Protein AF-0000000075739774 (afdb_homodimer)

Nearest PDB structures (foldseek):
  4u0w-assembly1_A  TM=6.266E-01  e=5.776E-21  Bacillus subtilis subsp. subtilis str. 168
  4zs8-assembly1_A  TM=6.499E-01  e=1.643E-18  Streptomyces coelicolor A3(2)
  3eet-assembly1_A-2  TM=5.563E-01  e=8.122E-15  Streptomyces avermitilis
  2ikk-assembly1_A  TM=8.602E-01  e=6.780E-11  Bacillus subtilis
  2ikk-assembly1_B  TM=8.456E-01  e=2.589E-10  Bacillus subtilis

Radius of gyration: 24.07 Å; Cα contacts (8 Å, |Δi|>4): 1127; chains: 2; bounding box: 66×64×68 Å

pLDDT: mean 84.24, std 16.95, range [18.58, 97.81]

Organism: Mycobacterium marinum (strain ATCC BAA-535 / M) (NCBI:txid216594)

InterPro domains:
  IPR000524 Transcription regulator HTH, GntR [PF00392] (28-89)
  IPR000524 Transcription regulator HTH, GntR [PR00035] (49-63)
  IPR000524 Transcription regulator HTH, GntR [PR00035] (63-79)
  IPR000524 Transcription regulator HTH, GntR [PS50949] (24-92)
  IPR000524 Transcription regulator HTH, GntR [SM00345] (30-89)
  IPR000524 Transcription regulator HTH, GntR [cd07377] (25-90)
  IPR011663 UbiC transcription regulator-associated [PF07702] (110-251)
  IPR011663 UbiC transcription regulator-associated [SM00866] (110-251)
  IPR028978 Chorismate pyruvate-lyase/UbiC transcription regulator-associated domain superfamily [G3DSA:3.40.1410.10] (95-259)
  IPR028978 Chorismate pyruvate-lyase/UbiC transcription regulator-associated domain superfamily [SSF64288] (77-258)
  IPR036388 Winged helix-like DNA-binding domain superfamily [G3DSA:1.10.10.10] (19-94)
  IPR036390 Winged helix DNA-binding domain superfamily [SSF46785] (22-92)
  IPR050679 Bacterial HTH-type transcriptional regulator [PTHR44846] (22-258)

Sequence (540 aa):
MTSDEDSPRHDLADADLRVTRGSVPASVQLAELLRTQILERALSPGSRLPTEQELIARSGVSRSTVRAAVGILEDEGWLVRRQGLGTFVAEPVKQDLESGVRTITEVLLSRGVTPRVEVLSHAVVAAPQSVGAALGRSEVLRIQRRYSESDQPLAIVTCYLPADLPHDAVEPLLSATSATATTYTMWEQRLGVRISSATHEIQAAGASPEIAAALGLSEGAPVLVLRRTSYTDGDKPLEVVLFHHRPERYEFCVTLPRTMPGQRAGMTERMTSDEDSPRHDLADADLRVTRGSVPASVQLAELLRTQILERALSPGSRLPTEQELIARSGVSRSTVRAAVGILEDEGWLVRRQGLGTFVAEPVKQDLESGVRTITEVLLSRGVTPRVEVLSHAVVAAPQSVGAALGRSEVLRIQRRYSESDQPLAIVTCYLPADLPHDAVEPLLSATSATATTYTMWEQRLGVRISSATHEIQAAGASPEIAAALGLSEGAPVLVLRRTSYTDGDKPLEVVLFHHRPERYEFCVTLPRTMPGQRAGMTER

Foldseek 3Di:
DPPPPPQPQLPPPPQQLAADDDPDDSLQSSLVSVVVCDVVCSAPAFHADDDLVSSCVRHVDDSVSPVSSLVVCVVLPQWDADPPPHIGGHDAQEAECVVADDDPCRSCVVVVFQWQKDWPDWDKDQDDPVFCVQQVDRIWIWTWMWTDGPPQTFKIKIKTFHPPDDCVLCVVSRDRPCSPDDVCCSQCPVVVADWDHKDKDKDKWFQDPVRCVRNVHDGGDIWIKIWMWIAGPVRNTGIIMIMTGSPSHHDYDYDDDPDDDPPDPPPPPD/DPPPPPQPQLPPPPQQLAADDDPDDSLQSSLVSVVVCDVVCSAPAFHADDDLVSSCVRHVDDSVSSVSSLVVCVVLPQWDADPPPHIGGHDAQEAECVVADDDPCRSCVVVVFQWQKDWPDWDKDQDDPVFCVQQVDRIWIWTWMWIDGPPQTFKIKIKTFHPPDDCVLCVVSRDRPCSPDDVCCSQCPVVVADWDHKDKDKDKWFQDPVRCVRNVHDGGDIWIKIWMWIAGPVRNTGIIMIMTGSPSHHDYDYDDDPDDDPPDPPPPPD

Solvent-accessible surface area (backbone atoms only — not comparable to full-atom values): 28534 Å² total; per-residue (Å²): 136,81,78,81,71,75,61,67,76,46,70,64,78,83,58,81,38,68,56,65,96,64,96,54,55,55,26,58,46,38,30,51,44,51,49,42,31,42,74,71,24,38,42,36,65,62,29,44,53,65,48,70,70,55,48,27,70,58,30,69,48,52,68,70,36,51,51,47,12,52,44,52,35,35,74,72,45,48,31,39,78,40,89,97,76,49,44,24,29,33,65,44,49,71,41,57,57,78,68,23,54,70,53,70,63,59,50,36,46,74,70,73,39,75,56,47,43,41,57,76,48,71,48,77,40,75,37,44,49,51,53,18,68,62,60,72,35,68,47,20,27,37,38,33,33,38,34,19,49,97,84,39,56,45,31,42,37,39,37,38,32,62,60,81,59,60,61,82,52,48,46,50,67,69,39,55,84,40,61,78,54,42,73,63,51,29,36,44,69,65,67,64,42,64,64,37,31,33,41,39,38,40,34,18,36,52,25,41,66,68,54,7,61,71,52,73,46,55,70,42,34,34,20,26,32,37,41,34,39,33,18,30,82,81,69,43,58,60,37,43,35,38,36,39,26,40,26,60,50,37,32,41,31,40,75,29,38,40,66,45,94,83,63,72,77,76,70,76,82,121,136,83,76,82,72,74,61,68,75,47,69,63,78,82,59,82,39,66,56,64,94,63,96,55,55,56,26,58,46,38,31,50,44,51,49,43,32,41,74,71,24,37,42,37,66,63,31,44,53,66,50,71,68,54,47,26,69,60,29,70,47,52,70,69,36,51,50,47,12,52,47,53,35,35,74,72,45,47,30,42,78,41,90,96,77,46,44,23,29,34,64,44,49,71,42,56,58,80,68,23,54,70,52,71,61,59,50,37,48,75,71,72,40,75,56,48,42,41,58,76,49,70,47,78,40,76,35,44,50,51,54,17,68,62,60,72,34,68,48,22,26,36,38,33,35,38,35,19,49,97,85,39,55,44,32,41,37,39,37,38,31,63,60,82,58,60,61,81,52,48,46,52,68,69,41,52,84,39,60,78,54,42,75,62,50,28,36,44,71,65,66,64,42,63,63,38,32,31,40,38,39,39,34,20,35,54,26,42,65,69,53,6,60,71,52,72,47,55,68,42,34,34,19,26,33,38,42,35,40,34,19,29,81,81,69,43,58,60,36,41,35,39,38,40,26,39,27,59,49,36,33,42,31,41,75,30,38,41,66,46,95,82,63,72,78,76,69,74,82,121

Secondary structure (DSSP, 8-state):
------S-B---TT---PPPSSSS-HHHHHHHHHHHHHHTTSS-TTPBPPPHHHHHHHH---HHHHHHHHHHHHHTTSEEEETTTEEEEPPPEEEEGGG----HHHHHHHTT---EEEEEEEEEEEPPHHHHHHHT-SEEEEEEEEEEETTEEEEEEEEEEETTS-HHHHHHHHSTT-TT--HHIIIIIIS-PPP-EEEEEEEEEEPPHHHHHHHT--TT-EEEEEEEEEE-TT--EEEEEEEEE-TTTEEEEEEEESS-TT--------/------S-B---TT---PPPSSSS-HHHHHHHHHHHHHHTTSS-TTPBPPPHHHHHHHH---HHHHHHHHHHHHHTTSEEEETTTEEEEPPPEEEEGGG----HHHHHHHTT---EEEEEEEEEEEPPHHHHHHHT-SEEEEEEEEEEETTEEEEEEEEEEETTS-HHHHHHHHSTT-TT--HHIIIIIIS-PPP-EEEEEEEEEEPPHHHHHHHT--TT-EEEEEEEEEE-TT--EEEEEEEEE-TTTEEEEEEEESS-TT--------

Structure (mmCIF, N/CA/C/O backbone):
data_AF-0000000075739774-model_v1
#
loop_
_entity.id
_entity.type
_entity.pdbx_description
1 polymer 'Transcriptional regulatory protein (Probably GntR-family)'
#
loop_
_atom_site.group_PDB
_atom_site.id
_atom_site.type_symbol
_atom_site.label_atom_id
_atom_site.label_alt_id
_atom_site.label_comp_id
_atom_site.label_asym_id
_atom_site.label_entity_id
_atom_site.label_seq_id
_atom_site.pdbx_PDB_ins_code
_atom_site.Cartn_x
_atom_site.Cartn_y
_atom_site.Cartn_z
_atom_site.occupancy
_atom_site.B_iso_or_equiv
_atom_site.auth_seq_id
_atom_site.auth_comp_id
_atom_site.auth_asym_id
_atom_site.auth_atom_id
_atom_site.pdbx_PDB_model_num
ATOM 1 N N . MET A 1 1 ? -26.359 -6.117 -34.219 1 26.36 1 MET A N 1
ATOM 2 C CA . MET A 1 1 ? -26.766 -6.801 -32.969 1 26.36 1 MET A CA 1
ATOM 3 C C . MET A 1 1 ? -25.562 -7.473 -32.312 1 26.36 1 MET A C 1
ATOM 5 O O . MET A 1 1 ? -25.234 -8.609 -32.625 1 26.36 1 MET A O 1
ATOM 9 N N . THR A 1 2 ? -24.375 -6.801 -32.125 1 33.91 2 THR A N 1
ATOM 10 C CA . THR A 1 2 ? -23.047 -7.234 -31.719 1 33.91 2 THR A CA 1
ATOM 11 C C . THR A 1 2 ? -23.094 -7.875 -30.344 1 33.91 2 THR A C 1
ATOM 13 O O . THR A 1 2 ? -23.641 -7.293 -29.391 1 33.91 2 THR A O 1
ATOM 16 N N . SER A 1 3 ? -23.203 -9.25 -30.281 1 33.09 3 SER A N 1
ATOM 17 C CA . SER A 1 3 ? -23.297 -10.164 -29.156 1 33.09 3 SER A CA 1
ATOM 18 C C . SER A 1 3 ? -22.266 -9.844 -28.078 1 33.09 3 SER A C 1
ATOM 20 O O . SER A 1 3 ? -21.062 -9.789 -28.359 1 33.09 3 SER A O 1
ATOM 22 N N . ASP A 1 4 ? -22.609 -9.016 -27.156 1 33.94 4 ASP A N 1
ATOM 23 C CA . ASP A 1 4 ? -21.984 -8.609 -25.891 1 33.94 4 ASP A CA 1
ATOM 24 C C . ASP A 1 4 ? -21.5 -9.82 -25.094 1 33.94 4 ASP A C 1
ATOM 26 O O . ASP A 1 4 ? -21.672 -9.875 -23.875 1 33.94 4 ASP A O 1
ATOM 30 N N . GLU A 1 5 ? -21.453 -11.055 -25.734 1 35.31 5 GLU A N 1
ATOM 31 C CA . GLU A 1 5 ? -21.109 -12.375 -25.234 1 35.31 5 GLU A CA 1
ATOM 32 C C . GLU A 1 5 ? -19.688 -12.398 -24.672 1 35.31 5 GLU A C 1
ATOM 34 O O . GLU A 1 5 ? -19.266 -13.375 -24.047 1 35.31 5 GLU A O 1
ATOM 39 N N . ASP A 1 6 ? -18.797 -11.562 -25.109 1 36.12 6 ASP A N 1
ATOM 40 C CA . ASP A 1 6 ? -17.375 -11.875 -24.953 1 36.12 6 ASP A CA 1
ATOM 41 C C . ASP A 1 6 ? -16.875 -11.414 -23.578 1 36.12 6 ASP A C 1
ATOM 43 O O . ASP A 1 6 ? -15.695 -11.094 -23.422 1 36.12 6 ASP A O 1
ATOM 47 N N . SER A 1 7 ? -17.844 -10.953 -22.766 1 40.19 7 SER A N 1
ATOM 48 C CA . SER A 1 7 ? -17.172 -10.531 -21.547 1 40.19 7 SER A CA 1
ATOM 49 C C . SER A 1 7 ? -16.609 -11.734 -20.797 1 40.19 7 SER A C 1
ATOM 51 O O . SER A 1 7 ? -17.297 -12.734 -20.594 1 40.19 7 SER A O 1
ATOM 53 N N . PRO A 1 8 ? -15.391 -12 -20.734 1 40.31 8 PRO A N 1
ATOM 54 C CA . PRO A 1 8 ? -14.805 -13.188 -20.125 1 40.31 8 PRO A CA 1
ATOM 55 C C . PRO A 1 8 ? -15.438 -13.531 -18.766 1 40.31 8 PRO A C 1
ATOM 57 O O . PRO A 1 8 ? -15.586 -12.648 -17.922 1 40.31 8 PRO A O 1
ATOM 60 N N . ARG A 1 9 ? -16.484 -14.352 -18.812 1 42.88 9 ARG A N 1
ATOM 61 C CA . ARG A 1 9 ? -17.109 -14.953 -17.641 1 42.88 9 ARG A CA 1
ATOM 62 C C . ARG A 1 9 ? -16.062 -15.609 -16.734 1 42.88 9 ARG A C 1
ATOM 64 O O . ARG A 1 9 ? -15.25 -16.406 -17.203 1 42.88 9 ARG A O 1
ATOM 71 N N . HIS A 1 10 ? -15.547 -14.938 -15.711 1 45.69 10 HIS A N 1
ATOM 72 C CA . HIS A 1 10 ? -14.508 -15.375 -14.789 1 45.69 10 HIS A CA 1
ATOM 73 C C . HIS A 1 10 ? -15.016 -16.484 -13.867 1 45.69 10 HIS A C 1
ATOM 75 O O . HIS A 1 10 ? -16.047 -16.328 -13.211 1 45.69 10 HIS A O 1
ATOM 81 N N . ASP A 1 11 ? -14.773 -17.75 -14.25 1 43.03 11 ASP A N 1
ATOM 82 C CA . ASP A 1 11 ? -15.172 -18.938 -13.508 1 43.03 11 ASP A CA 1
ATOM 83 C C . ASP A 1 11 ? -14.461 -19 -12.156 1 43.03 11 ASP A C 1
ATOM 85 O O . ASP A 1 11 ? -13.234 -18.844 -12.086 1 43.03 11 ASP A O 1
ATOM 89 N N . LEU A 1 12 ? -15.102 -18.531 -11.164 1 45.56 12 LEU A N 1
ATOM 90 C CA . LEU A 1 12 ? -14.758 -18.875 -9.789 1 45.56 12 LEU A CA 1
ATOM 91 C C . LEU A 1 12 ? -14.562 -20.375 -9.625 1 45.56 12 LEU A C 1
ATOM 93 O O . LEU A 1 12 ? -14.758 -20.906 -8.531 1 45.56 12 LEU A O 1
ATOM 97 N N . ALA A 1 13 ? -14.359 -21.141 -10.703 1 46 13 ALA A N 1
ATOM 98 C CA . ALA A 1 13 ? -14.469 -22.594 -10.656 1 46 13 ALA A CA 1
ATOM 99 C C . ALA A 1 13 ? -13.734 -23.156 -9.445 1 46 13 ALA A C 1
ATOM 101 O O . ALA A 1 13 ? -14.211 -24.094 -8.805 1 46 13 ALA A O 1
ATOM 102 N N . ASP A 1 14 ? -12.555 -22.641 -9.031 1 47.5 14 ASP A N 1
ATOM 103 C CA . ASP A 1 14 ? -11.828 -23.422 -8.031 1 47.5 14 ASP A CA 1
ATOM 104 C C . ASP A 1 14 ? -11.875 -22.734 -6.664 1 47.5 14 ASP A C 1
ATOM 106 O O . ASP A 1 14 ? -11.172 -23.141 -5.738 1 47.5 14 ASP A O 1
ATOM 110 N N . ALA A 1 15 ? -12.734 -21.734 -6.582 1 52.47 15 ALA A N 1
ATOM 111 C CA . ALA A 1 15 ? -12.719 -21.078 -5.281 1 52.47 15 ALA A CA 1
ATOM 112 C C . ALA A 1 15 ? -13.602 -21.812 -4.281 1 52.47 15 ALA A C 1
ATOM 114 O O . ALA A 1 15 ? -14.727 -22.203 -4.602 1 52.47 15 ALA A O 1
ATOM 115 N N . ASP A 1 16 ? -12.992 -22.344 -3.256 1 53.19 16 ASP A N 1
ATOM 116 C CA . ASP A 1 16 ? -13.758 -22.922 -2.15 1 53.19 16 ASP A CA 1
ATOM 117 C C . ASP A 1 16 ? -14.57 -21.844 -1.433 1 53.19 16 ASP A C 1
ATOM 119 O O . ASP A 1 16 ? -14.016 -21.047 -0.669 1 53.19 16 ASP A O 1
ATOM 123 N N . LEU A 1 17 ? -15.758 -21.625 -1.824 1 60.84 17 LEU A N 1
ATOM 124 C CA . LEU A 1 17 ? -16.625 -20.625 -1.236 1 60.84 17 LEU A CA 1
ATOM 125 C C . LEU A 1 17 ? -17.5 -21.219 -0.146 1 60.84 17 LEU A C 1
ATOM 127 O O . LEU A 1 17 ? -18.594 -20.719 0.125 1 60.84 17 LEU A O 1
ATOM 131 N N . ARG A 1 18 ? -17.047 -22.422 0.438 1 55.84 18 ARG A N 1
ATOM 132 C CA . ARG A 1 18 ? -17.891 -23.094 1.425 1 55.84 18 ARG A CA 1
ATOM 133 C C . ARG A 1 18 ? -17.953 -22.297 2.719 1 55.84 18 ARG A C 1
ATOM 135 O O . ARG A 1 18 ? -16.938 -21.797 3.209 1 55.84 18 ARG A O 1
ATOM 142 N N . VAL A 1 19 ? -19.172 -22 3.188 1 65.5 19 VAL A N 1
ATOM 143 C CA . VAL A 1 19 ? -19.469 -21.266 4.418 1 65.5 19 VAL A CA 1
ATOM 144 C C . VAL A 1 19 ? -19.672 -22.266 5.562 1 65.5 19 VAL A C 1
ATOM 146 O O . VAL A 1 19 ? -20.203 -23.359 5.363 1 65.5 19 VAL A O 1
ATOM 149 N N . THR A 1 20 ? -19.031 -22.172 6.656 1 61.16 20 THR A N 1
ATOM 150 C CA . THR A 1 20 ? -19.156 -23.062 7.801 1 61.16 20 THR A CA 1
ATOM 151 C C . THR A 1 20 ? -20.172 -22.516 8.797 1 61.16 20 THR A C 1
ATOM 153 O O . THR A 1 20 ? -20.438 -21.312 8.836 1 61.16 20 THR A O 1
ATOM 156 N N . ARG A 1 21 ? -20.797 -23.531 9.445 1 62.78 21 ARG A N 1
ATOM 157 C CA . ARG A 1 21 ? -21.719 -23.188 10.516 1 62.78 21 ARG A CA 1
ATOM 158 C C . ARG A 1 21 ? -20.984 -22.594 11.711 1 62.78 21 ARG A C 1
ATOM 160 O O . ARG A 1 21 ? -19.891 -23.047 12.055 1 62.78 21 ARG A O 1
ATOM 167 N N . GLY A 1 22 ? -21.203 -21.203 12.109 1 61.62 22 GLY A N 1
ATOM 168 C CA . GLY A 1 22 ? -20.578 -20.547 13.25 1 61.62 22 GLY A CA 1
ATOM 169 C C . GLY A 1 22 ? -21.219 -19.219 13.586 1 61.62 22 GLY A C 1
ATOM 170 O O . GLY A 1 22 ? -22.359 -18.953 13.188 1 61.62 22 GLY A O 1
ATOM 171 N N . SER A 1 23 ? -20.641 -18.531 14.523 1 71.5 23 SER A N 1
ATOM 172 C CA . SER A 1 23 ? -21.141 -17.266 15.07 1 71.5 23 SER A CA 1
ATOM 173 C C . SER A 1 23 ? -21.156 -16.172 14.008 1 71.5 23 SER A C 1
ATOM 175 O O . SER A 1 23 ? -21.875 -15.18 14.148 1 71.5 23 SER A O 1
ATOM 177 N N . VAL A 1 24 ? -20.578 -16.5 12.898 1 73.88 24 VAL A N 1
ATOM 178 C CA . VAL A 1 24 ? -20.547 -15.492 11.844 1 73.88 24 VAL A CA 1
ATOM 179 C C . VAL A 1 24 ? -21.609 -15.836 10.781 1 73.88 24 VAL A C 1
ATOM 181 O O . VAL A 1 24 ? -21.656 -16.969 10.297 1 73.88 24 VAL A O 1
ATOM 184 N N . PRO A 1 25 ? -22.516 -14.914 10.539 1 86.38 25 PRO A N 1
ATOM 185 C CA . PRO A 1 25 ? -23.547 -15.156 9.523 1 86.38 25 PRO A CA 1
ATOM 186 C C . PRO A 1 25 ? -22.953 -15.641 8.203 1 86.38 25 PRO A C 1
ATOM 188 O O . PRO A 1 25 ? -21.859 -15.227 7.816 1 86.38 25 PRO A O 1
ATOM 191 N N . ALA A 1 26 ? -23.641 -16.5 7.559 1 88.12 26 ALA A N 1
ATOM 192 C CA . ALA A 1 26 ? -23.203 -17.109 6.305 1 88.12 26 ALA A CA 1
ATOM 193 C C . ALA A 1 26 ? -22.938 -16.031 5.246 1 88.12 26 ALA A C 1
ATOM 195 O O . ALA A 1 26 ? -22.016 -16.188 4.43 1 88.12 26 ALA A O 1
ATOM 196 N N . SER A 1 27 ? -23.75 -14.969 5.262 1 90.56 27 SER A N 1
ATOM 197 C CA . SER A 1 27 ? -23.562 -13.898 4.285 1 90.56 27 SER A CA 1
ATOM 198 C C . SER A 1 27 ? -22.219 -13.203 4.465 1 90.56 27 SER A C 1
ATOM 200 O O . SER A 1 27 ? -21.547 -12.891 3.484 1 90.56 27 SER A O 1
ATOM 202 N N . VAL A 1 28 ? -21.812 -13.086 5.641 1 86.19 28 VAL A N 1
ATOM 203 C CA . VAL A 1 28 ? -20.547 -12.445 5.953 1 86.19 28 VAL A CA 1
ATOM 204 C C . VAL A 1 28 ? -19.375 -13.352 5.547 1 86.19 28 VAL A C 1
ATOM 206 O O . VAL A 1 28 ? -18.391 -12.883 4.984 1 86.19 28 VAL A O 1
ATOM 209 N N . GLN A 1 29 ? -19.594 -14.555 5.766 1 84.38 29 GLN A N 1
ATOM 210 C CA . GLN A 1 29 ? -18.562 -15.516 5.383 1 84.38 29 GLN A CA 1
ATOM 211 C C . GLN A 1 29 ? -18.375 -15.547 3.871 1 84.38 29 GLN A C 1
ATOM 213 O O . GLN A 1 29 ? -17.25 -15.516 3.383 1 84.38 29 GLN A O 1
ATOM 218 N N . LEU A 1 30 ? -19.453 -15.625 3.193 1 88 30 LEU A N 1
ATOM 219 C CA . LEU A 1 30 ? -19.375 -15.656 1.736 1 88 30 LEU A CA 1
ATOM 220 C C . LEU A 1 30 ? -18.75 -14.367 1.202 1 88 30 LEU A C 1
ATOM 222 O O . LEU A 1 30 ? -17.938 -14.406 0.273 1 88 30 LEU A O 1
ATOM 226 N N . ALA A 1 31 ? -19.141 -13.266 1.804 1 88.44 31 ALA A N 1
ATOM 227 C CA . ALA A 1 31 ? -18.562 -11.992 1.398 1 88.44 31 ALA A CA 1
ATOM 228 C C . ALA A 1 31 ? -17.047 -12.008 1.559 1 88.44 31 ALA A C 1
ATOM 230 O O . ALA A 1 31 ? -16.312 -11.555 0.675 1 88.44 31 ALA A O 1
ATOM 231 N N . GLU A 1 32 ? -16.641 -12.578 2.611 1 79.38 32 GLU A N 1
ATOM 232 C CA . GLU A 1 32 ? -15.211 -12.648 2.879 1 79.38 32 GLU A CA 1
ATOM 233 C C . GLU A 1 32 ? -14.508 -13.547 1.87 1 79.38 32 GLU A C 1
ATOM 235 O O . GLU A 1 32 ? -13.391 -13.234 1.433 1 79.38 32 GLU A O 1
ATOM 240 N N . LEU A 1 33 ? -15.125 -14.57 1.565 1 81.12 33 LEU A N 1
ATOM 241 C CA . LEU A 1 33 ? -14.547 -15.492 0.591 1 81.12 33 LEU A CA 1
ATOM 242 C C . LEU A 1 33 ? -14.43 -14.828 -0.779 1 81.12 33 LEU A C 1
ATOM 244 O O . LEU A 1 33 ? -13.406 -14.945 -1.447 1 81.12 33 LEU A O 1
ATOM 248 N N . LEU A 1 34 ? -15.445 -14.133 -1.134 1 86.38 34 LEU A N 1
ATOM 249 C CA . LEU A 1 34 ? -15.43 -13.43 -2.414 1 86.38 34 LEU A CA 1
ATOM 250 C C . LEU A 1 34 ? -14.375 -12.328 -2.414 1 86.38 34 LEU A C 1
ATOM 252 O O . LEU A 1 34 ? -13.664 -12.141 -3.404 1 86.38 34 LEU A O 1
ATOM 256 N N . ARG A 1 35 ? -14.266 -11.625 -1.31 1 82.69 35 ARG A N 1
ATOM 257 C CA . ARG A 1 35 ? -13.258 -10.578 -1.165 1 82.69 35 ARG A CA 1
ATOM 258 C C . ARG A 1 35 ? -11.852 -11.148 -1.375 1 82.69 35 ARG A C 1
ATOM 260 O O . ARG A 1 35 ? -11.031 -10.539 -2.066 1 82.69 35 ARG A O 1
ATOM 267 N N . THR A 1 36 ? -11.703 -12.258 -0.836 1 73.75 36 THR A N 1
ATOM 268 C CA . THR A 1 36 ? -10.414 -12.93 -0.972 1 73.75 36 THR A CA 1
ATOM 269 C C . THR A 1 36 ? -10.125 -13.242 -2.436 1 73.75 36 THR A C 1
ATOM 271 O O . THR A 1 36 ? -9 -13.047 -2.908 1 73.75 36 THR A O 1
ATOM 274 N N . GLN A 1 37 ? -11.133 -13.625 -3.143 1 80.94 37 GLN A N 1
ATOM 275 C CA . GLN A 1 37 ? -10.969 -13.938 -4.559 1 80.94 37 GLN A CA 1
ATOM 276 C C . GLN A 1 37 ? -10.633 -12.68 -5.359 1 80.94 37 GLN A C 1
ATOM 278 O O . GLN A 1 37 ? -9.875 -12.734 -6.328 1 80.94 37 GLN A O 1
ATOM 283 N N . ILE A 1 38 ? -11.188 -11.562 -4.93 1 81.62 38 ILE A N 1
ATOM 284 C CA . ILE A 1 38 ? -10.93 -10.297 -5.602 1 81.62 38 ILE A CA 1
ATOM 285 C C . ILE A 1 38 ? -9.5 -9.844 -5.32 1 81.62 38 ILE A C 1
ATOM 287 O O . ILE A 1 38 ? -8.766 -9.469 -6.242 1 81.62 38 ILE A O 1
ATOM 291 N N . LEU A 1 39 ? -9.133 -10.008 -4.141 1 69.69 39 LEU A N 1
ATOM 292 C CA . LEU A 1 39 ? -7.816 -9.539 -3.717 1 69.69 39 LEU A CA 1
ATOM 293 C C . LEU A 1 39 ? -6.711 -10.391 -4.328 1 69.69 39 LEU A C 1
ATOM 295 O O . LEU A 1 39 ? -5.656 -9.875 -4.703 1 69.69 39 LEU A O 1
ATOM 299 N N . GLU A 1 40 ? -7.027 -11.672 -4.441 1 67.06 40 GLU A N 1
ATOM 300 C CA . GLU A 1 40 ? -6.059 -12.594 -5.023 1 67.06 40 GLU A CA 1
ATOM 301 C C . GLU A 1 40 ? -6.133 -12.586 -6.547 1 67.06 40 GLU A C 1
ATOM 303 O O . GLU A 1 40 ? -5.406 -13.32 -7.215 1 67.06 40 GLU A O 1
ATOM 308 N N . ARG A 1 41 ? -7.023 -11.758 -7.055 1 74.5 41 ARG A N 1
ATOM 309 C CA . ARG A 1 41 ? -7.238 -11.523 -8.477 1 74.5 41 ARG A CA 1
ATOM 310 C C . ARG A 1 41 ? -7.719 -12.789 -9.18 1 74.5 41 ARG A C 1
ATOM 312 O O . ARG A 1 41 ? -7.477 -12.977 -10.375 1 74.5 41 ARG A O 1
ATOM 319 N N . ALA A 1 42 ? -8.242 -13.688 -8.391 1 75.25 42 ALA A N 1
ATOM 320 C CA . ALA A 1 42 ? -9.031 -14.75 -9.016 1 75.25 42 ALA A CA 1
ATOM 321 C C . ALA A 1 42 ? -10.266 -14.172 -9.711 1 75.25 42 ALA A C 1
ATOM 323 O O . ALA A 1 42 ? -10.719 -14.711 -10.727 1 75.25 42 ALA A O 1
ATOM 324 N N . LEU A 1 43 ? -10.781 -13.188 -9.102 1 82.88 43 LEU A N 1
ATOM 325 C CA . LEU A 1 43 ? -11.734 -12.281 -9.742 1 82.88 43 LEU A CA 1
ATOM 326 C C . LEU A 1 43 ? -11.07 -10.953 -10.086 1 82.88 43 LEU A C 1
ATOM 328 O O . LEU A 1 43 ? -10.758 -10.164 -9.188 1 82.88 43 LEU A O 1
ATOM 332 N N . SER A 1 44 ? -10.883 -10.711 -11.297 1 81.75 44 SER A N 1
ATOM 333 C CA . SER A 1 44 ? -10.109 -9.555 -11.719 1 81.75 44 SER A CA 1
ATOM 334 C C . SER A 1 44 ? -10.938 -8.273 -11.633 1 81.75 44 SER A C 1
ATOM 336 O O . SER A 1 44 ? -12.156 -8.305 -11.82 1 81.75 44 SER A O 1
ATOM 338 N N . PRO A 1 45 ? -10.227 -7.199 -11.422 1 84.69 45 PRO A N 1
ATOM 339 C CA . PRO A 1 45 ? -10.945 -5.93 -11.508 1 84.69 45 PRO A CA 1
ATOM 340 C C . PRO A 1 45 ? -11.664 -5.746 -12.844 1 84.69 45 PRO A C 1
ATOM 342 O O . PRO A 1 45 ? -11.102 -6.078 -13.898 1 84.69 45 PRO A O 1
ATOM 345 N N . GLY A 1 46 ? -12.852 -5.344 -12.766 1 85.62 46 GLY A N 1
ATOM 346 C CA . GLY A 1 46 ? -13.617 -5.086 -13.977 1 85.62 46 GLY A CA 1
ATOM 347 C C . GLY A 1 46 ? -14.344 -6.309 -14.5 1 85.62 46 GLY A C 1
ATOM 348 O O . GLY A 1 46 ? -15.195 -6.203 -15.375 1 85.62 46 GLY A O 1
ATOM 349 N N . SER A 1 47 ? -14.047 -7.441 -13.938 1 86.69 47 SER A N 1
ATOM 350 C CA . SER A 1 47 ? -14.672 -8.664 -14.422 1 86.69 47 SER A CA 1
ATOM 351 C C . SER A 1 47 ? -16.062 -8.844 -13.82 1 86.69 47 SER A C 1
ATOM 353 O O . SER A 1 47 ? -16.375 -8.281 -12.766 1 86.69 47 SER A O 1
ATOM 355 N N . ARG A 1 48 ? -16.828 -9.641 -14.547 1 90.5 48 ARG A N 1
ATOM 356 C CA . ARG A 1 48 ? -18.172 -9.93 -14.078 1 90.5 48 ARG A CA 1
ATOM 357 C C . ARG A 1 48 ? -18.156 -11.016 -13.008 1 90.5 48 ARG A C 1
ATOM 359 O O . ARG A 1 48 ? -17.484 -12.031 -13.164 1 90.5 48 ARG A O 1
ATOM 366 N N . LEU A 1 49 ? -18.828 -10.727 -11.984 1 91.5 49 LEU A N 1
ATOM 367 C CA . LEU A 1 49 ? -19.016 -11.742 -10.953 1 91.5 49 LEU A CA 1
ATOM 368 C C . LEU A 1 49 ? -19.875 -12.891 -11.469 1 91.5 49 LEU A C 1
ATOM 370 O O . LEU A 1 49 ? -20.812 -12.664 -12.234 1 91.5 49 LEU A O 1
ATOM 374 N N . PRO A 1 50 ? -19.578 -14.102 -11.023 1 87.81 50 PRO A N 1
ATOM 375 C CA . PRO A 1 50 ? -20.516 -15.18 -11.336 1 87.81 50 PRO A CA 1
ATOM 376 C C . PRO A 1 50 ? -21.953 -14.828 -10.977 1 87.81 50 PRO A C 1
ATOM 378 O O . PRO A 1 50 ? -22.188 -14.047 -10.062 1 87.81 50 PRO A O 1
ATOM 381 N N . THR A 1 51 ? -22.859 -15.445 -11.688 1 87.62 51 THR A N 1
ATOM 382 C CA . THR A 1 51 ? -24.266 -15.18 -11.445 1 87.62 51 THR A CA 1
ATOM 383 C C . THR A 1 51 ? -24.688 -15.672 -10.062 1 87.62 51 THR A C 1
ATOM 385 O O . THR A 1 51 ? -23.984 -16.484 -9.445 1 87.62 51 THR A O 1
ATOM 388 N N . GLU A 1 52 ? -25.781 -15.117 -9.656 1 89.25 52 GLU A N 1
ATOM 389 C CA . GLU A 1 52 ? -26.328 -15.57 -8.383 1 89.25 52 GLU A CA 1
ATOM 390 C C . GLU A 1 52 ? -26.5 -17.078 -8.359 1 89.25 52 GLU A C 1
ATOM 392 O O . GLU A 1 52 ? -26.156 -17.734 -7.371 1 89.25 52 GLU A O 1
ATOM 397 N N . GLN A 1 53 ? -26.984 -17.641 -9.438 1 90.25 53 GLN A N 1
ATOM 398 C CA . GLN A 1 53 ? -27.203 -19.078 -9.531 1 90.25 53 GLN A CA 1
ATOM 399 C C . GLN A 1 53 ? -25.891 -19.844 -9.398 1 90.25 53 GLN A C 1
ATOM 401 O O . GLN A 1 53 ? -25.828 -20.875 -8.703 1 90.25 53 GLN A O 1
ATOM 406 N N . GLU A 1 54 ? -24.906 -19.359 -10.023 1 89.44 54 GLU A N 1
ATOM 407 C CA . GLU A 1 54 ? -23.578 -19.984 -9.953 1 89.44 54 GLU A CA 1
ATOM 408 C C . GLU A 1 54 ? -23.016 -19.906 -8.539 1 89.44 54 GLU A C 1
ATOM 410 O O . GLU A 1 54 ? -22.406 -20.859 -8.055 1 89.44 54 GLU A O 1
ATOM 415 N N . LEU A 1 55 ? -23.156 -18.766 -7.91 1 90.81 55 LEU A N 1
ATOM 416 C CA . LEU A 1 55 ? -22.641 -18.578 -6.559 1 90.81 55 LEU A CA 1
ATOM 417 C C . LEU A 1 55 ? -23.375 -19.484 -5.57 1 90.81 55 LEU A C 1
ATOM 419 O O . LEU A 1 55 ? -22.75 -20.016 -4.641 1 90.81 55 LEU A O 1
ATOM 423 N N . ILE A 1 56 ? -24.672 -19.672 -5.789 1 90.38 56 ILE A N 1
ATOM 424 C CA . ILE A 1 56 ? -25.438 -20.578 -4.961 1 90.38 56 ILE A CA 1
ATOM 425 C C . ILE A 1 56 ? -24.906 -22 -5.113 1 90.38 56 ILE A C 1
ATOM 427 O O . ILE A 1 56 ? -24.656 -22.688 -4.121 1 90.38 56 ILE A O 1
ATOM 431 N N . ALA A 1 57 ? -24.719 -22.359 -6.312 1 89.81 57 ALA A N 1
ATOM 432 C CA . ALA A 1 57 ? -24.234 -23.703 -6.605 1 89.81 57 ALA A CA 1
ATOM 433 C C . ALA A 1 57 ? -22.859 -23.938 -5.992 1 89.81 57 ALA A C 1
ATOM 435 O O . ALA A 1 57 ? -22.594 -25.016 -5.441 1 89.81 57 ALA A O 1
ATOM 436 N N . ARG A 1 58 ? -22.062 -22.969 -5.992 1 85 58 ARG A N 1
ATOM 437 C CA . ARG A 1 58 ? -20.688 -23.109 -5.559 1 85 58 ARG A CA 1
ATOM 438 C C . ARG A 1 58 ? -20.562 -23 -4.043 1 85 58 ARG A C 1
ATOM 440 O O . ARG A 1 58 ? -19.703 -23.641 -3.432 1 85 58 ARG A O 1
ATOM 447 N N . SER A 1 59 ? -21.312 -22.172 -3.525 1 87 59 SER A N 1
ATOM 448 C CA . SER A 1 59 ? -21.172 -21.891 -2.098 1 87 59 SER A CA 1
ATOM 449 C C . SER A 1 59 ? -22.109 -22.781 -1.279 1 87 59 SER A C 1
ATOM 451 O O . SER A 1 59 ? -21.891 -22.984 -0.082 1 87 59 SER A O 1
ATOM 453 N N . GLY A 1 60 ? -23.203 -23.172 -1.86 1 89.12 60 GLY A N 1
ATOM 454 C CA . GLY A 1 60 ? -24.188 -24 -1.185 1 89.12 60 GLY A CA 1
ATOM 455 C C . GLY A 1 60 ? -25.109 -23.219 -0.264 1 89.12 60 GLY A C 1
ATOM 456 O O . GLY A 1 60 ? -25.812 -23.797 0.566 1 89.12 60 GLY A O 1
ATOM 457 N N . VAL A 1 61 ? -25 -21.953 -0.401 1 91.38 61 VAL A N 1
ATOM 458 C CA . VAL A 1 61 ? -25.844 -21.125 0.472 1 91.38 61 VAL A CA 1
ATOM 459 C C . VAL A 1 61 ? -27.062 -20.625 -0.298 1 91.38 61 VAL A C 1
ATOM 461 O O . VAL A 1 61 ? -27.141 -20.797 -1.517 1 91.38 61 VAL A O 1
ATOM 464 N N . SER A 1 62 ? -28.031 -20.062 0.44 1 92.69 62 SER A N 1
ATOM 465 C CA . SER A 1 62 ? -29.297 -19.641 -0.147 1 92.69 62 SER A CA 1
ATOM 466 C C . SER A 1 62 ? -29.125 -18.375 -0.982 1 92.69 62 SER A C 1
ATOM 468 O O . SER A 1 62 ? -28.094 -17.688 -0.886 1 92.69 62 SER A O 1
ATOM 470 N N . ARG A 1 63 ? -30.156 -18.125 -1.8 1 93.94 63 ARG A N 1
ATOM 471 C CA . ARG A 1 63 ? -30.188 -16.922 -2.621 1 93.94 63 ARG A CA 1
ATOM 472 C C . ARG A 1 63 ? -30.125 -15.664 -1.755 1 93.94 63 ARG A C 1
ATOM 474 O O . ARG A 1 63 ? -29.406 -14.711 -2.09 1 93.94 63 ARG A O 1
ATOM 481 N N . SER A 1 64 ? -30.844 -15.727 -0.679 1 94.5 64 SER A N 1
ATOM 482 C CA . SER A 1 64 ? -30.844 -14.578 0.216 1 94.5 64 SER A CA 1
ATOM 483 C C . SER A 1 64 ? -29.469 -14.328 0.815 1 94.5 64 SER A C 1
ATOM 485 O O . SER A 1 64 ? -29.047 -13.18 0.959 1 94.5 64 SER A O 1
ATOM 487 N N . THR A 1 65 ? -28.781 -15.391 1.086 1 92.62 65 THR A N 1
ATOM 488 C CA . THR A 1 65 ? -27.438 -15.297 1.635 1 92.62 65 THR A CA 1
ATOM 489 C C . THR A 1 65 ? -26.469 -14.75 0.594 1 92.62 65 THR A C 1
ATOM 491 O O . THR A 1 65 ? -25.656 -13.883 0.898 1 92.62 65 THR A O 1
ATOM 494 N N . VAL A 1 66 ? -26.594 -15.234 -0.635 1 93.5 66 VAL A N 1
ATOM 495 C CA . VAL A 1 66 ? -25.734 -14.766 -1.724 1 93.5 66 VAL A CA 1
ATOM 496 C C . VAL A 1 66 ? -25.984 -13.281 -1.962 1 93.5 66 VAL A C 1
ATOM 498 O O . VAL A 1 66 ? -25.031 -12.5 -2.068 1 93.5 66 VAL A O 1
ATOM 501 N N . ARG A 1 67 ? -27.188 -12.898 -1.95 1 93.38 67 ARG A N 1
ATOM 502 C CA . ARG A 1 67 ? -27.547 -11.5 -2.201 1 93.38 67 ARG A CA 1
ATOM 503 C C . ARG A 1 67 ? -27.016 -10.602 -1.088 1 93.38 67 ARG A C 1
ATOM 505 O O . ARG A 1 67 ? -26.516 -9.508 -1.354 1 93.38 67 ARG A O 1
ATOM 512 N N . ALA A 1 68 ? -27.156 -11.133 0.072 1 94 68 ALA A N 1
ATOM 513 C CA . ALA A 1 68 ? -26.641 -10.375 1.211 1 94 68 ALA A CA 1
ATOM 514 C C . ALA A 1 68 ? -25.125 -10.219 1.131 1 94 68 ALA A C 1
ATOM 516 O O . ALA A 1 68 ? -24.594 -9.141 1.401 1 94 68 ALA A O 1
ATOM 517 N N . ALA A 1 69 ? -24.453 -11.266 0.729 1 92.56 69 ALA A N 1
ATOM 518 C CA . ALA A 1 69 ? -23 -11.242 0.604 1 92.56 69 ALA A CA 1
ATOM 519 C C . ALA A 1 69 ? -22.562 -10.258 -0.474 1 92.56 69 ALA A C 1
ATOM 521 O O . ALA A 1 69 ? -21.656 -9.445 -0.248 1 92.56 69 ALA A O 1
ATOM 522 N N . VAL A 1 70 ? -23.234 -10.336 -1.556 1 93.06 70 VAL A N 1
ATOM 523 C CA . VAL A 1 70 ? -22.922 -9.438 -2.668 1 93.06 70 VAL A CA 1
ATOM 524 C C . VAL A 1 70 ? -23.219 -7.996 -2.273 1 93.06 70 VAL A C 1
ATOM 526 O O . VAL A 1 70 ? -22.469 -7.086 -2.596 1 93.06 70 VAL A O 1
ATOM 529 N N . GLY A 1 71 ? -24.297 -7.848 -1.537 1 91.5 71 GLY A N 1
ATOM 530 C CA . GLY A 1 71 ? -24.656 -6.531 -1.047 1 91.5 71 GLY A CA 1
ATOM 531 C C . GLY A 1 71 ? -23.609 -5.918 -0.141 1 91.5 71 GLY A C 1
ATOM 532 O O . GLY A 1 71 ? -23.312 -4.727 -0.249 1 91.5 71 GLY A O 1
ATOM 533 N N . ILE A 1 72 ? -23.094 -6.699 0.715 1 87.62 72 ILE A N 1
ATOM 534 C CA . ILE A 1 72 ? -22.047 -6.246 1.618 1 87.62 72 ILE A CA 1
ATOM 535 C C . ILE A 1 72 ? -20.859 -5.723 0.81 1 87.62 72 ILE A C 1
ATOM 537 O O . ILE A 1 72 ? -20.375 -4.621 1.062 1 87.62 72 ILE A O 1
ATOM 541 N N . LEU A 1 73 ? -20.422 -6.457 -0.222 1 88.75 73 LEU A N 1
ATOM 542 C CA . LEU A 1 73 ? -19.266 -6.105 -1.025 1 88.75 73 LEU A CA 1
ATOM 543 C C . LEU A 1 73 ? -19.547 -4.891 -1.901 1 88.75 73 LEU A C 1
ATOM 545 O O . LEU A 1 73 ? -18.656 -4.102 -2.191 1 88.75 73 LEU A O 1
ATOM 549 N N . GLU A 1 74 ? -20.812 -4.734 -2.268 1 87.94 74 GLU A N 1
ATOM 550 C CA . GLU A 1 74 ? -21.219 -3.543 -3.008 1 87.94 74 GLU A CA 1
ATOM 551 C C . GLU A 1 74 ? -21.141 -2.297 -2.129 1 87.94 74 GLU A C 1
ATOM 553 O O . GLU A 1 74 ? -20.609 -1.266 -2.545 1 87.94 74 GLU A O 1
ATOM 558 N N . ASP A 1 75 ? -21.672 -2.518 -0.954 1 81.69 75 ASP A N 1
ATOM 559 C CA . ASP A 1 75 ? -21.672 -1.406 -0.007 1 81.69 75 ASP A CA 1
ATOM 560 C C . ASP A 1 75 ? -20.25 -0.969 0.335 1 81.69 75 ASP A C 1
ATOM 562 O O . ASP A 1 75 ? -20 0.218 0.548 1 81.69 75 ASP A O 1
ATOM 566 N N . GLU A 1 76 ? -19.422 -1.899 0.301 1 77.88 76 GLU A N 1
ATOM 567 C CA . GLU A 1 76 ? -18.031 -1.615 0.656 1 77.88 76 GLU A CA 1
ATOM 568 C C . GLU A 1 76 ? -17.234 -1.138 -0.557 1 77.88 76 GLU A C 1
ATOM 570 O O . GLU A 1 76 ? -16.094 -0.712 -0.425 1 77.88 76 GLU A O 1
ATOM 575 N N . GLY A 1 77 ? -17.844 -1.267 -1.754 1 80.12 77 GLY A N 1
ATOM 576 C CA . GLY A 1 77 ? -17.219 -0.715 -2.947 1 80.12 77 GLY A CA 1
ATOM 577 C C . GLY A 1 77 ? -16.422 -1.74 -3.734 1 80.12 77 GLY A C 1
ATOM 578 O O . GLY A 1 77 ? -15.82 -1.413 -4.762 1 80.12 77 GLY A O 1
ATOM 579 N N . TRP A 1 78 ? -16.359 -2.971 -3.314 1 85.56 78 TRP A N 1
ATOM 580 C CA . TRP A 1 78 ? -15.578 -4.008 -3.988 1 85.56 78 TRP A CA 1
ATOM 581 C C . TRP A 1 78 ? -16.281 -4.48 -5.254 1 85.56 78 TRP A C 1
ATOM 583 O O . TRP A 1 78 ? -15.641 -4.98 -6.18 1 85.56 78 TRP A O 1
ATOM 593 N N . LEU A 1 79 ? -17.656 -4.34 -5.227 1 90.25 79 LEU A N 1
ATOM 594 C CA . LEU A 1 79 ? -18.469 -4.715 -6.371 1 90.25 79 LEU A CA 1
ATOM 595 C C . LEU A 1 79 ? -19.328 -3.543 -6.832 1 90.25 79 LEU A C 1
ATOM 597 O O . LEU A 1 79 ? -19.688 -2.674 -6.031 1 90.25 79 LEU A O 1
ATOM 601 N N . VAL A 1 80 ? -19.578 -3.512 -8.094 1 87.69 80 VAL A N 1
ATOM 602 C CA . VAL A 1 80 ? -20.453 -2.498 -8.688 1 87.69 80 VAL A CA 1
ATOM 603 C C . VAL A 1 80 ? -21.531 -3.17 -9.523 1 87.69 80 VAL A C 1
ATOM 605 O O . VAL A 1 80 ? -21.234 -3.984 -10.406 1 87.69 80 VAL A O 1
ATOM 608 N N . ARG A 1 81 ? -22.703 -2.844 -9.172 1 89.12 81 ARG A N 1
ATOM 609 C CA . ARG A 1 81 ? -23.828 -3.375 -9.945 1 89.12 81 ARG A CA 1
ATOM 610 C C . ARG A 1 81 ? -24.156 -2.471 -11.125 1 89.12 81 ARG A C 1
ATOM 612 O O . ARG A 1 81 ? -24.156 -1.245 -10.992 1 89.12 81 ARG A O 1
ATOM 619 N N . ARG A 1 82 ? -24.25 -2.994 -12.273 1 86.75 82 ARG A N 1
ATOM 620 C CA . ARG A 1 82 ? -24.672 -2.289 -13.484 1 86.75 82 ARG A CA 1
ATOM 621 C C . ARG A 1 82 ? -25.984 -2.828 -14 1 86.75 82 ARG A C 1
ATOM 623 O O . ARG A 1 82 ? -26.078 -3.986 -14.414 1 86.75 82 ARG A O 1
ATOM 630 N N . GLN A 1 83 ? -26.938 -1.982 -13.922 1 85.88 83 GLN A N 1
ATOM 631 C CA . GLN A 1 83 ? -28.281 -2.377 -14.297 1 85.88 83 GLN A CA 1
ATOM 632 C C . GLN A 1 83 ? -28.312 -3.053 -15.664 1 85.88 83 GLN A C 1
ATOM 634 O O . GLN A 1 83 ? -27.781 -2.512 -16.641 1 85.88 83 GLN A O 1
ATOM 639 N N . GLY A 1 84 ? -28.859 -4.207 -15.688 1 87.62 84 GLY A N 1
ATOM 640 C CA . GLY A 1 84 ? -29.047 -4.949 -16.922 1 87.62 84 GLY A CA 1
ATOM 641 C C . GLY A 1 84 ? -27.812 -5.699 -17.375 1 87.62 84 GLY A C 1
ATOM 642 O O . GLY A 1 84 ? -27.859 -6.492 -18.312 1 87.62 84 GLY A O 1
ATOM 643 N N . LEU A 1 85 ? -26.703 -5.5 -16.75 1 87.38 85 LEU A N 1
ATOM 644 C CA . LEU A 1 85 ? -25.453 -6.102 -17.203 1 87.38 85 LEU A CA 1
ATOM 645 C C . LEU A 1 85 ? -24.906 -7.082 -16.172 1 87.38 85 LEU A C 1
ATOM 647 O O . LEU A 1 85 ? -24.266 -8.07 -16.516 1 87.38 85 LEU A O 1
ATOM 651 N N . GLY A 1 86 ? -25.234 -6.789 -14.852 1 91.06 86 GLY A N 1
ATOM 652 C CA . GLY A 1 86 ? -24.766 -7.684 -13.805 1 91.06 86 GLY A CA 1
ATOM 653 C C . GLY A 1 86 ? -23.891 -6.992 -12.781 1 91.06 86 GLY A C 1
ATOM 654 O O . GLY A 1 86 ? -23.922 -5.77 -12.648 1 91.06 86 GLY A O 1
ATOM 655 N N . THR A 1 87 ? -23.25 -7.797 -11.914 1 92.12 87 THR A N 1
ATOM 656 C CA . THR A 1 87 ? -22.359 -7.309 -10.859 1 92.12 87 THR A CA 1
ATOM 657 C C . THR A 1 87 ? -20.891 -7.504 -11.25 1 92.12 87 THR A C 1
ATOM 659 O O . THR A 1 87 ? -20.516 -8.57 -11.734 1 92.12 87 THR A O 1
ATOM 662 N N . PHE A 1 88 ? -20.141 -6.418 -11.133 1 91.38 88 PHE A N 1
ATOM 663 C CA . PHE A 1 88 ? -18.75 -6.445 -11.555 1 91.38 88 PHE A CA 1
ATOM 664 C C . PHE A 1 88 ? -17.812 -6.148 -10.383 1 91.38 88 PHE A C 1
ATOM 666 O O . PHE A 1 88 ? -18.203 -5.461 -9.438 1 91.38 88 PHE A O 1
ATOM 673 N N . VAL A 1 89 ? -16.641 -6.703 -10.508 1 90.38 89 VAL A N 1
ATOM 674 C CA . VAL A 1 89 ? -15.586 -6.312 -9.57 1 90.38 89 VAL A CA 1
ATOM 675 C C . VAL A 1 89 ? -15.156 -4.875 -9.852 1 90.38 89 VAL A C 1
ATOM 677 O O . VAL A 1 89 ? -14.938 -4.492 -11 1 90.38 89 VAL A O 1
ATOM 680 N N . ALA A 1 90 ? -15.109 -4.07 -8.797 1 86.88 90 ALA A N 1
ATOM 681 C CA . ALA A 1 90 ? -14.727 -2.668 -8.938 1 86.88 90 ALA A CA 1
ATOM 682 C C . ALA A 1 90 ? -13.297 -2.539 -9.461 1 86.88 90 ALA A C 1
ATOM 684 O O . ALA A 1 90 ? -12.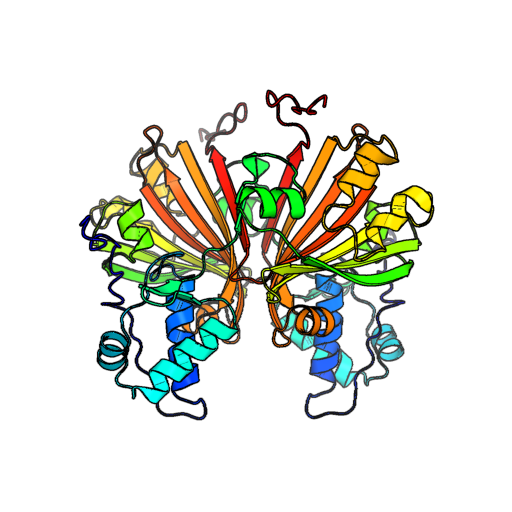438 -3.359 -9.133 1 86.88 90 ALA A O 1
ATOM 685 N N . GLU A 1 91 ? -13.07 -1.525 -10.289 1 86.31 91 GLU A N 1
ATOM 686 C CA . GLU A 1 91 ? -11.734 -1.212 -10.781 1 86.31 91 GLU A CA 1
ATOM 687 C C . GLU A 1 91 ? -11.109 -0.073 -9.984 1 86.31 91 GLU A C 1
ATOM 689 O O . GLU A 1 91 ? -11.625 1.045 -9.977 1 86.31 91 GLU A O 1
ATOM 694 N N . PRO A 1 92 ? -10.078 -0.389 -9.391 1 89.19 92 PRO A N 1
ATOM 695 C CA . PRO A 1 92 ? -9.43 0.705 -8.656 1 89.19 92 PRO A CA 1
ATOM 696 C C . PRO A 1 92 ? -8.812 1.746 -9.586 1 89.19 92 PRO A C 1
ATOM 698 O O . PRO A 1 92 ? -8.5 1.443 -10.742 1 89.19 92 PRO A O 1
ATOM 701 N N . VAL A 1 93 ? -8.758 2.969 -9.094 1 91.31 93 VAL A N 1
ATOM 702 C CA . VAL A 1 93 ? -7.945 3.988 -9.75 1 91.31 93 VAL A CA 1
ATOM 703 C C . VAL A 1 93 ? -6.469 3.592 -9.688 1 91.31 93 VAL A C 1
ATOM 705 O O . VAL A 1 93 ? -5.934 3.326 -8.609 1 91.31 93 VAL A O 1
ATOM 708 N N . LYS A 1 94 ? -5.922 3.5 -10.836 1 92.62 94 LYS A N 1
ATOM 709 C CA . LYS A 1 94 ? -4.508 3.15 -10.93 1 92.62 94 LYS A CA 1
ATOM 710 C C . LYS A 1 94 ? -3.648 4.395 -11.148 1 92.62 94 LYS A C 1
ATOM 712 O O . LYS A 1 94 ? -3.764 5.062 -12.18 1 92.62 94 LYS A O 1
ATOM 717 N N . GLN A 1 95 ? -2.879 4.691 -10.18 1 94.94 95 GLN A N 1
ATOM 718 C CA . GLN A 1 95 ? -1.917 5.773 -10.375 1 94.94 95 GLN A CA 1
ATOM 719 C C . GLN A 1 95 ? -0.589 5.234 -10.898 1 94.94 95 GLN A C 1
ATOM 721 O O . GLN A 1 95 ? 0.089 4.465 -10.219 1 94.94 95 GLN A O 1
ATOM 726 N N . ASP A 1 96 ? -0.236 5.684 -12.07 1 94.69 96 ASP A N 1
ATOM 727 C CA . ASP A 1 96 ? 1.036 5.34 -12.695 1 94.69 96 ASP A CA 1
ATOM 728 C C . ASP A 1 96 ? 2.17 6.203 -12.148 1 94.69 96 ASP A C 1
ATOM 730 O O . ASP A 1 96 ? 2.238 7.402 -12.438 1 94.69 96 ASP A O 1
ATOM 734 N N . LEU A 1 97 ? 3.131 5.582 -11.43 1 94.5 97 LEU A N 1
ATOM 735 C CA . LEU A 1 97 ? 4.227 6.32 -10.812 1 94.5 97 LEU A CA 1
ATOM 736 C C . LEU A 1 97 ? 5.266 6.723 -11.852 1 94.5 97 LEU A C 1
ATOM 738 O O . LEU A 1 97 ? 6.117 7.574 -11.586 1 94.5 97 LEU A O 1
ATOM 742 N N . GLU A 1 98 ? 5.16 6.176 -13.016 1 90.25 98 GLU A N 1
ATOM 743 C CA . GLU A 1 98 ? 6.109 6.512 -14.078 1 90.25 98 GLU A CA 1
ATOM 744 C C . GLU A 1 98 ? 5.844 7.906 -14.633 1 90.25 98 GLU A C 1
ATOM 746 O O . GLU A 1 98 ? 6.703 8.492 -15.297 1 90.25 98 GLU A O 1
ATOM 751 N N . SER A 1 99 ? 4.719 8.414 -14.406 1 89.44 99 SER A N 1
ATOM 752 C CA . SER A 1 99 ? 4.305 9.688 -15 1 89.44 99 SER A CA 1
ATOM 753 C C . SER A 1 99 ? 4.766 10.867 -14.148 1 89.44 99 SER A C 1
ATOM 755 O O . SER A 1 99 ? 4.438 12.016 -14.438 1 89.44 99 SER A O 1
ATOM 757 N N . GLY A 1 100 ? 5.496 10.594 -13.117 1 92.06 100 GLY A N 1
ATOM 758 C CA . GLY A 1 100 ? 5.918 11.664 -12.227 1 92.06 100 GLY A CA 1
ATOM 759 C C . GLY A 1 100 ? 4.902 11.984 -11.148 1 92.06 100 GLY A C 1
ATOM 760 O O . GLY A 1 100 ? 3.916 11.258 -10.984 1 92.06 100 GLY A O 1
ATOM 761 N N . VAL A 1 101 ? 5.168 13.102 -10.516 1 93.69 101 VAL A N 1
ATOM 762 C CA . VAL A 1 101 ? 4.289 13.477 -9.414 1 93.69 101 VAL A CA 1
ATOM 763 C C . VAL A 1 101 ? 2.975 14.023 -9.969 1 93.69 101 VAL A C 1
ATOM 765 O O . VAL A 1 101 ? 2.977 14.891 -10.844 1 93.69 101 VAL A O 1
ATOM 768 N N . ARG A 1 102 ? 1.93 13.508 -9.453 1 92.44 102 ARG A N 1
ATOM 769 C CA . ARG A 1 102 ? 0.6 13.992 -9.812 1 92.44 102 ARG A CA 1
ATOM 770 C C . ARG A 1 102 ? -0.261 14.188 -8.57 1 92.44 102 ARG A C 1
ATOM 772 O O . ARG A 1 102 ? -0.109 13.469 -7.578 1 92.44 102 ARG A O 1
ATOM 779 N N . THR A 1 103 ? -1.096 15.164 -8.68 1 91.5 103 THR A N 1
ATOM 780 C CA . THR A 1 103 ? -2.068 15.336 -7.609 1 91.5 103 THR A CA 1
ATOM 781 C C . THR A 1 103 ? -3.162 14.273 -7.688 1 91.5 103 THR A C 1
ATOM 783 O O . THR A 1 103 ? -3.324 13.625 -8.719 1 91.5 103 THR A O 1
ATOM 786 N N . ILE A 1 104 ? -3.836 14.125 -6.578 1 91.06 104 ILE A N 1
ATOM 787 C CA . ILE A 1 104 ? -4.934 13.164 -6.551 1 91.06 104 ILE A CA 1
ATOM 788 C C . ILE A 1 104 ? -5.984 13.547 -7.586 1 91.06 104 ILE A C 1
ATOM 790 O O . ILE A 1 104 ? -6.531 12.688 -8.273 1 91.06 104 ILE A O 1
ATOM 794 N N . THR A 1 105 ? -6.246 14.82 -7.734 1 89.38 105 THR A N 1
ATOM 795 C CA . THR A 1 105 ? -7.227 15.305 -8.703 1 89.38 105 THR A CA 1
ATOM 796 C C . THR A 1 105 ? -6.797 14.961 -10.125 1 89.38 105 THR A C 1
ATOM 798 O O . THR A 1 105 ? -7.605 14.477 -10.922 1 89.38 105 THR A O 1
ATOM 801 N N . GLU A 1 106 ? -5.566 15.266 -10.438 1 89.88 106 GLU A N 1
ATOM 802 C CA . GLU A 1 106 ? -5.039 14.922 -11.758 1 89.88 106 GLU A CA 1
ATOM 803 C C . GLU A 1 106 ? -5.199 13.43 -12.039 1 89.88 106 GLU A C 1
ATOM 805 O O . GLU A 1 106 ? -5.594 13.047 -13.148 1 89.88 106 GLU A O 1
ATOM 810 N N . VAL A 1 107 ? -4.93 12.594 -11.094 1 92.56 107 VAL A N 1
ATOM 811 C CA . VAL A 1 107 ? -5 11.148 -11.266 1 92.56 107 VAL A CA 1
ATOM 812 C C . VAL A 1 107 ? -6.453 10.719 -11.461 1 92.56 107 VAL A C 1
ATOM 814 O O . VAL A 1 107 ? -6.773 10 -12.406 1 92.56 107 VAL A O 1
ATOM 817 N N . LEU A 1 108 ? -7.332 11.188 -10.602 1 90.88 108 LEU A N 1
ATOM 818 C CA . LEU A 1 108 ? -8.742 10.812 -10.68 1 90.88 108 LEU A CA 1
ATOM 819 C C . LEU A 1 108 ? -9.344 11.242 -12.008 1 90.88 108 LEU A C 1
ATOM 821 O O . LEU A 1 108 ? -10 10.445 -12.688 1 90.88 108 LEU A O 1
ATOM 825 N N . LEU A 1 109 ? -9.062 12.477 -12.43 1 88.75 109 LEU A N 1
ATOM 826 C CA . LEU A 1 109 ? -9.594 12.992 -13.688 1 88.75 109 LEU A CA 1
ATOM 827 C C . LEU A 1 109 ? -9.062 12.188 -14.875 1 88.75 109 LEU A C 1
ATOM 829 O O . LEU A 1 109 ? -9.805 11.922 -15.82 1 88.75 109 LEU A O 1
ATOM 833 N N . SER A 1 110 ? -7.82 11.828 -14.812 1 89.75 110 SER A N 1
ATOM 834 C CA . SER A 1 110 ? -7.219 11.062 -15.906 1 89.75 110 SER A CA 1
ATOM 835 C C . SER A 1 110 ? -7.879 9.688 -16.047 1 89.75 110 SER A C 1
ATOM 837 O O . SER A 1 110 ? -7.77 9.047 -17.094 1 89.75 110 SER A O 1
ATOM 839 N N . ARG A 1 111 ? -8.57 9.25 -15.016 1 87.88 111 ARG A N 1
ATOM 840 C CA . ARG A 1 111 ? -9.234 7.953 -15.039 1 87.88 111 ARG A CA 1
ATOM 841 C C . ARG A 1 111 ? -10.75 8.117 -15.172 1 87.88 111 ARG A C 1
ATOM 843 O O . ARG A 1 111 ? -11.5 7.172 -14.922 1 87.88 111 ARG A O 1
ATOM 850 N N . GLY A 1 112 ? -11.148 9.336 -15.43 1 86.5 112 GLY A N 1
ATOM 851 C CA . GLY A 1 112 ? -12.547 9.617 -15.711 1 86.5 112 GLY A CA 1
ATOM 852 C C . GLY A 1 112 ? -13.375 9.812 -14.453 1 86.5 112 GLY A C 1
ATOM 853 O O . GLY A 1 112 ? -14.609 9.742 -14.5 1 86.5 112 GLY A O 1
ATOM 854 N N . VAL A 1 113 ? -12.766 10.008 -13.375 1 85.88 113 VAL A N 1
ATOM 855 C CA . VAL A 1 113 ? -13.461 10.234 -12.117 1 85.88 113 VAL A CA 1
ATOM 856 C C . VAL A 1 113 ? -13.414 11.711 -11.75 1 85.88 113 VAL A C 1
ATOM 858 O O . VAL A 1 113 ? -12.344 12.312 -11.703 1 85.88 113 VAL A O 1
ATOM 861 N N . THR A 1 114 ? -14.562 12.344 -11.586 1 86.94 114 THR A N 1
ATOM 862 C CA . THR A 1 114 ? -14.641 13.703 -11.062 1 86.94 114 THR A CA 1
ATOM 863 C C . THR A 1 114 ? -14.961 13.688 -9.57 1 86.94 114 THR A C 1
ATOM 865 O O . THR A 1 114 ? -16.094 13.406 -9.18 1 86.94 114 THR A O 1
ATOM 868 N N . PRO A 1 115 ? -14.016 14.031 -8.797 1 89.12 115 PRO A N 1
ATOM 869 C CA . PRO A 1 115 ? -14.25 13.898 -7.355 1 89.12 115 PRO A CA 1
ATOM 870 C C . PRO A 1 115 ? -15.023 15.078 -6.773 1 89.12 115 PRO A C 1
ATOM 872 O O . PRO A 1 115 ? -14.914 16.203 -7.273 1 89.12 115 PRO A O 1
ATOM 875 N N . ARG A 1 116 ? -15.852 14.805 -5.871 1 90.31 116 ARG A N 1
ATOM 876 C CA . ARG A 1 116 ? -16.359 15.82 -4.949 1 90.31 116 ARG A CA 1
ATOM 877 C C . ARG A 1 116 ? -15.43 15.984 -3.754 1 90.31 116 ARG A C 1
ATOM 879 O O . ARG A 1 116 ? -15.055 15 -3.111 1 90.31 116 ARG A O 1
ATOM 886 N N . VAL A 1 117 ? -15.086 17.234 -3.494 1 92.19 117 VAL A N 1
ATOM 887 C CA . VAL A 1 117 ? -14.141 17.5 -2.412 1 92.19 117 VAL A CA 1
ATOM 888 C C . VAL A 1 117 ? -14.852 18.219 -1.271 1 92.19 117 VAL A C 1
ATOM 890 O O . VAL A 1 117 ? -15.555 19.219 -1.495 1 92.19 117 VAL A O 1
ATOM 893 N N . GLU A 1 118 ? -14.727 17.719 -0.111 1 92.44 118 GLU A N 1
ATOM 894 C CA . GLU A 1 118 ? -15.266 18.328 1.103 1 92.44 118 GLU A CA 1
ATOM 895 C C . GLU A 1 118 ? -14.156 18.594 2.123 1 92.44 118 GLU A C 1
ATOM 897 O O . GLU A 1 118 ? -13.367 17.703 2.438 1 92.44 118 GLU A O 1
ATOM 902 N N . VAL A 1 119 ? -14.117 19.828 2.602 1 94.19 119 VAL A N 1
ATOM 903 C CA . VAL A 1 119 ? -13.164 20.156 3.66 1 94.19 119 VAL A CA 1
ATOM 904 C C . VAL A 1 119 ? -13.727 19.703 5.012 1 94.19 119 VAL A C 1
ATOM 906 O O . VAL A 1 119 ? -14.766 20.203 5.449 1 94.19 119 VAL A O 1
ATOM 909 N N . LEU A 1 120 ? -13.047 18.828 5.629 1 93.56 120 LEU A N 1
ATOM 910 C CA . LEU A 1 120 ? -13.508 18.297 6.902 1 93.56 120 LEU A CA 1
ATOM 911 C C . LEU A 1 120 ? -13.055 19.172 8.062 1 93.56 120 LEU A C 1
ATOM 913 O O . LEU A 1 120 ? -13.781 19.344 9.039 1 93.56 120 LEU A O 1
ATOM 917 N N . SER A 1 121 ? -11.836 19.641 7.988 1 94.38 121 SER A N 1
ATOM 918 C CA . SER A 1 121 ? -11.281 20.5 9.031 1 94.38 121 SER A CA 1
ATOM 919 C C . SER A 1 121 ? -10.039 21.234 8.547 1 94.38 121 SER A C 1
ATOM 921 O O . SER A 1 121 ? -9.422 20.844 7.562 1 94.38 121 SER A O 1
ATOM 923 N N . HIS A 1 122 ? -9.75 22.344 9.094 1 94.5 122 HIS A N 1
ATOM 924 C CA . HIS A 1 122 ? -8.492 23.062 8.938 1 94.5 122 HIS A CA 1
ATOM 925 C C . HIS A 1 122 ? -8.156 23.891 10.172 1 94.5 122 HIS A C 1
ATOM 927 O O . HIS A 1 122 ? -9.055 24.438 10.812 1 94.5 122 HIS A O 1
ATOM 933 N N . ALA A 1 123 ? -6.902 23.859 10.562 1 96.25 123 ALA A N 1
ATOM 934 C CA . ALA A 1 123 ? -6.438 24.609 11.719 1 96.25 123 ALA A CA 1
ATOM 935 C C . ALA A 1 123 ? -4.914 24.703 11.742 1 96.25 123 ALA A C 1
ATOM 937 O O . ALA A 1 123 ? -4.23 23.875 11.133 1 96.25 123 ALA A O 1
ATOM 938 N N . VAL A 1 124 ? -4.465 25.719 12.367 1 96.25 124 VAL A N 1
ATOM 939 C CA . VAL A 1 124 ? -3.047 25.766 12.695 1 96.25 124 VAL A CA 1
ATOM 940 C C . VAL A 1 124 ? -2.775 24.922 13.93 1 96.25 124 VAL A C 1
ATOM 942 O O . VAL A 1 124 ? -3.393 25.125 14.984 1 96.25 124 VAL A O 1
ATOM 945 N N . VAL A 1 125 ? -1.896 24 13.773 1 93.5 125 VAL A N 1
ATOM 946 C CA . VAL A 1 125 ? -1.624 23.062 14.852 1 93.5 125 VAL A CA 1
ATOM 947 C C . VAL A 1 125 ? -0.116 22.922 15.047 1 93.5 125 VAL A C 1
ATOM 949 O O . VAL A 1 125 ? 0.669 23.344 14.195 1 93.5 125 VAL A O 1
ATOM 952 N N . ALA A 1 126 ? 0.267 22.375 16.25 1 91.12 126 ALA A N 1
ATOM 953 C CA . ALA A 1 126 ? 1.656 21.953 16.406 1 91.12 126 ALA A CA 1
ATOM 954 C C . ALA A 1 126 ? 2.014 20.875 15.383 1 91.12 126 ALA A C 1
ATOM 956 O O . ALA A 1 126 ? 1.245 19.938 15.172 1 91.12 126 ALA A O 1
ATOM 957 N N . ALA A 1 127 ? 3.168 21 14.781 1 90.56 127 ALA A N 1
ATOM 958 C CA . ALA A 1 127 ? 3.582 20.047 13.758 1 90.56 127 ALA A CA 1
ATOM 959 C C . ALA A 1 127 ? 3.854 18.672 14.375 1 90.56 127 ALA A C 1
ATOM 961 O O . ALA A 1 127 ? 4.59 18.562 15.359 1 90.56 127 ALA A O 1
ATOM 962 N N . PRO A 1 128 ? 3.166 17.625 13.789 1 83.44 128 PRO A N 1
ATOM 963 C CA . PRO A 1 128 ? 3.672 16.297 14.164 1 83.44 128 PRO A CA 1
ATOM 964 C C . PRO A 1 128 ? 5.184 16.172 13.969 1 83.44 128 PRO A C 1
ATOM 966 O O . PRO A 1 128 ? 5.754 16.812 13.094 1 83.44 128 PRO A O 1
ATOM 969 N N . GLN A 1 129 ? 5.812 15.359 14.672 1 81 129 GLN A N 1
ATOM 970 C CA . GLN A 1 129 ? 7.266 15.289 14.734 1 81 129 GLN A CA 1
ATOM 971 C C . GLN A 1 129 ? 7.863 15.125 13.336 1 81 129 GLN A C 1
ATOM 973 O O . GLN A 1 129 ? 8.75 15.883 12.945 1 81 129 GLN A O 1
ATOM 978 N N . SER A 1 130 ? 7.348 14.188 12.617 1 83.94 130 SER A N 1
ATOM 979 C CA . SER A 1 130 ? 7.918 13.914 11.305 1 83.94 130 SER A CA 1
ATOM 980 C C . SER A 1 130 ? 7.68 15.078 10.344 1 83.94 130 SER A C 1
ATOM 982 O O . SER A 1 130 ? 8.523 15.375 9.5 1 83.94 130 SER A O 1
ATOM 984 N N . VAL A 1 131 ? 6.598 15.727 10.492 1 90.69 131 VAL A N 1
ATOM 985 C CA . VAL A 1 131 ? 6.262 16.875 9.648 1 90.69 131 VAL A CA 1
ATOM 986 C C . VAL A 1 131 ? 7.152 18.062 10.016 1 90.69 131 VAL A C 1
ATOM 988 O O . VAL A 1 131 ? 7.719 18.703 9.133 1 90.69 131 VAL A O 1
ATOM 991 N N . GLY A 1 132 ? 7.227 18.281 11.352 1 91.38 132 GLY A N 1
ATOM 992 C CA . GLY A 1 132 ? 8.094 19.359 11.812 1 91.38 132 GLY A CA 1
ATOM 993 C C . GLY A 1 132 ? 9.539 19.188 11.375 1 91.38 132 GLY A C 1
ATOM 994 O O . GLY A 1 132 ? 10.195 20.141 10.969 1 91.38 132 GLY A O 1
ATOM 995 N N . ALA A 1 133 ? 10 17.984 11.484 1 87.88 133 ALA A N 1
ATOM 996 C CA . ALA A 1 133 ? 11.359 17.672 11.07 1 87.88 133 ALA A CA 1
ATOM 997 C C . ALA A 1 133 ? 11.547 17.906 9.57 1 87.88 133 ALA A C 1
ATOM 999 O O . ALA A 1 133 ? 12.594 18.406 9.141 1 87.88 133 ALA A O 1
ATOM 1000 N N . ALA A 1 134 ? 10.57 17.609 8.781 1 91.75 134 ALA A N 1
ATOM 1001 C CA . ALA A 1 134 ? 10.664 17.734 7.332 1 91.75 134 ALA A CA 1
ATOM 1002 C C . ALA A 1 134 ? 10.562 19.203 6.91 1 91.75 134 ALA A C 1
ATOM 1004 O O . ALA A 1 134 ? 11.367 19.672 6.105 1 91.75 134 ALA A O 1
ATOM 1005 N N . LEU A 1 135 ? 9.633 19.938 7.492 1 95.31 135 LEU A N 1
ATOM 1006 C CA . LEU A 1 135 ? 9.344 21.297 7.051 1 95.31 135 LEU A CA 1
ATOM 1007 C C . LEU A 1 135 ? 10.156 22.312 7.84 1 95.31 135 LEU A C 1
ATOM 1009 O O . LEU A 1 135 ? 10.242 23.484 7.453 1 95.31 135 LEU A O 1
ATOM 1013 N N . GLY A 1 136 ? 10.766 21.891 8.906 1 93.69 136 GLY A N 1
ATOM 1014 C CA . GLY A 1 136 ? 11.5 22.812 9.773 1 93.69 136 GLY A CA 1
ATOM 1015 C C . GLY A 1 136 ? 10.602 23.812 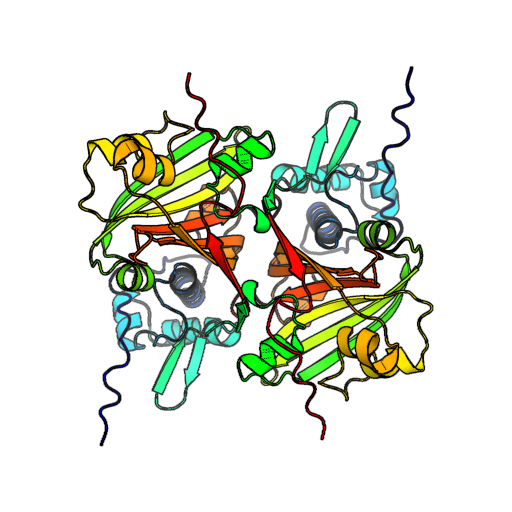10.469 1 93.69 136 GLY A C 1
ATOM 1016 O O . GLY A 1 136 ? 10.922 25 10.531 1 93.69 136 GLY A O 1
ATOM 1017 N N . ARG A 1 137 ? 9.406 23.359 10.852 1 93.5 137 ARG A N 1
ATOM 1018 C CA . ARG A 1 137 ? 8.406 24.234 11.461 1 93.5 137 ARG A CA 1
ATOM 1019 C C . ARG A 1 137 ? 7.832 23.594 12.727 1 93.5 137 ARG A C 1
ATOM 1021 O O . ARG A 1 137 ? 7.641 22.375 12.781 1 93.5 137 ARG A O 1
ATOM 1028 N N . SER A 1 138 ? 7.551 24.406 13.688 1 92.19 138 SER A N 1
ATOM 1029 C CA . SER A 1 138 ? 6.926 23.922 14.914 1 92.19 138 SER A CA 1
ATOM 1030 C C . SER A 1 138 ? 5.402 23.938 14.805 1 92.19 138 SER A C 1
ATOM 1032 O O . SER A 1 138 ? 4.715 23.203 15.516 1 92.19 138 SER A O 1
ATOM 1034 N N . GLU A 1 139 ? 4.945 24.844 13.945 1 95.69 139 GLU A N 1
ATOM 1035 C CA . GLU A 1 139 ? 3.512 24.938 13.68 1 95.69 139 GLU A CA 1
ATOM 1036 C C . GLU A 1 139 ? 3.221 24.828 12.188 1 95.69 139 GLU A C 1
ATOM 1038 O O . GLU A 1 139 ? 3.99 25.328 11.359 1 95.69 139 GLU A O 1
ATOM 1043 N N . VAL A 1 140 ? 2.111 24.188 11.922 1 96.69 140 VAL A N 1
ATOM 1044 C CA . VAL A 1 140 ? 1.741 24 10.516 1 96.69 140 VAL A CA 1
ATOM 1045 C C . VAL A 1 140 ? 0.235 24.188 10.352 1 96.69 140 VAL A C 1
ATOM 1047 O O . VAL A 1 140 ? -0.523 24.062 11.32 1 96.69 140 VAL A O 1
ATOM 1050 N N . LEU A 1 141 ? -0.149 24.625 9.188 1 97.38 141 LEU A N 1
ATOM 1051 C CA . LEU A 1 141 ? -1.556 24.578 8.805 1 97.38 141 LEU A CA 1
ATOM 1052 C C . LEU A 1 141 ? -1.955 23.172 8.352 1 97.38 141 LEU A C 1
ATOM 1054 O O . LEU A 1 141 ? -1.365 22.625 7.418 1 97.38 141 LEU A O 1
ATOM 1058 N N . ARG A 1 142 ? -2.85 22.578 9.047 1 96.12 142 ARG A N 1
ATOM 1059 C CA . ARG A 1 142 ? -3.383 21.266 8.68 1 96.12 142 ARG A CA 1
ATOM 1060 C C . ARG A 1 142 ? -4.742 21.406 8.008 1 96.12 142 ARG A C 1
ATOM 1062 O O . ARG A 1 142 ? -5.648 22.047 8.539 1 96.12 142 ARG A O 1
ATOM 1069 N N . ILE A 1 143 ? -4.887 20.875 6.82 1 95.31 143 ILE A N 1
ATOM 1070 C CA . ILE A 1 143 ? -6.152 20.828 6.094 1 95.31 143 ILE A CA 1
ATOM 1071 C C . ILE A 1 143 ? -6.523 19.375 5.797 1 95.31 143 ILE A C 1
ATOM 1073 O O . ILE A 1 143 ? -5.723 18.641 5.227 1 95.31 143 ILE A O 1
ATOM 1077 N N . GLN A 1 144 ? -7.668 18.984 6.191 1 94.81 144 GLN A N 1
ATOM 1078 C CA . GLN A 1 144 ? -8.156 17.641 5.895 1 94.81 144 GLN A CA 1
ATOM 1079 C C . GLN A 1 144 ? -9.328 17.688 4.918 1 94.81 144 GLN A C 1
ATOM 1081 O O . GLN A 1 144 ? -10.32 18.375 5.164 1 94.81 144 GLN A O 1
ATOM 1086 N N . ARG A 1 145 ? -9.188 17.016 3.852 1 94.94 145 ARG A N 1
ATOM 1087 C CA . ARG A 1 145 ? -10.195 17 2.795 1 94.94 145 ARG A CA 1
ATOM 1088 C C . ARG A 1 145 ? -10.609 15.562 2.459 1 94.94 145 ARG A C 1
ATOM 1090 O O . ARG A 1 145 ? -9.781 14.656 2.467 1 94.94 145 ARG A O 1
ATOM 1097 N N . ARG A 1 146 ? -11.883 15.383 2.203 1 95.12 146 ARG A N 1
ATOM 1098 C CA . ARG A 1 146 ? -12.422 14.102 1.744 1 95.12 146 ARG A CA 1
ATOM 1099 C C . ARG A 1 146 ? -12.734 14.148 0.251 1 95.12 146 ARG A C 1
ATOM 1101 O O . ARG A 1 146 ? -13.383 15.078 -0.23 1 95.12 146 ARG A O 1
ATOM 1108 N N . TYR A 1 147 ? -12.172 13.258 -0.469 1 93.38 147 TYR A N 1
ATOM 1109 C CA . TYR A 1 147 ? -12.477 13.055 -1.883 1 93.38 147 TYR A CA 1
ATOM 1110 C C . TYR A 1 147 ? -13.469 11.922 -2.074 1 93.38 147 TYR A C 1
ATOM 1112 O O . TYR A 1 147 ? -13.273 10.82 -1.55 1 93.38 147 TYR A O 1
ATOM 1120 N N . SER A 1 148 ? -14.539 12.203 -2.791 1 91.88 148 SER A N 1
ATOM 1121 C CA . SER A 1 148 ? -15.586 11.203 -3.004 1 91.88 148 SER A CA 1
ATOM 1122 C C . SER A 1 148 ? -15.969 11.109 -4.477 1 91.88 148 SER A C 1
ATOM 1124 O O . SER A 1 148 ? -15.773 12.062 -5.234 1 91.88 148 SER A O 1
ATOM 1126 N N . GLU A 1 149 ? -16.359 9.906 -4.875 1 85.88 149 GLU A N 1
ATOM 1127 C CA . GLU A 1 149 ? -17.031 9.664 -6.148 1 85.88 149 GLU A CA 1
ATOM 1128 C C . GLU A 1 149 ? -18.484 9.227 -5.938 1 85.88 149 GLU A C 1
ATOM 1130 O O . GLU A 1 149 ? -18.75 8.195 -5.316 1 85.88 149 GLU A O 1
ATOM 1135 N N . SER A 1 150 ? -19.438 9.906 -6.551 1 80.56 150 SER A N 1
ATOM 1136 C CA . SER A 1 150 ? -20.844 9.594 -6.41 1 80.56 150 SER A CA 1
ATOM 1137 C C . SER A 1 150 ? -21.203 9.305 -4.957 1 80.56 150 SER A C 1
ATOM 1139 O O . SER A 1 150 ? -21.828 8.281 -4.656 1 80.56 150 SER A O 1
ATOM 1141 N N . ASP A 1 151 ? -20.688 10.031 -3.957 1 80.44 151 ASP A N 1
ATOM 1142 C CA . ASP A 1 151 ? -21 10.031 -2.531 1 80.44 151 ASP A CA 1
ATOM 1143 C C . ASP A 1 151 ? -20.281 8.883 -1.817 1 80.44 151 ASP A C 1
ATOM 1145 O O . ASP A 1 151 ? -20.5 8.648 -0.63 1 80.44 151 ASP A O 1
ATOM 1149 N N . GLN A 1 152 ? -19.547 8.164 -2.561 1 85 152 GLN A N 1
ATOM 1150 C CA . GLN A 1 152 ? -18.688 7.16 -1.937 1 85 152 GLN A CA 1
ATOM 1151 C C . GLN A 1 152 ? -17.281 7.711 -1.682 1 85 152 GLN A C 1
ATOM 1153 O O . GLN A 1 152 ? -16.594 8.109 -2.617 1 85 152 GLN A O 1
ATOM 1158 N N . PRO A 1 153 ? -16.891 7.73 -0.434 1 92.56 153 PRO A N 1
ATOM 1159 C CA . PRO A 1 153 ? -15.547 8.258 -0.155 1 92.56 153 PRO A CA 1
ATOM 1160 C C . PRO A 1 153 ? -14.445 7.43 -0.805 1 92.56 153 PRO A C 1
ATOM 1162 O O . PRO A 1 153 ? -14.531 6.199 -0.854 1 92.56 153 PRO A O 1
ATOM 1165 N N . LEU A 1 154 ? -13.453 8.133 -1.35 1 92.81 154 LEU A N 1
ATOM 1166 C CA . LEU A 1 154 ? -12.297 7.508 -1.993 1 92.81 154 LEU A CA 1
ATOM 1167 C C . LEU A 1 154 ? -11.055 7.652 -1.131 1 92.81 154 LEU A C 1
ATOM 1169 O O . LEU A 1 154 ? -10.281 6.703 -0.984 1 92.81 154 LEU A O 1
ATOM 1173 N N . ALA A 1 155 ? -10.953 8.828 -0.562 1 96.12 155 ALA A N 1
ATOM 1174 C CA . ALA A 1 155 ? -9.703 9.117 0.136 1 96.12 155 ALA A CA 1
ATOM 1175 C C . ALA A 1 155 ? -9.867 10.289 1.102 1 96.12 155 ALA A C 1
ATOM 1177 O O . ALA A 1 155 ? -10.734 11.141 0.904 1 96.12 155 ALA A O 1
ATOM 1178 N N . ILE A 1 156 ? -9.102 10.227 2.109 1 95.75 156 ILE A N 1
ATOM 1179 C CA . ILE A 1 156 ? -8.898 11.367 2.994 1 95.75 156 ILE A CA 1
ATOM 1180 C C . ILE A 1 156 ? -7.48 11.914 2.812 1 95.75 156 ILE A C 1
ATOM 1182 O O . ILE A 1 156 ? -6.508 11.164 2.896 1 95.75 156 ILE A O 1
ATOM 1186 N N . VAL A 1 157 ? -7.406 13.188 2.559 1 95.44 157 VAL A N 1
ATOM 1187 C CA . VAL A 1 157 ? -6.121 13.844 2.322 1 95.44 157 VAL A CA 1
ATOM 1188 C C . VAL A 1 157 ? -5.852 14.867 3.424 1 95.44 157 VAL A C 1
ATOM 1190 O O . VAL A 1 157 ? -6.656 15.781 3.643 1 95.44 157 VAL A O 1
ATOM 1193 N N . THR A 1 158 ? -4.797 14.68 4.117 1 94.62 158 THR A N 1
ATOM 1194 C CA . THR A 1 158 ? -4.359 15.617 5.148 1 94.62 158 THR A CA 1
ATOM 1195 C C . THR A 1 158 ? -3.113 16.375 4.699 1 94.62 158 THR A C 1
ATOM 1197 O O . THR A 1 158 ? -2.041 15.781 4.551 1 94.62 158 THR A O 1
ATOM 1200 N N . CYS A 1 159 ? -3.246 17.625 4.52 1 96.25 159 CYS A N 1
ATOM 1201 C CA . CYS A 1 159 ? -2.15 18.484 4.07 1 96.25 159 CYS A CA 1
ATOM 1202 C C . CYS A 1 159 ? -1.525 19.234 5.238 1 96.25 159 CYS A C 1
ATOM 1204 O O . CYS A 1 159 ? -2.236 19.828 6.055 1 96.25 159 CYS A O 1
ATOM 1206 N N . TYR A 1 160 ? -0.287 19.172 5.355 1 96.31 160 TYR A N 1
ATOM 1207 C CA . TYR A 1 160 ? 0.484 20 6.273 1 96.31 160 TYR A CA 1
ATOM 1208 C C . TYR A 1 160 ? 1.294 21.047 5.512 1 96.31 160 TYR A C 1
ATOM 1210 O O . TYR A 1 160 ? 2.215 20.703 4.766 1 96.31 160 TYR A O 1
ATOM 1218 N N . LEU A 1 161 ? 0.931 22.281 5.723 1 97.5 161 LEU A N 1
ATOM 1219 C CA . LEU A 1 161 ? 1.515 23.438 5.035 1 97.5 161 LEU A CA 1
ATOM 1220 C C . LEU A 1 161 ? 2.127 24.422 6.027 1 97.5 161 LEU A C 1
ATOM 1222 O O . LEU A 1 161 ? 1.746 24.438 7.203 1 97.5 161 LEU A O 1
ATOM 1226 N N . PRO A 1 162 ? 3.115 25.188 5.512 1 96.94 162 PRO A N 1
ATOM 1227 C CA . PRO A 1 162 ? 3.547 26.297 6.371 1 96.94 162 PRO A CA 1
ATOM 1228 C C . PRO A 1 162 ? 2.387 27.172 6.832 1 96.94 162 PRO A C 1
ATOM 1230 O O . PRO A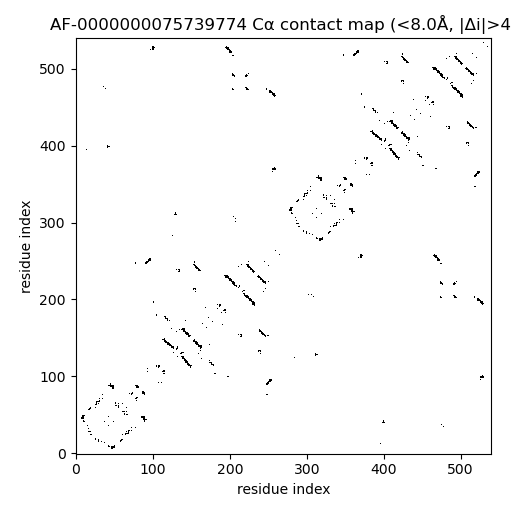 1 162 ? 1.503 27.5 6.035 1 96.94 162 PRO A O 1
ATOM 1233 N N . ALA A 1 163 ? 2.381 27.547 8.094 1 96 163 ALA A N 1
ATOM 1234 C CA . ALA A 1 163 ? 1.263 28.281 8.688 1 96 163 ALA A CA 1
ATOM 1235 C C . ALA A 1 163 ? 1.239 29.719 8.211 1 96 163 ALA A C 1
ATOM 1237 O O . ALA A 1 163 ? 0.231 30.422 8.359 1 96 163 ALA A O 1
ATOM 1238 N N . ASP A 1 164 ? 2.301 30.156 7.633 1 95.75 164 ASP A N 1
ATOM 1239 C CA . ASP A 1 164 ? 2.434 31.578 7.297 1 95.75 164 ASP A CA 1
ATOM 1240 C C . ASP A 1 164 ? 2.195 31.812 5.809 1 95.75 164 ASP A C 1
ATOM 1242 O O . ASP A 1 164 ? 2.588 32.844 5.266 1 95.75 164 ASP A O 1
ATOM 1246 N N . LEU A 1 165 ? 1.573 30.938 5.121 1 96 165 LEU A N 1
ATOM 1247 C CA . LEU A 1 165 ? 1.234 31.141 3.719 1 96 165 LEU A CA 1
ATOM 1248 C C . LEU A 1 165 ? 0.181 32.25 3.572 1 96 165 LEU A C 1
ATOM 1250 O O . LEU A 1 165 ? -0.664 32.406 4.453 1 96 165 LEU A O 1
ATOM 1254 N N . PRO A 1 166 ? 0.224 33 2.453 1 96.31 166 PRO A N 1
ATOM 1255 C CA . PRO A 1 166 ? -0.792 34.031 2.223 1 96.31 166 PRO A CA 1
ATOM 1256 C C . PRO A 1 166 ? -2.209 33.438 2.188 1 96.31 166 PRO A C 1
ATOM 1258 O O . PRO A 1 166 ? -2.455 32.438 1.529 1 96.31 166 PRO A O 1
ATOM 1261 N N . HIS A 1 167 ? -3.078 34.125 2.857 1 93 167 HIS A N 1
ATOM 1262 C CA . HIS A 1 167 ? -4.457 33.656 2.988 1 93 167 HIS A CA 1
ATOM 1263 C C . HIS A 1 167 ? -5.117 33.5 1.624 1 93 167 HIS A C 1
ATOM 1265 O O . HIS A 1 167 ? -5.879 32.562 1.402 1 93 167 HIS A O 1
ATOM 1271 N N . ASP A 1 168 ? -4.855 34.406 0.813 1 92.12 168 ASP A N 1
ATOM 1272 C CA . ASP A 1 168 ? -5.484 34.406 -0.504 1 92.12 168 ASP A CA 1
ATOM 1273 C C . ASP A 1 168 ? -5.07 33.156 -1.293 1 92.12 168 ASP A C 1
ATOM 1275 O O . ASP A 1 168 ? -5.848 32.625 -2.1 1 92.12 168 ASP A O 1
ATOM 1279 N N . ALA A 1 169 ? -3.859 32.719 -1.054 1 93 169 ALA A N 1
ATOM 1280 C CA . ALA A 1 169 ? -3.375 31.547 -1.755 1 93 169 ALA A CA 1
ATOM 1281 C C . ALA A 1 169 ? -4.008 30.281 -1.193 1 93 169 ALA A C 1
ATOM 1283 O O . ALA A 1 169 ? -4.277 29.328 -1.935 1 93 169 ALA A O 1
ATOM 1284 N N . VAL A 1 170 ? -4.27 30.234 0.093 1 93.88 170 VAL A N 1
ATOM 1285 C CA . VAL A 1 170 ? -4.703 29.031 0.795 1 93.88 170 VAL A CA 1
ATOM 1286 C C . VAL A 1 170 ? -6.23 28.938 0.769 1 93.88 170 VAL A C 1
ATOM 1288 O O . VAL A 1 170 ? -6.793 27.844 0.836 1 93.88 170 VAL A O 1
ATOM 1291 N N . GLU A 1 171 ? -6.961 30 0.596 1 92.06 171 GLU A N 1
ATOM 1292 C CA . GLU A 1 171 ? -8.406 30.109 0.769 1 92.06 171 GLU A CA 1
ATOM 1293 C C . GLU A 1 171 ? -9.148 29.094 -0.091 1 92.06 171 GLU A C 1
ATOM 1295 O O . GLU A 1 171 ? -10.086 28.453 0.375 1 92.06 171 GLU A O 1
ATOM 1300 N N . PRO A 1 172 ? -8.789 28.922 -1.295 1 91.38 172 PRO A N 1
ATOM 1301 C CA . PRO A 1 172 ? -9.516 27.953 -2.123 1 91.38 172 PRO A CA 1
ATOM 1302 C C . PRO A 1 172 ? -9.422 26.531 -1.582 1 91.38 172 PRO A C 1
ATOM 1304 O O . PRO A 1 172 ? -10.266 25.688 -1.912 1 91.38 172 PRO A O 1
ATOM 1307 N N . LEU A 1 173 ? -8.344 26.188 -0.853 1 92.81 173 LEU A N 1
ATOM 1308 C CA . LEU A 1 173 ? -8.18 24.875 -0.263 1 92.81 173 LEU A CA 1
ATOM 1309 C C . LEU A 1 173 ? -9.102 24.688 0.938 1 92.81 173 LEU A C 1
ATOM 1311 O O . LEU A 1 173 ? -9.336 23.562 1.384 1 92.81 173 LEU A O 1
ATOM 1315 N N . LEU A 1 174 ? -9.547 25.797 1.444 1 91.19 174 LEU A N 1
ATOM 1316 C CA . LEU A 1 174 ? -10.352 25.781 2.662 1 91.19 174 LEU A CA 1
ATOM 1317 C C . LEU A 1 174 ? -11.836 25.75 2.328 1 91.19 174 LEU A C 1
ATOM 1319 O O . LEU A 1 174 ? -12.672 25.531 3.209 1 91.19 174 LEU A O 1
ATOM 1323 N N . SER A 1 175 ? -12.109 26.047 1.013 1 78.94 175 SER A N 1
ATOM 1324 C CA . SER A 1 175 ? -13.516 26.125 0.616 1 78.94 175 SER A CA 1
ATOM 1325 C C . SER A 1 175 ? -13.93 24.891 -0.194 1 78.94 175 SER A C 1
ATOM 1327 O O . SER A 1 175 ? -13.117 24.328 -0.924 1 78.94 175 SER A O 1
ATOM 1329 N N . ALA A 1 176 ? -15.117 24.375 0.021 1 63.41 176 ALA A N 1
ATOM 1330 C CA . ALA A 1 176 ? -15.68 23.172 -0.595 1 63.41 176 ALA A CA 1
ATOM 1331 C C . ALA A 1 176 ? -15.922 23.391 -2.088 1 63.41 176 ALA A C 1
ATOM 1333 O O . ALA A 1 176 ? -16.125 22.422 -2.832 1 63.41 176 ALA A O 1
ATOM 1334 N N . THR A 1 177 ? -15.938 24.594 -2.584 1 59.56 177 THR A N 1
ATOM 1335 C CA . THR A 1 177 ? -16.469 24.891 -3.91 1 59.56 177 THR A CA 1
ATOM 1336 C C . THR A 1 177 ? -15.422 24.594 -4.984 1 59.56 177 THR A C 1
ATOM 1338 O O . THR A 1 177 ? -15.742 24.562 -6.176 1 59.56 177 THR A O 1
ATOM 1341 N N . SER A 1 178 ? -14.195 24.453 -4.535 1 60.97 178 SER A N 1
ATOM 1342 C CA . SER A 1 178 ? -13.242 24.359 -5.633 1 60.97 178 SER A CA 1
ATOM 1343 C C . SER A 1 178 ? -12.711 22.938 -5.797 1 60.97 178 SER A C 1
ATOM 1345 O O . SER A 1 178 ? -11.688 22.578 -5.203 1 60.97 178 SER A O 1
ATOM 1347 N N . ALA A 1 179 ? -13.492 22.125 -6.496 1 59.44 179 ALA A N 1
ATOM 1348 C CA . ALA A 1 179 ? -13.156 20.703 -6.699 1 59.44 179 ALA A CA 1
ATOM 1349 C C . ALA A 1 179 ? -11.781 20.562 -7.332 1 59.44 179 ALA A C 1
ATOM 1351 O O . ALA A 1 179 ? -11.117 19.531 -7.164 1 59.44 179 ALA A O 1
ATOM 1352 N N . THR A 1 180 ? -11.328 21.688 -7.855 1 66.12 180 THR A N 1
ATOM 1353 C CA . THR A 1 180 ? -10.102 21.531 -8.633 1 66.12 180 THR A CA 1
ATOM 1354 C C . THR A 1 180 ? -8.914 22.141 -7.895 1 66.12 180 THR A C 1
ATOM 1356 O O . THR A 1 180 ? -7.766 21.953 -8.297 1 66.12 180 THR A O 1
ATOM 1359 N N . ALA A 1 181 ? -9.203 22.797 -6.828 1 83.69 181 ALA A N 1
ATOM 1360 C CA . ALA A 1 181 ? -8.062 23.406 -6.145 1 83.69 181 ALA A CA 1
ATOM 1361 C C . ALA A 1 181 ? -7.266 22.344 -5.375 1 83.69 181 ALA A C 1
ATOM 1363 O O . ALA A 1 181 ? -7.836 21.578 -4.602 1 83.69 181 ALA A O 1
ATOM 1364 N N . THR A 1 182 ? -6.027 22.266 -5.707 1 88.94 182 THR A N 1
ATOM 1365 C CA . THR A 1 182 ? -5.098 21.391 -5.004 1 88.94 182 THR A CA 1
ATOM 1366 C C . THR A 1 182 ? -3.939 22.188 -4.414 1 88.94 182 THR A C 1
ATOM 1368 O O . THR A 1 182 ? -3.793 23.375 -4.699 1 88.94 182 THR A O 1
ATOM 1371 N N . THR A 1 183 ? -3.205 21.562 -3.523 1 93.94 183 THR A N 1
ATOM 1372 C CA . THR A 1 183 ? -2.029 22.234 -2.988 1 93.94 183 THR A CA 1
ATOM 1373 C C . THR A 1 183 ? -1.05 22.578 -4.105 1 93.94 183 THR A C 1
ATOM 1375 O O . THR A 1 183 ? -0.364 23.609 -4.043 1 93.94 183 THR A O 1
ATOM 1378 N N . TYR A 1 184 ? -1.044 21.781 -5.121 1 93.62 184 TYR A N 1
ATOM 1379 C CA . TYR A 1 184 ? -0.129 22.062 -6.227 1 93.62 184 TYR A CA 1
ATOM 1380 C C . TYR A 1 184 ? -0.586 23.266 -7.027 1 93.62 184 TYR A C 1
ATOM 1382 O O . TYR A 1 184 ? 0.238 24.062 -7.484 1 93.62 184 TYR A O 1
ATOM 1390 N N . THR A 1 185 ? -1.871 23.406 -7.262 1 90.81 185 THR A N 1
ATOM 1391 C CA . THR A 1 185 ? -2.355 24.625 -7.895 1 90.81 185 THR A CA 1
ATOM 1392 C C . THR A 1 185 ? -2.01 25.859 -7.043 1 90.81 185 THR A C 1
ATOM 1394 O O . THR A 1 185 ? -1.673 26.906 -7.578 1 90.81 185 THR A O 1
ATOM 1397 N N . MET A 1 186 ? -2.117 25.719 -5.762 1 94.06 186 MET A N 1
ATOM 1398 C CA . MET A 1 186 ? -1.745 26.797 -4.855 1 94.06 186 MET A CA 1
ATOM 1399 C C . MET A 1 186 ? -0.278 27.172 -5.035 1 94.06 186 MET A C 1
ATOM 1401 O O . MET A 1 186 ? 0.043 28.344 -5.281 1 94.06 186 MET A O 1
ATOM 1405 N N . TRP A 1 187 ? 0.608 26.188 -4.977 1 95.75 187 TRP A N 1
ATOM 1406 C CA . TRP A 1 187 ? 2.043 26.438 -5.051 1 95.75 187 TRP A CA 1
ATOM 1407 C C . TRP A 1 187 ? 2.43 26.984 -6.426 1 95.75 187 TRP A C 1
ATOM 1409 O O . TRP A 1 187 ? 3.08 28.016 -6.531 1 95.75 187 TRP A O 1
ATOM 1419 N N . GLU A 1 188 ? 1.993 26.344 -7.438 1 93.88 188 GLU A N 1
ATOM 1420 C CA . GLU A 1 188 ? 2.494 26.609 -8.781 1 93.88 188 GLU A CA 1
ATOM 1421 C C . GLU A 1 188 ? 1.778 27.812 -9.406 1 93.88 188 GLU A C 1
ATOM 1423 O O . GLU A 1 188 ? 2.416 28.688 -10 1 93.88 188 GLU A O 1
ATOM 1428 N N . GLN A 1 189 ? 0.546 27.922 -9.242 1 91.56 189 GLN A N 1
ATOM 1429 C CA . GLN A 1 189 ? -0.22 28.938 -9.961 1 91.56 189 GLN A CA 1
ATOM 1430 C C . GLN A 1 189 ? -0.411 30.188 -9.109 1 91.56 189 GLN A C 1
ATOM 1432 O O . GLN A 1 189 ? -0.313 31.312 -9.609 1 91.56 189 GLN A O 1
ATOM 1437 N N . ARG A 1 190 ? -0.624 30.062 -7.867 1 92.75 190 ARG A N 1
ATOM 1438 C CA . ARG A 1 190 ? -0.961 31.219 -7.055 1 92.75 190 ARG A CA 1
ATOM 1439 C C . ARG A 1 190 ? 0.282 31.812 -6.395 1 92.75 190 ARG A C 1
ATOM 1441 O O . ARG A 1 190 ? 0.388 33.031 -6.227 1 92.75 190 ARG A O 1
ATOM 1448 N N . LEU A 1 191 ? 1.215 30.969 -6.027 1 95.94 191 LEU A N 1
ATOM 1449 C CA . LEU A 1 191 ? 2.396 31.453 -5.328 1 95.94 191 LEU A CA 1
ATOM 1450 C C . LEU A 1 191 ? 3.6 31.516 -6.262 1 95.94 191 LEU A C 1
ATOM 1452 O O . LEU A 1 191 ? 4.637 32.094 -5.914 1 95.94 191 LEU A O 1
ATOM 1456 N N . GLY A 1 192 ? 3.48 30.844 -7.398 1 95 192 GLY A N 1
ATOM 1457 C CA . GLY A 1 192 ? 4.559 30.859 -8.375 1 95 192 GLY A CA 1
ATOM 1458 C C . GLY A 1 192 ? 5.754 30.031 -7.961 1 95 192 GLY A C 1
ATOM 1459 O O . GLY A 1 192 ? 6.875 30.281 -8.406 1 95 192 GLY A O 1
ATOM 1460 N N . VAL A 1 193 ? 5.574 29.125 -7.078 1 95.12 193 VAL A N 1
ATOM 1461 C CA . VAL A 1 193 ? 6.641 28.25 -6.621 1 95.12 193 VAL A CA 1
ATOM 1462 C C . VAL A 1 193 ? 6.68 26.984 -7.484 1 95.12 193 VAL A C 1
ATOM 1464 O O . VAL A 1 193 ? 5.656 26.312 -7.668 1 95.12 193 VAL A O 1
ATOM 1467 N N . ARG A 1 194 ? 7.801 26.688 -8.047 1 94.12 194 ARG A N 1
ATOM 1468 C CA . ARG A 1 194 ? 7.941 25.5 -8.875 1 94.12 194 ARG A CA 1
ATOM 1469 C C . ARG A 1 194 ? 8.234 24.266 -8.016 1 94.12 194 ARG A C 1
ATOM 1471 O O . ARG A 1 194 ? 9.188 24.266 -7.23 1 94.12 194 ARG A O 1
ATOM 1478 N N . ILE A 1 195 ? 7.422 23.297 -8.156 1 95.94 195 ILE A N 1
ATOM 1479 C CA . ILE A 1 195 ? 7.676 22 -7.535 1 95.94 195 ILE A CA 1
ATOM 1480 C C . ILE A 1 195 ? 8.578 21.156 -8.438 1 95.94 195 ILE A C 1
ATOM 1482 O O . ILE A 1 195 ? 8.273 20.953 -9.617 1 95.94 195 ILE A O 1
ATOM 1486 N N . SER A 1 196 ? 9.672 20.656 -7.922 1 95.81 196 SER A N 1
ATOM 1487 C CA . SER A 1 196 ? 10.648 19.922 -8.719 1 95.81 196 SER A CA 1
ATOM 1488 C C . SER A 1 196 ? 10.469 18.406 -8.562 1 95.81 196 SER A C 1
ATOM 1490 O O . SER A 1 196 ? 10.633 17.656 -9.531 1 95.81 196 SER A O 1
ATOM 1492 N N . SER A 1 197 ? 10.203 18 -7.379 1 96 197 SER A N 1
ATOM 1493 C CA . SER A 1 197 ? 10.133 16.578 -7.086 1 96 197 SER A CA 1
ATOM 1494 C C . SER A 1 197 ? 9.312 16.312 -5.824 1 96 197 SER A C 1
ATOM 1496 O O . SER A 1 197 ? 8.953 17.25 -5.105 1 96 197 SER A O 1
ATOM 1498 N N . ALA A 1 198 ? 9.016 15.133 -5.633 1 97.31 198 ALA A N 1
ATOM 1499 C CA . ALA A 1 198 ? 8.359 14.711 -4.398 1 97.31 198 ALA A CA 1
ATOM 1500 C C . ALA A 1 198 ? 8.758 13.289 -4.023 1 97.31 198 ALA A C 1
ATOM 1502 O O . ALA A 1 198 ? 8.906 12.43 -4.895 1 97.31 198 ALA A O 1
ATOM 1503 N N . THR A 1 199 ? 8.977 13.086 -2.762 1 96.12 199 THR A N 1
ATOM 1504 C CA . THR A 1 199 ? 9.156 11.734 -2.238 1 96.12 199 THR A CA 1
ATOM 1505 C C . THR A 1 199 ? 7.816 11.102 -1.89 1 96.12 199 THR A C 1
ATOM 1507 O O . THR A 1 199 ? 6.938 11.766 -1.331 1 96.12 199 THR A O 1
ATOM 1510 N N . HIS A 1 200 ? 7.656 9.812 -2.273 1 96.5 200 HIS A N 1
ATOM 1511 C CA . HIS A 1 200 ? 6.477 9.008 -1.978 1 96.5 200 HIS A CA 1
ATOM 1512 C C . HIS A 1 200 ? 6.824 7.84 -1.064 1 96.5 200 HIS A C 1
ATOM 1514 O O . HIS A 1 200 ? 7.75 7.078 -1.35 1 96.5 200 HIS A O 1
ATOM 1520 N N . GLU A 1 201 ? 6.191 7.781 0.032 1 94.12 201 GLU A N 1
ATOM 1521 C CA . GLU A 1 201 ? 6.262 6.617 0.91 1 94.12 201 GLU A CA 1
ATOM 1522 C C . GLU A 1 201 ? 4.914 5.906 0.987 1 94.12 201 GLU A C 1
ATOM 1524 O O . GLU A 1 201 ? 3.93 6.48 1.458 1 94.12 201 GLU A O 1
ATOM 1529 N N . ILE A 1 202 ? 4.852 4.629 0.575 1 95.81 202 ILE A N 1
ATOM 1530 C CA . ILE A 1 202 ? 3.611 3.877 0.425 1 95.81 202 ILE A CA 1
ATOM 1531 C C . ILE A 1 202 ? 3.57 2.74 1.443 1 95.81 202 ILE A C 1
ATOM 1533 O O . ILE A 1 202 ? 4.5 1.933 1.521 1 95.81 202 ILE A O 1
ATOM 1537 N N . GLN A 1 203 ? 2.562 2.705 2.191 1 93.56 203 GLN A N 1
ATOM 1538 C CA . GLN A 1 203 ? 2.377 1.689 3.223 1 93.56 203 GLN A CA 1
ATOM 1539 C C . GLN A 1 203 ? 0.905 1.31 3.363 1 93.56 203 GLN A C 1
ATOM 1541 O O . GLN A 1 203 ? 0.03 1.989 2.824 1 93.56 203 GLN A O 1
ATOM 1546 N N . ALA A 1 204 ? 0.691 0.191 4.02 1 93 204 ALA A N 1
ATOM 1547 C CA . ALA A 1 204 ? -0.655 -0.157 4.469 1 93 204 ALA A CA 1
ATOM 1548 C C . ALA A 1 204 ? -0.814 0.084 5.965 1 93 204 ALA A C 1
ATOM 1550 O O . ALA A 1 204 ? 0.164 0.035 6.715 1 93 204 ALA A O 1
ATOM 1551 N N . ALA A 1 205 ? -2.037 0.402 6.324 1 89 205 ALA A N 1
ATOM 1552 C CA . ALA A 1 205 ? -2.316 0.63 7.738 1 89 205 ALA A CA 1
ATOM 1553 C C . ALA A 1 205 ? -3.771 0.31 8.07 1 89 205 ALA A C 1
ATOM 1555 O O . ALA A 1 205 ? -4.59 0.115 7.164 1 89 205 ALA A O 1
ATOM 1556 N N . GLY A 1 206 ? -3.982 0.175 9.359 1 87.62 206 GLY A N 1
ATOM 1557 C CA . GLY A 1 206 ? -5.359 0.193 9.82 1 87.62 206 GLY A CA 1
ATOM 1558 C C . GLY A 1 206 ? -5.918 1.594 9.977 1 87.62 206 GLY A C 1
ATOM 1559 O O . GLY A 1 206 ? -5.227 2.496 10.453 1 87.62 206 GLY A O 1
ATOM 1560 N N . ALA A 1 207 ? -7.148 1.744 9.578 1 88.25 207 ALA A N 1
ATOM 1561 C CA . ALA A 1 207 ? -7.781 3.055 9.68 1 88.25 207 ALA A CA 1
ATOM 1562 C C . ALA A 1 207 ? -7.965 3.465 11.141 1 88.25 207 ALA A C 1
ATOM 1564 O O . ALA A 1 207 ? -8.531 2.717 11.938 1 88.25 207 ALA A O 1
ATOM 1565 N N . SER A 1 208 ? -7.449 4.641 11.5 1 83.88 208 SER A N 1
ATOM 1566 C CA . SER A 1 208 ? -7.758 5.223 12.805 1 83.88 208 SER A CA 1
ATOM 1567 C C . SER A 1 208 ? -9.242 5.543 12.93 1 83.88 208 SER A C 1
ATOM 1569 O O . SER A 1 208 ? -9.969 5.562 11.93 1 83.88 208 SER A O 1
ATOM 1571 N N . PRO A 1 209 ? -9.742 5.766 14.133 1 84.06 209 PRO A N 1
ATOM 1572 C CA . PRO A 1 209 ? -11.164 6.09 14.289 1 84.06 209 PRO A CA 1
ATOM 1573 C C . PRO A 1 209 ? -11.594 7.273 13.422 1 84.06 209 PRO A C 1
ATOM 1575 O O . PRO A 1 209 ? -12.656 7.227 12.797 1 84.06 209 PRO A O 1
ATOM 1578 N N . GLU A 1 210 ? -10.789 8.289 13.383 1 86 210 GLU A N 1
ATOM 1579 C CA . GLU A 1 210 ? -11.109 9.477 12.594 1 86 210 GLU A CA 1
ATOM 1580 C C . GLU A 1 210 ? -11.156 9.156 11.102 1 86 210 GLU A C 1
ATOM 1582 O O . GLU A 1 210 ? -12.094 9.555 10.406 1 86 210 GLU A O 1
ATOM 1587 N N . ILE A 1 211 ? -10.172 8.445 10.625 1 91.06 211 ILE A N 1
ATOM 1588 C CA . ILE A 1 211 ? -10.086 8.086 9.211 1 91.06 211 ILE A CA 1
ATOM 1589 C C . ILE A 1 211 ? -11.211 7.121 8.859 1 91.06 211 ILE A C 1
ATOM 1591 O O . ILE A 1 211 ? -11.852 7.258 7.809 1 91.06 211 ILE A O 1
ATOM 1595 N N . ALA A 1 212 ? -11.438 6.152 9.742 1 90.56 212 ALA A N 1
ATOM 1596 C CA . ALA A 1 212 ? -12.5 5.176 9.531 1 90.56 212 ALA A CA 1
ATOM 1597 C C . ALA A 1 212 ? -13.852 5.871 9.375 1 90.56 212 ALA A C 1
ATOM 1599 O O . ALA A 1 212 ? -14.594 5.598 8.422 1 90.56 212 ALA A O 1
ATOM 1600 N N . ALA A 1 213 ? -14.086 6.781 10.266 1 91.56 213 ALA A N 1
ATOM 1601 C CA . ALA A 1 213 ? -15.344 7.523 10.219 1 91.56 213 ALA A CA 1
ATOM 1602 C C . ALA A 1 213 ? -15.453 8.336 8.93 1 91.56 213 ALA A C 1
ATOM 1604 O O . ALA A 1 213 ? -16.5 8.344 8.281 1 91.56 213 ALA A O 1
ATOM 1605 N N . ALA A 1 214 ? -14.406 8.961 8.539 1 94 214 ALA A N 1
ATOM 1606 C CA . ALA A 1 214 ? -14.398 9.844 7.375 1 94 214 ALA A CA 1
ATOM 1607 C C . ALA A 1 214 ? -14.531 9.047 6.082 1 94 214 ALA A C 1
ATOM 1609 O O . ALA A 1 214 ? -15.078 9.547 5.094 1 94 214 ALA A O 1
ATOM 1610 N N . LEU A 1 215 ? -14.047 7.805 6.047 1 94.12 215 LEU A N 1
ATOM 1611 C CA . LEU A 1 215 ? -14.07 6.984 4.84 1 94.12 215 LEU A CA 1
ATOM 1612 C C . LEU A 1 215 ? -15.25 6.02 4.859 1 94.12 215 LEU A C 1
ATOM 1614 O O . LEU A 1 215 ? -15.469 5.285 3.891 1 94.12 215 LEU A O 1
ATOM 1618 N N . GLY A 1 216 ? -15.961 5.98 5.965 1 89.5 216 GLY A N 1
ATOM 1619 C CA . GLY A 1 216 ? -17.047 5.023 6.098 1 89.5 216 GLY A CA 1
ATOM 1620 C C . GLY A 1 216 ? -16.578 3.594 6.258 1 89.5 216 GLY A C 1
ATOM 1621 O O . GLY A 1 216 ? -17.141 2.672 5.672 1 89.5 216 GLY A O 1
ATOM 1622 N N . LEU A 1 217 ? -15.484 3.441 6.934 1 87.81 217 LEU A N 1
ATOM 1623 C CA . LEU A 1 217 ? -14.898 2.133 7.203 1 87.81 217 LEU A CA 1
ATOM 1624 C C . LEU A 1 217 ? -15.016 1.781 8.68 1 87.81 217 LEU A C 1
ATOM 1626 O O . LEU A 1 217 ? -15.336 2.641 9.508 1 87.81 217 LEU A O 1
ATOM 1630 N N . SER A 1 218 ? -14.82 0.491 8.953 1 83.5 218 SER A N 1
ATOM 1631 C CA . SER A 1 218 ? -14.664 0.092 10.352 1 83.5 218 SER A CA 1
ATOM 1632 C C . SER A 1 218 ? -13.289 0.463 10.883 1 83.5 218 SER A C 1
ATOM 1634 O O . SER A 1 218 ? -12.312 0.509 10.125 1 83.5 218 SER A O 1
ATOM 1636 N N . GLU A 1 219 ? -13.227 0.765 12.156 1 83.62 219 GLU A N 1
ATOM 1637 C CA . GLU A 1 219 ? -11.93 1.021 12.773 1 83.62 219 GLU A CA 1
ATOM 1638 C C . GLU A 1 219 ? -10.969 -0.139 12.531 1 83.62 219 GLU A C 1
ATOM 1640 O O . GLU A 1 219 ? -11.352 -1.305 12.641 1 83.62 219 GLU A O 1
ATOM 1645 N N . GLY A 1 220 ? -9.789 0.161 12.094 1 82.06 220 GLY A N 1
ATOM 1646 C CA . GLY A 1 220 ? -8.781 -0.866 11.867 1 82.06 220 GLY A CA 1
ATOM 1647 C C . GLY A 1 220 ? -8.82 -1.438 10.469 1 82.06 220 GLY A C 1
ATOM 1648 O O . GLY A 1 220 ? -7.918 -2.18 10.07 1 82.06 220 GLY A O 1
ATOM 1649 N N . ALA A 1 221 ? -9.844 -1.099 9.719 1 86.56 221 ALA A N 1
ATOM 1650 C CA . ALA A 1 221 ? -9.922 -1.58 8.344 1 86.56 221 ALA A CA 1
ATOM 1651 C C . ALA A 1 221 ? -8.703 -1.146 7.535 1 86.56 221 ALA A C 1
ATOM 1653 O O . ALA A 1 221 ? -8.125 -0.089 7.797 1 86.56 221 ALA A O 1
ATOM 1654 N N . PRO A 1 222 ? -8.352 -1.937 6.602 1 90.25 222 PRO A N 1
ATOM 1655 C CA . PRO A 1 222 ? -7.164 -1.585 5.816 1 90.25 222 PRO A CA 1
ATOM 1656 C C . PRO A 1 222 ? -7.344 -0.298 5.016 1 90.25 222 PRO A C 1
ATOM 1658 O O . PRO A 1 222 ? -8.438 -0.034 4.504 1 90.25 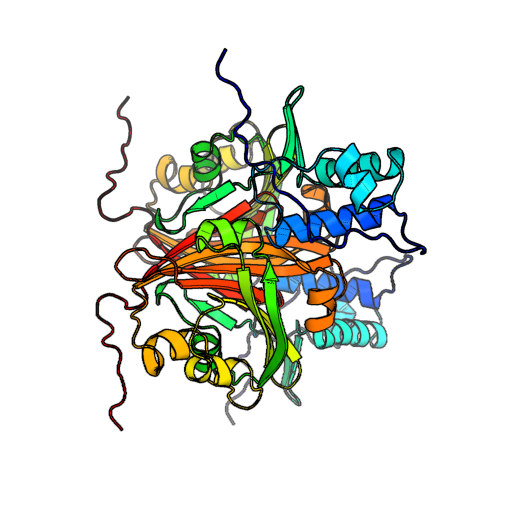222 PRO A O 1
ATOM 1661 N N . VAL A 1 223 ? -6.27 0.452 4.957 1 93.5 223 VAL A N 1
ATOM 1662 C CA . VAL A 1 223 ? -6.18 1.611 4.078 1 93.5 223 VAL A CA 1
ATOM 1663 C C . VAL A 1 223 ? -4.793 1.67 3.439 1 93.5 223 VAL A C 1
ATOM 1665 O O . VAL A 1 223 ? -3.816 1.193 4.02 1 93.5 223 VAL A O 1
ATOM 1668 N N . LEU A 1 224 ? -4.738 2.125 2.232 1 95.69 224 LEU A N 1
ATOM 1669 C CA . LEU A 1 224 ? -3.477 2.42 1.564 1 95.69 224 LEU A CA 1
ATOM 1670 C C . LEU A 1 224 ? -3.012 3.838 1.881 1 95.69 224 LEU A C 1
ATOM 1672 O O . LEU A 1 224 ? -3.715 4.809 1.583 1 95.69 224 LEU A O 1
ATOM 1676 N N . VAL A 1 225 ? -1.851 3.932 2.477 1 94.44 225 VAL A N 1
ATOM 1677 C CA . VAL A 1 225 ? -1.372 5.227 2.953 1 94.44 225 VAL A CA 1
ATOM 1678 C C . VAL A 1 225 ? -0.203 5.695 2.09 1 94.44 225 VAL A C 1
ATOM 1680 O O . VAL A 1 225 ? 0.737 4.938 1.842 1 94.44 225 VAL A O 1
ATOM 1683 N N . LEU A 1 226 ? -0.282 6.879 1.601 1 95.94 226 LEU A N 1
ATOM 1684 C CA . LEU A 1 226 ? 0.809 7.559 0.911 1 95.94 226 LEU A CA 1
ATOM 1685 C C . LEU A 1 226 ? 1.223 8.82 1.66 1 95.94 226 LEU A C 1
ATOM 1687 O O . LEU A 1 226 ? 0.383 9.672 1.966 1 95.94 226 LEU A O 1
ATOM 1691 N N . ARG A 1 227 ? 2.439 8.883 2.041 1 94.19 227 ARG A N 1
ATOM 1692 C CA . ARG A 1 227 ? 3.041 10.125 2.512 1 94.19 227 ARG A CA 1
ATOM 1693 C C . ARG A 1 227 ? 3.881 10.773 1.419 1 94.19 227 ARG A C 1
ATOM 1695 O O . ARG A 1 227 ? 4.832 10.172 0.919 1 94.19 227 ARG A O 1
ATOM 1702 N N . ARG A 1 228 ? 3.52 11.938 1.058 1 96.62 228 ARG A N 1
ATOM 1703 C CA . ARG A 1 228 ? 4.234 12.648 0.002 1 96.62 228 ARG A CA 1
ATOM 1704 C C . ARG A 1 228 ? 4.855 13.938 0.53 1 96.62 228 ARG A C 1
ATOM 1706 O O . ARG A 1 228 ? 4.164 14.766 1.135 1 96.62 228 ARG A O 1
ATOM 1713 N N . THR A 1 229 ? 6.082 14.117 0.397 1 96.88 229 THR A N 1
ATOM 1714 C CA . THR A 1 229 ? 6.773 15.375 0.649 1 96.88 229 THR A CA 1
ATOM 1715 C C . THR A 1 229 ? 7.223 16.016 -0.66 1 96.88 229 THR A C 1
ATOM 1717 O O . THR A 1 229 ? 7.934 15.398 -1.45 1 96.88 229 THR A O 1
ATOM 1720 N N . SER A 1 230 ? 6.785 17.219 -0.862 1 97.81 230 SER A N 1
ATOM 1721 C CA . SER A 1 230 ? 7.105 17.938 -2.096 1 97.81 230 SER A CA 1
ATOM 1722 C C . SER A 1 230 ? 8.242 18.922 -1.88 1 97.81 230 SER A C 1
ATOM 1724 O O . SER A 1 230 ? 8.336 19.562 -0.826 1 97.81 230 SER A O 1
ATOM 1726 N N . TYR A 1 231 ? 9.016 19.078 -2.943 1 97.69 231 TYR A N 1
ATOM 1727 C CA . TYR A 1 231 ? 10.211 19.906 -2.834 1 97.69 231 TYR A CA 1
ATOM 1728 C C . TYR A 1 231 ? 10.305 20.875 -3.996 1 97.69 231 TYR A C 1
ATOM 1730 O O . TYR A 1 231 ? 9.797 20.609 -5.086 1 97.69 231 TYR A O 1
ATOM 1738 N N . THR A 1 232 ? 11.016 21.953 -3.664 1 95.69 232 THR A N 1
ATOM 1739 C CA . THR A 1 232 ? 11.445 22.859 -4.723 1 95.69 232 THR A CA 1
ATOM 1740 C C . THR A 1 232 ? 12.719 22.344 -5.387 1 95.69 232 THR A C 1
ATOM 1742 O O . THR A 1 232 ? 13.234 21.281 -5.02 1 95.69 232 THR A O 1
ATOM 1745 N N . ASP A 1 233 ? 13.203 23.047 -6.434 1 89.5 233 ASP A N 1
ATOM 1746 C CA . ASP A 1 233 ? 14.461 22.703 -7.086 1 89.5 233 ASP A CA 1
ATOM 1747 C C . ASP A 1 233 ? 15.625 22.766 -6.105 1 89.5 233 ASP A C 1
ATOM 1749 O O . ASP A 1 233 ? 16.625 22.062 -6.258 1 89.5 233 ASP A O 1
ATOM 1753 N N . GLY A 1 234 ? 15.57 23.5 -5.148 1 89.12 234 GLY A N 1
ATOM 1754 C CA . GLY A 1 234 ? 16.609 23.594 -4.137 1 89.12 234 GLY A CA 1
ATOM 1755 C C . GLY A 1 234 ? 16.453 22.609 -3.002 1 89.12 234 GLY A C 1
ATOM 1756 O O . GLY A 1 234 ? 17.031 22.781 -1.931 1 89.12 234 GLY A O 1
ATOM 1757 N N . ASP A 1 235 ? 15.602 21.656 -3.16 1 89.81 235 ASP A N 1
ATOM 1758 C CA . ASP A 1 235 ? 15.352 20.578 -2.201 1 89.81 235 ASP A CA 1
ATOM 1759 C C . ASP A 1 235 ? 14.773 21.141 -0.898 1 89.81 235 ASP A C 1
ATOM 1761 O O . ASP A 1 235 ? 15.055 20.609 0.181 1 89.81 235 ASP A O 1
ATOM 1765 N N . LYS A 1 236 ? 14.18 22.25 -1.055 1 95 236 LYS A N 1
ATOM 1766 C CA . LYS A 1 236 ? 13.43 22.781 0.083 1 95 236 LYS A CA 1
ATOM 1767 C C . LYS A 1 236 ? 12.047 22.141 0.17 1 95 236 LYS A C 1
ATOM 1769 O O . LYS A 1 236 ? 11.266 22.219 -0.78 1 95 236 LYS A O 1
ATOM 1774 N N . PRO A 1 237 ? 11.742 21.562 1.309 1 97.06 237 PRO A N 1
ATOM 1775 C CA . PRO A 1 237 ? 10.406 20.984 1.449 1 97.06 237 PRO A CA 1
ATOM 1776 C C . PRO A 1 237 ? 9.305 22.047 1.488 1 97.06 237 PRO A C 1
ATOM 1778 O O . PRO A 1 237 ? 9.469 23.094 2.125 1 97.06 237 PRO A O 1
ATOM 1781 N N . LEU A 1 238 ? 8.234 21.812 0.803 1 97.56 238 LEU A N 1
ATOM 1782 C CA . LEU A 1 238 ? 7.121 22.75 0.693 1 97.56 238 LEU A CA 1
ATOM 1783 C C . LEU A 1 238 ? 5.938 22.281 1.531 1 97.56 238 LEU A C 1
ATOM 1785 O O . LEU A 1 238 ? 5.262 23.094 2.164 1 97.56 238 LEU A O 1
ATOM 1789 N N . GLU A 1 239 ? 5.66 21.031 1.516 1 97.81 239 GLU A N 1
ATOM 1790 C CA . GLU A 1 239 ? 4.477 20.453 2.152 1 97.81 239 GLU A CA 1
ATOM 1791 C C . GLU A 1 239 ? 4.664 18.953 2.418 1 97.81 239 GLU A C 1
ATOM 1793 O O . GLU A 1 239 ? 5.508 18.312 1.791 1 97.81 239 GLU A O 1
ATOM 1798 N N . VAL A 1 240 ? 3.992 18.484 3.359 1 96.31 240 VAL A N 1
ATOM 1799 C CA . VAL A 1 240 ? 3.797 17.047 3.602 1 96.31 240 VAL A CA 1
ATOM 1800 C C . VAL A 1 240 ? 2.311 16.719 3.518 1 96.31 240 VAL A C 1
ATOM 1802 O O . VAL A 1 240 ? 1.484 17.344 4.184 1 96.31 240 VAL A O 1
ATOM 1805 N N . VAL A 1 241 ? 1.991 15.812 2.674 1 96.38 241 VAL A N 1
ATOM 1806 C CA . VAL A 1 241 ? 0.596 15.43 2.492 1 96.38 241 VAL A CA 1
ATOM 1807 C C . VAL A 1 241 ? 0.436 13.93 2.734 1 96.38 241 VAL A C 1
ATOM 1809 O O . VAL A 1 241 ? 1.219 13.125 2.223 1 96.38 241 VAL A O 1
ATOM 1812 N N . LEU A 1 242 ? -0.485 13.594 3.529 1 94.38 242 LEU A N 1
ATOM 1813 C CA . LEU A 1 242 ? -0.839 12.203 3.781 1 94.38 242 LEU A CA 1
ATOM 1814 C C . LEU A 1 242 ? -2.137 11.836 3.07 1 94.38 242 LEU A C 1
ATOM 1816 O O . LEU A 1 242 ? -3.135 12.555 3.18 1 94.38 242 LEU A O 1
ATOM 1820 N N . PHE A 1 243 ? -2.08 10.742 2.355 1 96.12 243 PHE A N 1
ATOM 1821 C CA . PHE A 1 243 ? -3.252 10.195 1.683 1 96.12 243 PHE A CA 1
ATOM 1822 C C . PHE A 1 243 ? -3.68 8.883 2.324 1 96.12 243 PHE A C 1
ATOM 1824 O O . PHE A 1 243 ? -2.852 7.996 2.549 1 96.12 243 PHE A O 1
ATOM 1831 N N . HIS A 1 244 ? -4.906 8.766 2.678 1 95.81 244 HIS A N 1
ATOM 1832 C CA . HIS A 1 244 ? -5.531 7.504 3.053 1 95.81 244 HIS A CA 1
ATOM 1833 C C . HIS A 1 244 ? -6.578 7.082 2.027 1 95.81 244 HIS A C 1
ATOM 1835 O O . HIS A 1 244 ? -7.66 7.672 1.959 1 95.81 244 HIS A O 1
ATOM 1841 N N . HIS A 1 245 ? -6.262 6.078 1.293 1 96.56 245 HIS A N 1
ATOM 1842 C CA . HIS A 1 245 ? -7.16 5.605 0.245 1 96.56 245 HIS A CA 1
ATOM 1843 C C . HIS A 1 245 ? -7.914 4.359 0.689 1 96.56 245 HIS A C 1
ATOM 1845 O O . HIS A 1 245 ? -7.352 3.494 1.364 1 96.56 245 HIS A O 1
ATOM 1851 N N . ARG A 1 246 ? -9.18 4.344 0.276 1 92.81 246 ARG A N 1
ATOM 1852 C CA . ARG A 1 246 ? -9.859 3.059 0.386 1 92.81 246 ARG A CA 1
ATOM 1853 C C . ARG A 1 246 ? -9.125 1.981 -0.408 1 92.81 246 ARG A C 1
ATOM 1855 O O . ARG A 1 246 ? -8.734 2.207 -1.555 1 92.81 246 ARG A O 1
ATOM 1862 N N . PRO A 1 247 ? -8.977 0.88 0.223 1 86.88 247 PRO A N 1
ATOM 1863 C CA . PRO A 1 247 ? -8.07 -0.118 -0.355 1 86.88 247 PRO A CA 1
ATOM 1864 C C . PRO A 1 247 ? -8.594 -0.696 -1.668 1 86.88 247 PRO A C 1
ATOM 1866 O O . PRO A 1 247 ? -7.805 -1.071 -2.539 1 86.88 247 PRO A O 1
ATOM 1869 N N . GLU A 1 248 ? -9.867 -0.78 -1.856 1 85.38 248 GLU A N 1
ATOM 1870 C CA . GLU A 1 248 ? -10.453 -1.381 -3.053 1 85.38 248 GLU A CA 1
ATOM 1871 C C . GLU A 1 248 ? -10.547 -0.368 -4.191 1 85.38 248 GLU A C 1
ATOM 1873 O O . GLU A 1 248 ? -10.883 -0.726 -5.32 1 85.38 248 GLU A O 1
ATOM 1878 N N . ARG A 1 249 ? -10.164 0.852 -3.924 1 88.62 249 ARG A N 1
ATOM 1879 C CA . ARG A 1 249 ? -10.453 1.897 -4.898 1 88.62 249 ARG A CA 1
ATOM 1880 C C . ARG A 1 249 ? -9.172 2.535 -5.418 1 88.62 249 ARG A C 1
ATOM 1882 O O . ARG A 1 249 ? -9.211 3.383 -6.312 1 88.62 249 ARG A O 1
ATOM 1889 N N . TYR A 1 250 ? -8.078 2.119 -4.902 1 92.81 250 TYR A N 1
ATOM 1890 C CA . TYR A 1 250 ? -6.859 2.812 -5.301 1 92.81 250 TYR A CA 1
ATOM 1891 C C . TYR A 1 250 ? -5.672 1.857 -5.328 1 92.81 250 TYR A C 1
ATOM 1893 O O . TYR A 1 250 ? -5.531 1.007 -4.445 1 92.81 250 TYR A O 1
ATOM 1901 N N . GLU A 1 251 ? -4.832 1.985 -6.332 1 93.81 251 GLU A N 1
ATOM 1902 C CA . GLU A 1 251 ? -3.596 1.223 -6.492 1 93.81 251 GLU A CA 1
ATOM 1903 C C . GLU A 1 251 ? -2.502 2.074 -7.129 1 93.81 251 GLU A C 1
ATOM 1905 O O . GLU A 1 251 ? -2.789 2.975 -7.918 1 93.81 251 GLU A O 1
ATOM 1910 N N . PHE A 1 252 ? -1.257 1.816 -6.727 1 96.69 252 PHE A N 1
ATOM 1911 C CA . PHE A 1 252 ? -0.103 2.383 -7.418 1 96.69 252 PHE A CA 1
ATOM 1912 C C . PHE A 1 252 ? 0.512 1.363 -8.367 1 96.69 252 PHE A C 1
ATOM 1914 O O . PHE A 1 252 ? 0.58 0.174 -8.055 1 96.69 252 PHE A O 1
ATOM 1921 N N . CYS A 1 253 ? 0.93 1.793 -9.469 1 95.81 253 CYS A N 1
ATOM 1922 C CA . CYS A 1 253 ? 1.565 0.904 -10.438 1 95.81 253 CYS A CA 1
ATOM 1923 C C . CYS A 1 253 ? 2.842 1.525 -10.992 1 95.81 253 CYS A C 1
ATOM 1925 O O . CYS A 1 253 ? 2.918 2.742 -11.172 1 95.81 253 CYS A O 1
ATOM 1927 N N . VAL A 1 254 ? 3.818 0.695 -11.266 1 95.56 254 VAL A N 1
ATOM 1928 C CA . VAL A 1 254 ? 5.059 1.152 -11.875 1 95.56 254 VAL A CA 1
ATOM 1929 C C . VAL A 1 254 ? 5.758 -0.019 -12.562 1 95.56 254 VAL A C 1
ATOM 1931 O O . VAL A 1 254 ? 5.691 -1.155 -12.094 1 95.56 254 VAL A O 1
ATOM 1934 N N . THR A 1 255 ? 6.344 0.206 -13.688 1 94.94 255 THR A N 1
ATOM 1935 C CA . THR A 1 255 ? 7.227 -0.745 -14.352 1 94.94 255 THR A CA 1
ATOM 1936 C C . THR A 1 255 ? 8.688 -0.353 -14.156 1 94.94 255 THR A C 1
ATOM 1938 O O . THR A 1 255 ? 9.078 0.783 -14.445 1 94.94 255 THR A O 1
ATOM 1941 N N . LEU A 1 256 ? 9.461 -1.248 -13.641 1 94.12 256 LEU A N 1
ATOM 1942 C CA . LEU A 1 256 ? 10.852 -0.971 -13.32 1 94.12 256 LEU A CA 1
ATOM 1943 C C . LEU A 1 256 ? 11.789 -1.854 -14.141 1 94.12 256 LEU A C 1
ATOM 1945 O O . LEU A 1 256 ? 11.492 -3.029 -14.367 1 94.12 256 LEU A O 1
ATOM 1949 N N . PRO A 1 257 ? 12.898 -1.3 -14.531 1 93.5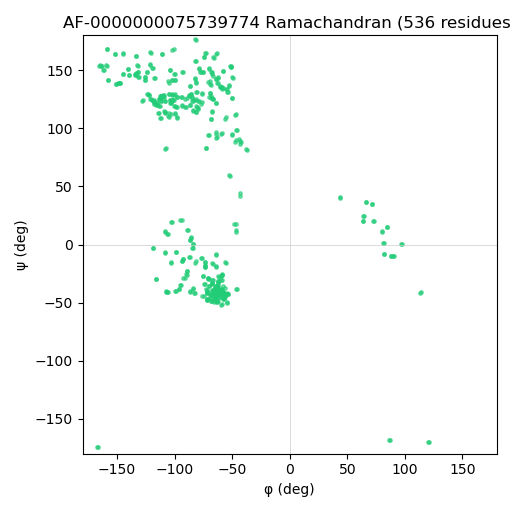 257 PRO A N 1
ATOM 1950 C CA . PRO A 1 257 ? 13.914 -2.123 -15.18 1 93.5 257 PRO A CA 1
ATOM 1951 C C . PRO A 1 257 ? 14.711 -2.967 -14.188 1 93.5 257 PRO A C 1
ATOM 1953 O O . PRO A 1 257 ? 14.891 -2.566 -13.031 1 93.5 257 PRO A O 1
ATOM 1956 N N . ARG A 1 258 ? 15.164 -4.129 -14.578 1 91.44 258 ARG A N 1
ATOM 1957 C CA . ARG A 1 258 ? 16.016 -4.969 -13.742 1 91.44 258 ARG A CA 1
ATOM 1958 C C . ARG A 1 258 ? 17.422 -4.379 -13.617 1 91.44 258 ARG A C 1
ATOM 1960 O O . ARG A 1 258 ? 18.016 -4.387 -12.539 1 91.44 258 ARG A O 1
ATOM 1967 N N . THR A 1 259 ? 17.984 -3.979 -14.695 1 77.44 259 THR A N 1
ATOM 1968 C CA . THR A 1 259 ? 19.297 -3.34 -14.711 1 77.44 259 THR A CA 1
ATOM 1969 C C . THR A 1 259 ? 19.156 -1.836 -14.93 1 77.44 259 THR A C 1
ATOM 1971 O O . THR A 1 259 ? 18.484 -1.396 -15.859 1 77.44 259 THR A O 1
ATOM 1974 N N . MET A 1 260 ? 19.5 -1.143 -13.922 1 68.44 260 MET A N 1
ATOM 1975 C CA . MET A 1 260 ? 19.406 0.31 -14.055 1 68.44 260 MET A CA 1
ATOM 1976 C C . MET A 1 260 ? 20.484 0.832 -15 1 68.44 260 MET A C 1
ATOM 1978 O O . MET A 1 260 ? 21.594 0.288 -15.047 1 68.44 260 MET A O 1
ATOM 1982 N N . PRO A 1 261 ? 20.078 1.777 -15.789 1 53.78 261 PRO A N 1
ATOM 1983 C CA . PRO A 1 261 ? 21.109 2.412 -16.609 1 53.78 261 PRO A CA 1
ATOM 1984 C C . PRO A 1 261 ? 22.266 2.977 -15.773 1 53.78 261 PRO A C 1
ATOM 1986 O O . PRO A 1 261 ? 22.031 3.566 -14.719 1 53.78 261 PRO A O 1
ATOM 1989 N N . GLY A 1 262 ? 23.641 2.383 -15.758 1 53.09 262 GLY A N 1
ATOM 1990 C CA . GLY A 1 262 ? 24.906 2.709 -15.117 1 53.09 262 GLY A CA 1
ATOM 1991 C C . GLY A 1 262 ? 25.328 1.685 -14.078 1 53.09 262 GLY A C 1
ATOM 1992 O O . GLY A 1 262 ? 26.453 1.73 -13.586 1 53.09 262 GLY A O 1
ATOM 1993 N N . GLN A 1 263 ? 24.5 1.183 -13.266 1 48.53 263 GLN A N 1
ATOM 1994 C CA . GLN A 1 263 ? 24.938 0.234 -12.25 1 48.53 263 GLN A CA 1
ATOM 1995 C C . GLN A 1 263 ? 25.266 -1.12 -12.867 1 48.53 263 GLN A C 1
ATOM 1997 O O . GLN A 1 263 ? 24.391 -1.806 -13.391 1 48.53 263 GLN A O 1
ATOM 2002 N N . ARG A 1 264 ? 26.516 -1.225 -13.406 1 35.44 264 ARG A N 1
ATOM 2003 C CA . ARG A 1 264 ? 27.094 -2.506 -13.789 1 35.44 264 ARG A CA 1
ATOM 2004 C C . ARG A 1 264 ? 26.922 -3.539 -12.68 1 35.44 264 ARG A C 1
ATOM 2006 O O . ARG A 1 264 ? 27.125 -3.23 -11.5 1 35.44 264 ARG A O 1
ATOM 2013 N N . ALA A 1 265 ? 26.094 -4.613 -12.844 1 37.06 265 ALA A N 1
ATOM 2014 C CA . ALA A 1 265 ? 25.969 -5.805 -12.008 1 37.06 265 ALA A CA 1
ATOM 2015 C C . ALA A 1 265 ? 27.328 -6.25 -11.492 1 37.06 265 ALA A C 1
ATOM 2017 O O . ALA A 1 265 ? 28.203 -6.637 -12.273 1 37.06 265 ALA A O 1
ATOM 2018 N N . GLY A 1 266 ? 27.781 -5.668 -10.484 1 31.05 266 GLY A N 1
ATOM 2019 C CA . GLY A 1 266 ? 28.984 -6.293 -9.945 1 31.05 266 GLY A CA 1
ATOM 2020 C C . GLY A 1 266 ? 28.812 -7.773 -9.672 1 31.05 266 GLY A C 1
ATOM 2021 O O . GLY A 1 266 ? 28.188 -8.156 -8.672 1 31.05 266 GLY A O 1
ATOM 2022 N N . MET A 1 267 ? 28.5 -8.555 -10.68 1 31.94 267 MET A N 1
ATOM 2023 C CA . MET A 1 267 ? 28.844 -9.961 -10.5 1 31.94 267 MET A CA 1
ATOM 2024 C C . MET A 1 267 ? 30.219 -10.109 -9.875 1 31.94 267 MET A C 1
ATOM 2026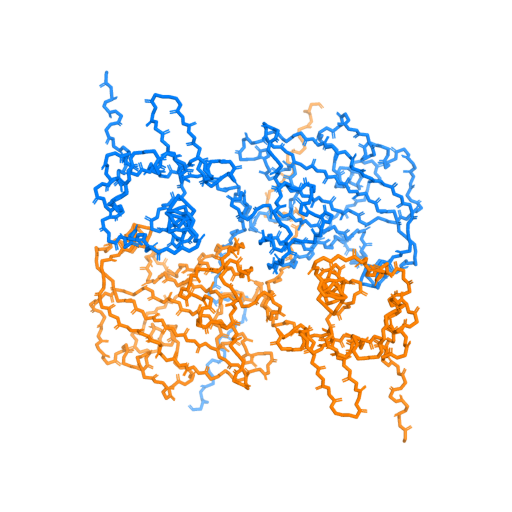 O O . MET A 1 267 ? 31.203 -9.609 -10.414 1 31.94 267 MET A O 1
ATOM 2030 N N . THR A 1 268 ? 30.391 -10.125 -8.562 1 26.38 268 THR A N 1
ATOM 2031 C CA . THR A 1 268 ? 31.625 -10.625 -7.996 1 26.38 268 THR A CA 1
ATOM 2032 C C . THR A 1 268 ? 32.031 -11.938 -8.656 1 26.38 268 THR A C 1
ATOM 2034 O O . THR A 1 268 ? 31.25 -12.891 -8.688 1 26.38 268 THR A O 1
ATOM 2037 N N . GLU A 1 269 ? 32.906 -11.891 -9.594 1 23.61 269 GLU A N 1
ATOM 2038 C CA . GLU A 1 269 ? 33.938 -12.875 -9.945 1 23.61 269 GLU A CA 1
ATOM 2039 C C . GLU A 1 269 ? 34.625 -13.422 -8.695 1 23.61 269 GLU A C 1
ATOM 2041 O O . GLU A 1 269 ? 35.406 -12.727 -8.062 1 23.61 269 GLU A O 1
ATOM 2046 N N . ARG A 1 270 ? 34.156 -13.836 -7.508 1 19 270 ARG A N 1
ATOM 2047 C CA . ARG A 1 270 ? 35.094 -14.844 -7.016 1 19 270 ARG A CA 1
ATOM 2048 C C . ARG A 1 270 ? 34.938 -16.156 -7.777 1 19 270 ARG A C 1
ATOM 2050 O O . ARG A 1 270 ? 33.812 -16.562 -8.117 1 19 270 ARG A O 1
ATOM 2057 N N . MET B 1 1 ? 33 9 27.312 1 26.05 1 MET B N 1
ATOM 2058 C CA . MET B 1 1 ? 31.703 8.883 27.969 1 26.05 1 MET B CA 1
ATOM 2059 C C . MET B 1 1 ? 30.609 9.594 27.172 1 26.05 1 MET B C 1
ATOM 2061 O O . MET B 1 1 ? 30.391 10.797 27.344 1 26.05 1 MET B O 1
ATOM 2065 N N . THR B 1 2 ? 30.484 9.438 25.812 1 33.75 2 THR B N 1
ATOM 2066 C CA . THR B 1 2 ? 29.688 10.109 24.797 1 33.75 2 THR B CA 1
ATOM 2067 C C . THR B 1 2 ? 28.203 10 25.109 1 33.75 2 THR B C 1
ATOM 2069 O O . THR B 1 2 ? 27.688 8.906 25.375 1 33.75 2 THR B O 1
ATOM 2072 N N . SER B 1 3 ? 27.609 11.055 25.781 1 32.84 3 SER B N 1
ATOM 2073 C CA . SER B 1 3 ? 26.25 11.266 26.25 1 32.84 3 SER B CA 1
ATOM 2074 C C . SER B 1 3 ? 25.234 10.938 25.172 1 32.84 3 SER B C 1
ATOM 2076 O O . SER B 1 3 ? 25.281 11.5 24.078 1 32.84 3 SER B O 1
ATOM 2078 N N . ASP B 1 4 ? 24.828 9.719 25.094 1 34.28 4 ASP B N 1
ATOM 2079 C CA . ASP B 1 4 ? 23.75 9.078 24.328 1 34.28 4 ASP B CA 1
ATOM 2080 C C . ASP B 1 4 ? 22.453 9.859 24.438 1 34.28 4 ASP B C 1
ATOM 2082 O O . ASP B 1 4 ? 21.375 9.266 24.531 1 34.28 4 ASP B O 1
ATOM 2086 N N . GLU B 1 5 ? 22.484 11.133 25.016 1 35.44 5 GLU B N 1
ATOM 2087 C CA . GLU B 1 5 ? 21.406 12.07 25.312 1 35.44 5 GLU B CA 1
ATOM 2088 C C . GLU B 1 5 ? 20.641 12.453 24.047 1 35.44 5 GLU B C 1
ATOM 2090 O O . GLU B 1 5 ? 19.594 13.102 24.109 1 35.44 5 GLU B O 1
ATOM 2095 N N . ASP B 1 6 ? 21.219 12.383 22.875 1 36.34 6 ASP B N 1
ATOM 2096 C CA . ASP B 1 6 ? 20.688 13.148 21.766 1 36.34 6 ASP B CA 1
ATOM 2097 C C . ASP B 1 6 ? 19.562 12.383 21.062 1 36.34 6 ASP B C 1
ATOM 2099 O O . ASP B 1 6 ? 19.328 12.562 19.859 1 36.34 6 ASP B O 1
ATOM 2103 N N . SER B 1 7 ? 19.219 11.234 21.688 1 40.34 7 SER B N 1
ATOM 2104 C CA . SER B 1 7 ? 18.172 10.641 20.859 1 40.34 7 SER B CA 1
ATOM 2105 C C . SER B 1 7 ? 16.891 11.484 20.906 1 40.34 7 SER B C 1
ATOM 2107 O O . SER B 1 7 ? 16.438 11.859 21.984 1 40.34 7 SER B O 1
ATOM 2109 N N . PRO B 1 8 ? 16.5 12.172 19.969 1 40.44 8 PRO B N 1
ATOM 2110 C CA . PRO B 1 8 ? 15.336 13.062 19.984 1 40.44 8 PRO B CA 1
ATOM 2111 C C . PRO B 1 8 ? 14.125 12.438 20.672 1 40.44 8 PRO B C 1
ATOM 2113 O O . PRO B 1 8 ? 13.75 11.305 20.359 1 40.44 8 PRO B O 1
ATOM 2116 N N . ARG B 1 9 ? 14.039 12.641 21.984 1 43.22 9 ARG B N 1
ATOM 2117 C CA . ARG B 1 9 ? 12.867 12.297 22.781 1 43.22 9 ARG B CA 1
ATOM 2118 C C . ARG B 1 9 ? 11.594 12.852 22.141 1 43.22 9 ARG B C 1
ATOM 2120 O O . ARG B 1 9 ? 11.516 14.039 21.812 1 43.22 9 ARG B O 1
ATOM 2127 N N . HIS B 1 10 ? 10.852 12.086 21.344 1 45.75 10 HIS B N 1
ATOM 2128 C CA . HIS B 1 10 ? 9.656 12.445 20.594 1 45.75 10 HIS B CA 1
ATOM 2129 C C . HIS B 1 10 ? 8.461 12.664 21.516 1 45.75 10 HIS B C 1
ATOM 2131 O O . HIS B 1 10 ? 8.125 11.789 22.312 1 45.75 10 HIS B O 1
ATOM 2137 N N . ASP B 1 11 ? 8.211 13.922 21.922 1 43.22 11 ASP B N 1
ATOM 2138 C CA . ASP B 1 11 ? 7.117 14.312 22.797 1 43.22 11 ASP B CA 1
ATOM 2139 C C . ASP B 1 11 ? 5.762 14.055 22.141 1 43.22 11 ASP B C 1
ATOM 2141 O O . ASP B 1 11 ? 5.539 14.438 21 1 43.22 11 ASP B O 1
ATOM 2145 N N . LEU B 1 12 ? 5.219 12.961 22.469 1 45.28 12 LEU B N 1
ATOM 2146 C CA . LEU B 1 12 ? 3.789 12.734 22.266 1 45.28 12 LEU B CA 1
ATOM 2147 C C . LEU B 1 12 ? 2.979 13.914 22.797 1 45.28 12 LEU B C 1
ATOM 2149 O O . LEU B 1 12 ? 1.811 13.758 23.156 1 45.28 12 LEU B O 1
ATOM 2153 N N . ALA B 1 13 ? 3.57 15.078 23.016 1 46.22 13 ALA B N 1
ATOM 2154 C CA . ALA B 1 13 ? 2.943 16.141 23.781 1 46.22 13 ALA B CA 1
ATOM 2155 C C . ALA B 1 13 ? 1.493 16.359 23.359 1 46.22 13 ALA B C 1
ATOM 2157 O O . ALA B 1 13 ? 0.621 16.594 24.203 1 46.22 13 ALA B O 1
ATOM 2158 N N . ASP B 1 14 ? 1.129 16.266 22.062 1 47.09 14 ASP B N 1
ATOM 2159 C CA . ASP B 1 14 ? -0.218 16.719 21.734 1 47.09 14 ASP B CA 1
ATOM 2160 C C . ASP B 1 14 ? -1.133 15.539 21.391 1 47.09 14 ASP B C 1
ATOM 2162 O O . ASP B 1 14 ? -2.258 15.734 20.938 1 47.09 14 ASP B O 1
ATOM 2166 N N . ALA B 1 15 ? -0.617 14.344 21.672 1 52.41 15 ALA B N 1
ATOM 2167 C CA . ALA B 1 15 ? -1.5 13.242 21.297 1 52.41 15 ALA B CA 1
ATOM 2168 C C . ALA B 1 15 ? -2.533 12.969 22.391 1 52.41 15 ALA B C 1
ATOM 2170 O O . ALA B 1 15 ? -2.199 12.945 23.578 1 52.41 15 ALA B O 1
ATOM 2171 N N . ASP B 1 16 ? -3.783 13.188 22.078 1 53.19 16 ASP B N 1
ATOM 2172 C CA . ASP B 1 16 ? -4.859 12.789 22.969 1 53.19 16 ASP B CA 1
ATOM 2173 C C . ASP B 1 16 ? -4.883 11.273 23.156 1 53.19 16 ASP B C 1
ATOM 2175 O O . ASP B 1 16 ? -5.312 10.539 22.266 1 53.19 16 ASP B O 1
ATOM 2179 N N . LEU B 1 17 ? -4.238 10.789 24.141 1 60.78 17 LEU B N 1
ATOM 2180 C CA . LEU B 1 17 ? -4.168 9.359 24.422 1 60.78 17 LEU B CA 1
ATOM 2181 C C . LEU B 1 17 ? -5.223 8.953 25.438 1 60.78 17 LEU B C 1
ATOM 2183 O O . LEU B 1 17 ? -5.051 7.961 26.156 1 60.78 17 LEU B O 1
ATOM 2187 N N . ARG B 1 18 ? -6.34 9.828 25.594 1 56.03 18 ARG B N 1
ATOM 2188 C CA . ARG B 1 18 ? -7.336 9.539 26.609 1 56.03 18 ARG B CA 1
ATOM 2189 C C . ARG B 1 18 ? -8.133 8.289 26.25 1 56.03 18 ARG B C 1
ATOM 2191 O O . ARG B 1 18 ? -8.555 8.117 25.109 1 56.03 18 ARG B O 1
ATOM 2198 N N . VAL B 1 19 ? -8.211 7.332 27.172 1 65.38 19 VAL B N 1
ATOM 2199 C CA . VAL B 1 19 ? -8.945 6.074 27.062 1 65.38 19 VAL B CA 1
ATOM 2200 C C . VAL B 1 19 ? -10.336 6.23 27.672 1 65.38 19 VAL B C 1
ATOM 2202 O O . VAL B 1 19 ? -10.516 6.949 28.656 1 65.38 19 VAL B O 1
ATOM 2205 N N . THR B 1 20 ? -11.383 5.922 27.016 1 61.06 20 THR B N 1
ATOM 2206 C CA . THR B 1 20 ? -12.75 6.031 27.516 1 61.06 20 THR B CA 1
ATOM 2207 C C . THR B 1 20 ? -13.203 4.715 28.141 1 61.06 20 THR B C 1
ATOM 2209 O O . THR B 1 20 ? -12.68 3.648 27.797 1 61.06 20 THR B O 1
ATOM 2212 N N . ARG B 1 21 ? -14.07 4.938 29.141 1 62.69 21 ARG B N 1
ATOM 2213 C CA . ARG B 1 21 ? -14.703 3.783 29.766 1 62.69 21 ARG B CA 1
ATOM 2214 C C . ARG B 1 21 ? -15.656 3.092 28.797 1 62.69 21 ARG B C 1
ATOM 2216 O O . ARG B 1 21 ? -16.359 3.754 28.031 1 62.69 21 ARG B O 1
ATOM 2223 N N . GLY B 1 22 ? -15.391 1.76 28.312 1 61.56 22 GLY B N 1
ATOM 2224 C CA . GLY B 1 22 ? -16.25 0.993 27.422 1 61.56 22 GLY B CA 1
ATOM 2225 C C . GLY B 1 22 ? -15.875 -0.474 27.359 1 61.56 22 GLY B C 1
ATOM 2226 O O . GLY B 1 22 ? -15.195 -0.993 28.234 1 61.56 22 GLY B O 1
ATOM 2227 N N . SER B 1 23 ? -16.531 -1.192 26.5 1 71.62 23 SER B N 1
ATOM 2228 C CA . SER B 1 23 ? -16.406 -2.637 26.328 1 71.62 23 SER B CA 1
ATOM 2229 C C . SER B 1 23 ? -15 -3.014 25.859 1 71.62 23 SER B C 1
ATOM 2231 O O . SER B 1 23 ? -14.578 -4.16 26.016 1 71.62 23 SER B O 1
ATOM 2233 N N . VAL B 1 24 ? -14.25 -1.995 25.531 1 74.06 24 VAL B N 1
ATOM 2234 C CA . VAL B 1 24 ? -12.891 -2.295 25.078 1 74.06 24 VAL B CA 1
ATOM 2235 C C . VAL B 1 24 ? -11.898 -1.995 26.188 1 74.06 24 VAL B C 1
ATOM 2237 O O . VAL B 1 24 ? -11.922 -0.912 26.781 1 74.06 24 VAL B O 1
ATOM 2240 N N . PRO B 1 25 ? -11.125 -2.992 26.578 1 86.38 25 PRO B N 1
ATOM 2241 C CA . PRO B 1 25 ? -10.133 -2.779 27.625 1 86.38 25 PRO B CA 1
ATOM 2242 C C . PRO B 1 25 ? -9.266 -1.543 27.391 1 86.38 25 PRO B C 1
ATOM 2244 O O . PRO B 1 25 ? -8.961 -1.221 26.234 1 86.38 25 PRO B O 1
ATOM 2247 N N . ALA B 1 26 ? -8.93 -0.863 28.406 1 88.31 26 ALA B N 1
ATOM 2248 C CA . ALA B 1 26 ? -8.148 0.37 28.359 1 88.31 26 ALA B CA 1
ATOM 2249 C C . ALA B 1 26 ? -6.816 0.142 27.641 1 88.31 26 ALA B C 1
ATOM 2251 O O . ALA B 1 26 ? -6.324 1.021 26.938 1 88.31 26 ALA B O 1
ATOM 2252 N N . SER B 1 27 ? -6.227 -1.04 27.875 1 90.62 27 SER B N 1
ATOM 2253 C CA . SER B 1 27 ? -4.945 -1.351 27.25 1 90.62 27 SER B CA 1
ATOM 2254 C C . SER B 1 27 ? -5.066 -1.399 25.734 1 90.62 27 SER B C 1
ATOM 2256 O O . SER B 1 27 ? -4.188 -0.911 25.016 1 90.62 27 SER B O 1
ATOM 2258 N N . VAL B 1 28 ? -6.133 -1.858 25.266 1 86.19 28 VAL B N 1
ATOM 2259 C CA . VAL B 1 28 ? -6.379 -1.963 23.844 1 86.19 28 VAL B CA 1
ATOM 2260 C C . VAL B 1 28 ? -6.613 -0.573 23.25 1 86.19 28 VAL B C 1
ATOM 2262 O O . VAL B 1 28 ? -6.109 -0.254 22.172 1 86.19 28 VAL B O 1
ATOM 2265 N N . GLN B 1 29 ? -7.289 0.168 23.984 1 84.62 29 GLN B N 1
ATOM 2266 C CA . GLN B 1 29 ? -7.551 1.533 23.547 1 84.62 29 GLN B CA 1
ATOM 2267 C C . GLN B 1 29 ? -6.258 2.336 23.438 1 84.62 29 GLN B C 1
ATOM 2269 O O . GLN B 1 29 ? -6.023 3.021 22.438 1 84.62 29 GLN B O 1
ATOM 2274 N N . LEU B 1 30 ? -5.477 2.242 24.453 1 88.25 30 LEU B N 1
ATOM 2275 C CA . LEU B 1 30 ? -4.215 2.971 24.438 1 88.25 30 LEU B CA 1
ATOM 2276 C C . LEU B 1 30 ? -3.314 2.477 23.312 1 88.25 30 LEU B C 1
ATOM 2278 O O . LEU B 1 30 ? -2.654 3.275 22.656 1 88.25 30 LEU B O 1
ATOM 2282 N N . ALA B 1 31 ? -3.322 1.178 23.141 1 88.5 31 ALA B N 1
ATOM 2283 C CA . ALA B 1 31 ? -2.537 0.62 22.047 1 88.5 31 ALA B CA 1
ATOM 2284 C C . ALA B 1 31 ? -2.969 1.209 20.703 1 88.5 31 ALA B C 1
ATOM 2286 O O . ALA B 1 31 ? -2.127 1.568 19.875 1 88.5 31 ALA B O 1
ATOM 2287 N N . GLU B 1 32 ? -4.215 1.341 20.578 1 79.81 32 GLU B N 1
ATOM 2288 C CA . GLU B 1 32 ? -4.75 1.884 19.328 1 79.81 32 GLU B CA 1
ATOM 2289 C C . GLU B 1 32 ? -4.363 3.35 19.156 1 79.81 32 GLU B C 1
ATOM 2291 O O . GLU B 1 32 ? -4.051 3.787 18.047 1 79.81 32 GLU B O 1
ATOM 2296 N N . LEU B 1 33 ? -4.402 4.023 20.188 1 81.44 33 LEU B N 1
ATOM 2297 C CA . LEU B 1 33 ? -4.031 5.434 20.141 1 81.44 33 LEU B CA 1
ATOM 2298 C C . LEU B 1 33 ? -2.557 5.594 19.781 1 81.44 33 LEU B C 1
ATOM 2300 O O . LEU B 1 33 ? -2.205 6.43 18.953 1 81.44 33 LEU B O 1
ATOM 2304 N N . LEU B 1 34 ? -1.759 4.773 20.359 1 86.56 34 LEU B N 1
ATOM 2305 C CA . LEU B 1 34 ? -0.331 4.82 20.062 1 86.56 34 LEU B CA 1
ATOM 2306 C C . LEU B 1 34 ? -0.063 4.41 18.625 1 86.56 34 LEU B C 1
ATOM 2308 O O . LEU B 1 34 ? 0.76 5.023 17.938 1 86.56 34 LEU B O 1
ATOM 2312 N N . ARG B 1 35 ? -0.772 3.404 18.156 1 82.88 35 ARG B N 1
ATOM 2313 C CA . ARG B 1 35 ? -0.653 2.957 16.781 1 82.88 35 ARG B CA 1
ATOM 2314 C C . ARG B 1 35 ? -0.967 4.09 15.812 1 82.88 35 ARG B C 1
ATOM 2316 O O . ARG B 1 35 ? -0.253 4.289 14.82 1 82.88 35 ARG B O 1
ATOM 2323 N N . THR B 1 36 ? -1.944 4.777 16.172 1 74.25 36 THR B N 1
ATOM 2324 C CA . THR B 1 36 ? -2.348 5.91 15.352 1 74.25 36 THR B CA 1
ATOM 2325 C C . THR B 1 36 ? -1.238 6.957 15.281 1 74.25 36 THR B C 1
ATOM 2327 O O . THR B 1 36 ? -0.946 7.492 14.219 1 74.25 36 THR B O 1
ATOM 2330 N N . GLN B 1 37 ? -0.587 7.148 16.391 1 81.44 37 GLN B N 1
ATOM 2331 C CA . GLN B 1 37 ? 0.508 8.109 16.422 1 81.44 37 GLN B CA 1
ATOM 2332 C C . GLN B 1 37 ? 1.686 7.645 15.578 1 81.44 37 GLN B C 1
ATOM 2334 O O . GLN B 1 37 ? 2.377 8.461 14.961 1 81.44 37 GLN B O 1
ATOM 2339 N N . ILE B 1 38 ? 1.874 6.344 15.531 1 82 38 ILE B N 1
ATOM 2340 C CA . ILE B 1 38 ? 2.955 5.777 14.734 1 82 38 ILE B CA 1
ATOM 2341 C C . ILE B 1 38 ? 2.627 5.91 13.25 1 82 38 ILE B C 1
ATOM 2343 O O . ILE B 1 38 ? 3.461 6.355 12.461 1 82 38 ILE B O 1
ATOM 2347 N N . LEU B 1 39 ? 1.439 5.652 12.961 1 69.94 39 LEU B N 1
ATOM 2348 C CA . LEU B 1 39 ? 1.013 5.66 11.562 1 69.94 39 LEU B CA 1
ATOM 2349 C C . LEU B 1 39 ? 0.988 7.078 11.008 1 69.94 39 LEU B C 1
ATOM 2351 O O . LEU B 1 39 ? 1.338 7.301 9.852 1 69.94 39 LEU B O 1
ATOM 2355 N N . GLU B 1 40 ? 0.61 7.992 11.891 1 67.75 40 GLU B N 1
ATOM 2356 C CA . GLU B 1 40 ? 0.555 9.391 11.484 1 67.75 40 GLU B CA 1
ATOM 2357 C C . GLU B 1 40 ? 1.926 10.055 11.594 1 67.75 40 GLU B C 1
ATOM 2359 O O . GLU B 1 40 ? 2.07 11.242 11.32 1 67.75 40 GLU B O 1
ATOM 2364 N N . ARG B 1 41 ? 2.889 9.258 12.016 1 74.94 41 ARG B N 1
ATOM 2365 C CA . ARG B 1 41 ? 4.293 9.641 12.141 1 74.94 41 ARG B CA 1
ATOM 2366 C C . ARG B 1 41 ? 4.473 10.742 13.18 1 74.94 41 ARG B C 1
ATOM 2368 O O . ARG B 1 41 ? 5.395 11.547 13.078 1 74.94 41 ARG B O 1
ATOM 2375 N N . ALA B 1 42 ? 3.502 10.852 14.039 1 75.75 42 ALA B N 1
ATOM 2376 C CA . ALA B 1 42 ? 3.758 11.617 15.25 1 75.75 42 ALA B CA 1
ATOM 2377 C C . ALA B 1 42 ? 4.855 10.969 16.094 1 75.75 42 ALA B C 1
ATOM 2379 O O . ALA B 1 42 ? 5.613 11.664 16.781 1 75.75 42 ALA B O 1
ATOM 2380 N N . LEU B 1 43 ? 4.84 9.703 16.062 1 83.56 43 LEU B N 1
ATOM 2381 C CA . LEU B 1 43 ? 5.969 8.891 16.5 1 83.56 43 LEU B CA 1
ATOM 2382 C C . LEU B 1 43 ? 6.707 8.297 15.312 1 83.56 43 LEU B C 1
ATOM 2384 O O . LEU B 1 43 ? 6.188 7.406 14.633 1 83.56 43 LEU B O 1
ATOM 2388 N N . SER B 1 44 ? 7.848 8.742 15.078 1 82.06 44 SER B N 1
ATOM 2389 C CA . SER B 1 44 ? 8.57 8.367 13.867 1 82.06 44 SER B CA 1
ATOM 2390 C C . SER B 1 44 ? 9.188 6.98 14 1 82.06 44 SER B C 1
ATOM 2392 O O . SER B 1 44 ? 9.562 6.566 15.102 1 82.06 44 SER B O 1
ATOM 2394 N N . PRO B 1 45 ? 9.305 6.348 12.867 1 85 45 PRO B N 1
ATOM 2395 C CA . PRO B 1 45 ? 10.055 5.09 12.914 1 85 45 PRO B CA 1
ATOM 2396 C C . PRO B 1 45 ? 11.453 5.258 13.508 1 85 45 PRO B C 1
ATOM 2398 O O . PRO B 1 45 ? 12.141 6.238 13.203 1 85 45 PRO B O 1
ATOM 2401 N N . GLY B 1 46 ? 11.773 4.395 14.367 1 85.88 46 GLY B N 1
ATOM 2402 C CA . GLY B 1 46 ? 13.102 4.426 14.961 1 85.88 46 GLY B CA 1
ATOM 2403 C C . GLY B 1 46 ? 13.18 5.309 16.188 1 85.88 46 GLY B C 1
ATOM 2404 O O . GLY B 1 46 ? 14.172 5.27 16.922 1 85.88 46 GLY B O 1
ATOM 2405 N N . SER B 1 47 ? 12.164 6.066 16.438 1 86.75 47 SER B N 1
ATOM 2406 C CA . SER B 1 47 ? 12.195 6.977 17.578 1 86.75 47 SER B CA 1
ATOM 2407 C C . SER B 1 47 ? 11.852 6.246 18.875 1 86.75 47 SER B C 1
ATOM 2409 O O . SER B 1 47 ? 11.211 5.191 18.844 1 86.75 47 SER B O 1
ATOM 2411 N N . ARG B 1 48 ? 12.297 6.875 19.938 1 90.56 48 ARG B N 1
ATOM 2412 C CA . ARG B 1 48 ? 12.016 6.309 21.25 1 90.56 48 ARG B CA 1
ATOM 2413 C C . ARG B 1 48 ? 10.602 6.668 21.719 1 90.56 48 ARG B C 1
ATOM 2415 O O . ARG B 1 48 ? 10.18 7.82 21.594 1 90.56 48 ARG B O 1
ATOM 2422 N N . LEU B 1 49 ? 9.961 5.68 22.141 1 91.56 49 LEU B N 1
ATOM 2423 C CA . LEU B 1 49 ? 8.648 5.914 22.734 1 91.56 49 LEU B CA 1
ATOM 2424 C C . LEU B 1 49 ? 8.789 6.68 24.047 1 91.56 49 LEU B C 1
ATOM 2426 O O . LEU B 1 49 ? 9.734 6.461 24.812 1 91.56 49 LEU B O 1
ATOM 2430 N N . PRO B 1 50 ? 7.801 7.539 24.344 1 87.94 50 PRO B N 1
ATOM 2431 C CA . PRO B 1 50 ? 7.801 8.125 25.688 1 87.94 50 PRO B CA 1
ATOM 2432 C C . PRO B 1 50 ? 7.902 7.07 26.781 1 87.94 50 PRO B C 1
ATOM 2434 O O . PRO B 1 50 ? 7.465 5.93 26.594 1 87.94 50 PRO B O 1
ATOM 2437 N N . THR B 1 51 ? 8.438 7.5 27.891 1 87.75 51 THR B N 1
ATOM 2438 C CA . THR B 1 51 ? 8.602 6.582 29 1 87.75 51 THR B CA 1
ATOM 2439 C C . THR B 1 51 ? 7.242 6.148 29.562 1 87.75 51 THR B C 1
ATOM 2441 O O . THR B 1 51 ? 6.223 6.789 29.281 1 87.75 51 THR B O 1
ATOM 2444 N N . GLU B 1 52 ? 7.332 5.062 30.266 1 89.38 52 GLU B N 1
ATOM 2445 C CA . GLU B 1 52 ? 6.109 4.594 30.906 1 89.38 52 GLU B CA 1
ATOM 2446 C C . GLU B 1 52 ? 5.484 5.695 31.766 1 89.38 52 GLU B C 1
ATOM 2448 O O . GLU B 1 52 ? 4.266 5.887 31.734 1 89.38 52 GLU B O 1
ATOM 2453 N N . GLN B 1 53 ? 6.297 6.422 32.5 1 90.38 53 GLN B N 1
ATOM 2454 C CA . GLN B 1 53 ? 5.809 7.492 33.344 1 90.38 53 GLN B CA 1
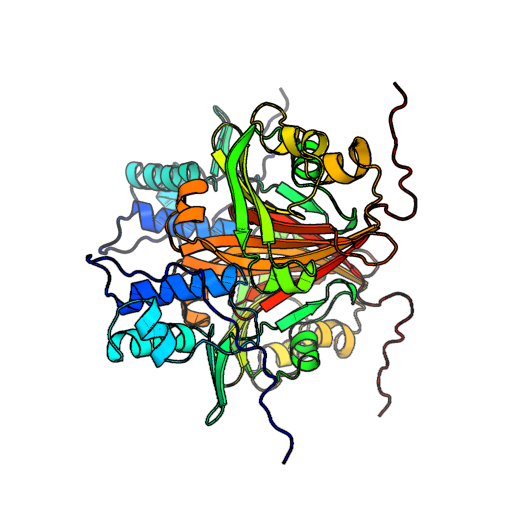ATOM 2455 C C . GLN B 1 53 ? 5.121 8.586 32.531 1 90.38 53 GLN B C 1
ATOM 2457 O O . GLN B 1 53 ? 4.066 9.086 32.938 1 90.38 53 GLN B O 1
ATOM 2462 N N . GLU B 1 54 ? 5.699 8.914 31.453 1 89.69 54 GLU B N 1
ATOM 2463 C CA . GLU B 1 54 ? 5.125 9.93 30.578 1 89.69 54 GLU B CA 1
ATOM 2464 C C . GLU B 1 54 ? 3.801 9.461 29.984 1 89.69 54 GLU B C 1
ATOM 2466 O O . GLU B 1 54 ? 2.85 10.234 29.875 1 89.69 54 GLU B O 1
ATOM 2471 N N . LEU B 1 55 ? 3.746 8.227 29.562 1 91.06 55 LEU B N 1
ATOM 2472 C CA . LEU B 1 55 ? 2.531 7.676 28.984 1 91.06 55 LEU B CA 1
ATOM 2473 C C . LEU B 1 55 ? 1.406 7.613 30 1 91.06 55 LEU B C 1
ATOM 2475 O O . LEU B 1 55 ? 0.244 7.859 29.672 1 91.06 55 LEU B O 1
ATOM 2479 N N . ILE B 1 56 ? 1.777 7.297 31.234 1 90.5 56 ILE B N 1
ATOM 2480 C CA . ILE B 1 56 ? 0.8 7.293 32.312 1 90.5 56 ILE B CA 1
ATOM 2481 C C . ILE B 1 56 ? 0.234 8.703 32.5 1 90.5 56 ILE B C 1
ATOM 2483 O O . ILE B 1 56 ? -0.983 8.883 32.594 1 90.5 56 ILE B O 1
ATOM 2487 N N . ALA B 1 57 ? 1.109 9.609 32.562 1 90.12 57 ALA B N 1
ATOM 2488 C CA . ALA B 1 57 ? 0.711 11 32.75 1 90.12 57 ALA B CA 1
ATOM 2489 C C . ALA B 1 57 ? -0.195 11.484 31.641 1 90.12 57 ALA B C 1
ATOM 2491 O O . ALA B 1 57 ? -1.188 12.172 31.875 1 90.12 57 ALA B O 1
ATOM 2492 N N . ARG B 1 58 ? 0.075 11.07 30.484 1 85.31 58 ARG B N 1
ATOM 2493 C CA . ARG B 1 58 ? -0.631 11.578 29.312 1 85.31 58 ARG B CA 1
ATOM 2494 C C . ARG B 1 58 ? -1.951 10.836 29.109 1 85.31 58 ARG B C 1
ATOM 2496 O O . ARG B 1 58 ? -2.926 11.422 28.625 1 85.31 58 ARG B O 1
ATOM 2503 N N . SER B 1 59 ? -1.916 9.633 29.359 1 87.19 59 SER B N 1
ATOM 2504 C CA . SER B 1 59 ? -3.094 8.82 29.078 1 87.19 59 SER B CA 1
ATOM 2505 C C . SER B 1 59 ? -4.02 8.742 30.281 1 87.19 59 SER B C 1
ATOM 2507 O O . SER B 1 59 ? -5.203 8.438 30.141 1 87.19 59 SER B O 1
ATOM 2509 N N . GLY B 1 60 ? -3.473 8.852 31.453 1 89.25 60 GLY B N 1
ATOM 2510 C CA . GLY B 1 60 ? -4.238 8.766 32.688 1 89.25 60 GLY B CA 1
ATOM 2511 C C . GLY B 1 60 ? -4.547 7.34 33.094 1 89.25 60 GLY B C 1
ATOM 2512 O O . GLY B 1 60 ? -5.398 7.109 33.969 1 89.25 60 GLY B O 1
ATOM 2513 N N . VAL B 1 61 ? -3.912 6.457 32.438 1 91.5 61 VAL B N 1
ATOM 2514 C CA . VAL B 1 61 ? -4.188 5.062 32.75 1 91.5 61 VAL B CA 1
ATOM 2515 C C . VAL B 1 61 ? -3.062 4.508 33.625 1 91.5 61 VAL B C 1
ATOM 2517 O O . VAL B 1 61 ? -2.035 5.164 33.812 1 91.5 61 VAL B O 1
ATOM 2520 N N . SER B 1 62 ? -3.289 3.314 34.219 1 92.75 62 SER B N 1
ATOM 2521 C CA . SER B 1 62 ? -2.352 2.715 35.156 1 92.75 62 SER B CA 1
ATOM 2522 C C . SER B 1 62 ? -1.111 2.188 34.438 1 92.75 62 SER B C 1
ATOM 2524 O O . SER B 1 62 ? -1.104 2.055 33.219 1 92.75 62 SER B O 1
ATOM 2526 N N . ARG B 1 63 ? -0.075 1.918 35.25 1 93.94 63 ARG B N 1
ATOM 2527 C CA . ARG B 1 63 ? 1.167 1.341 34.75 1 93.94 63 ARG B CA 1
ATOM 2528 C C . ARG B 1 63 ? 0.913 -0.005 34.094 1 93.94 63 ARG B C 1
ATOM 2530 O O . ARG B 1 63 ? 1.479 -0.296 33.031 1 93.94 63 ARG B O 1
ATOM 2537 N N . SER B 1 64 ? 0.069 -0.755 34.719 1 94.5 64 SER B N 1
ATOM 2538 C CA . SER B 1 64 ? -0.239 -2.068 34.156 1 94.5 64 SER B CA 1
ATOM 2539 C C . SER B 1 64 ? -0.925 -1.949 32.781 1 94.5 64 SER B C 1
ATOM 2541 O O . SER B 1 64 ? -0.65 -2.73 31.875 1 94.5 64 SER B O 1
ATOM 2543 N N . THR B 1 65 ? -1.738 -0.957 32.688 1 92.69 65 THR B N 1
ATOM 2544 C CA . THR B 1 65 ? -2.443 -0.702 31.422 1 92.69 65 THR B CA 1
ATOM 2545 C C . THR B 1 65 ? -1.473 -0.234 30.344 1 92.69 65 THR B C 1
ATOM 2547 O O . THR B 1 65 ? -1.532 -0.702 29.203 1 92.69 65 THR B O 1
ATOM 2550 N N . VAL B 1 66 ? -0.572 0.654 30.719 1 93.62 66 VAL B N 1
ATOM 2551 C CA . VAL B 1 66 ? 0.43 1.153 29.781 1 93.62 66 VAL B CA 1
ATOM 2552 C C . VAL B 1 66 ? 1.313 0.002 29.312 1 93.62 66 VAL B C 1
ATOM 2554 O O . VAL B 1 66 ? 1.556 -0.148 28.109 1 93.62 66 VAL B O 1
ATOM 2557 N N . ARG B 1 67 ? 1.692 -0.823 30.203 1 93.38 67 ARG B N 1
ATOM 2558 C CA . ARG B 1 67 ? 2.566 -1.942 29.875 1 93.38 67 ARG B CA 1
ATOM 2559 C C . ARG B 1 67 ? 1.86 -2.934 28.953 1 93.38 67 ARG B C 1
ATOM 2561 O O . ARG B 1 67 ? 2.461 -3.447 28.016 1 93.38 67 ARG B O 1
ATOM 2568 N N . ALA B 1 68 ? 0.632 -3.107 29.281 1 94 68 ALA B N 1
ATOM 2569 C CA . ALA B 1 68 ? -0.155 -4.004 28.438 1 94 68 ALA B CA 1
ATOM 2570 C C . ALA B 1 68 ? -0.302 -3.441 27.031 1 94 68 ALA B C 1
ATOM 2572 O O . ALA B 1 68 ? -0.188 -4.176 26.047 1 94 68 ALA B O 1
ATOM 2573 N N . ALA B 1 69 ? -0.513 -2.154 26.938 1 92.62 69 ALA B N 1
ATOM 2574 C CA . ALA B 1 69 ? -0.667 -1.493 25.641 1 92.62 69 ALA B CA 1
ATOM 2575 C C . ALA B 1 69 ? 0.621 -1.573 24.828 1 92.62 69 ALA B C 1
ATOM 2577 O O . ALA B 1 69 ? 0.595 -1.925 23.641 1 92.62 69 ALA B O 1
ATOM 2578 N N . VAL B 1 70 ? 1.676 -1.31 25.5 1 93.06 70 VAL B N 1
ATOM 2579 C CA . VAL B 1 70 ? 2.98 -1.356 24.844 1 93.06 70 VAL B CA 1
ATOM 2580 C C . VAL B 1 70 ? 3.297 -2.791 24.422 1 93.06 70 VAL B C 1
ATOM 2582 O O . VAL B 1 70 ? 3.824 -3.025 23.344 1 93.06 70 VAL B O 1
ATOM 2585 N N . GLY B 1 71 ? 2.906 -3.697 25.281 1 91.5 71 GLY B N 1
ATOM 2586 C CA . GLY B 1 71 ? 3.1 -5.105 24.969 1 91.5 71 GLY B CA 1
ATOM 2587 C C . GLY B 1 71 ? 2.355 -5.551 23.719 1 91.5 71 GLY B C 1
ATOM 2588 O O . GLY B 1 71 ? 2.898 -6.297 22.906 1 91.5 71 GLY B O 1
ATOM 2589 N N . ILE B 1 72 ? 1.168 -5.121 23.609 1 87.69 72 ILE B N 1
ATOM 2590 C CA . ILE B 1 72 ? 0.36 -5.441 22.438 1 87.69 72 ILE B CA 1
ATOM 2591 C C . ILE B 1 72 ? 1.075 -4.973 21.172 1 87.69 72 ILE B C 1
ATOM 2593 O O . ILE B 1 72 ? 1.222 -5.734 20.219 1 87.69 72 ILE B O 1
ATOM 2597 N N . LEU B 1 73 ? 1.604 -3.744 21.172 1 88.81 73 LEU B N 1
ATOM 2598 C CA . LEU B 1 73 ? 2.246 -3.15 20 1 88.81 73 LEU B CA 1
ATOM 2599 C C . LEU B 1 73 ? 3.588 -3.818 19.719 1 88.81 73 LEU B C 1
ATOM 2601 O O . LEU B 1 73 ? 4.008 -3.914 18.562 1 88.81 73 LEU B O 1
ATOM 2605 N N . GLU B 1 74 ? 4.215 -4.305 20.766 1 87.88 74 GLU B N 1
ATOM 2606 C CA . GLU B 1 74 ? 5.449 -5.066 20.594 1 87.88 74 GLU B CA 1
ATOM 2607 C C . GLU B 1 74 ? 5.176 -6.41 19.922 1 87.88 74 GLU B C 1
ATOM 2609 O O . GLU B 1 74 ? 5.879 -6.793 18.984 1 87.88 74 GLU B O 1
ATOM 2614 N N . ASP B 1 75 ? 4.148 -7 20.453 1 81.56 75 ASP B N 1
ATOM 2615 C CA . ASP B 1 75 ? 3.775 -8.305 19.906 1 81.56 75 ASP B CA 1
ATOM 2616 C C . ASP B 1 75 ? 3.385 -8.188 18.438 1 81.56 75 ASP B C 1
ATOM 2618 O O . ASP B 1 75 ? 3.648 -9.094 17.641 1 81.56 75 ASP B O 1
ATOM 2622 N N . GLU B 1 76 ? 2.859 -7.09 18.125 1 77.75 76 GLU B N 1
ATOM 2623 C CA . GLU B 1 76 ? 2.4 -6.879 16.75 1 77.75 76 GLU B CA 1
ATOM 2624 C C . GLU B 1 76 ? 3.527 -6.355 15.867 1 77.75 76 GLU B C 1
ATOM 2626 O O . GLU B 1 76 ? 3.371 -6.25 14.648 1 77.75 76 GLU B O 1
ATOM 2631 N N . GLY B 1 77 ? 4.648 -5.961 16.5 1 80.31 77 GLY B N 1
ATOM 2632 C CA . GLY B 1 77 ? 5.824 -5.578 15.734 1 80.31 77 GLY B CA 1
ATOM 2633 C C . GLY B 1 77 ? 5.945 -4.078 15.539 1 80.31 77 GLY B C 1
ATOM 2634 O O . GLY B 1 77 ? 6.879 -3.605 14.891 1 80.31 77 GLY B O 1
ATOM 2635 N N . TRP B 1 78 ? 5.043 -3.287 16.047 1 85.69 78 TRP B N 1
ATOM 2636 C CA . TRP B 1 78 ? 5.059 -1.84 15.875 1 85.69 78 TRP B CA 1
ATOM 2637 C C . TRP B 1 78 ? 6.117 -1.192 16.766 1 85.69 78 TRP B C 1
ATOM 2639 O O . TRP B 1 78 ? 6.609 -0.103 16.453 1 85.69 78 TRP B O 1
ATOM 2649 N N . LEU B 1 79 ? 6.41 -1.899 17.891 1 90.38 79 LEU B N 1
ATOM 2650 C CA . LEU B 1 79 ? 7.422 -1.434 18.844 1 90.38 79 LEU B CA 1
ATOM 2651 C C . LEU B 1 79 ? 8.484 -2.502 19.062 1 90.38 79 LEU B C 1
ATOM 2653 O O . LEU B 1 79 ? 8.211 -3.697 18.953 1 90.38 79 LEU B O 1
ATOM 2657 N N . VAL B 1 80 ? 9.68 -2.045 19.328 1 87.75 80 VAL B N 1
ATOM 2658 C CA . VAL B 1 80 ? 10.797 -2.93 19.625 1 87.75 80 VAL B CA 1
ATOM 2659 C C . VAL B 1 80 ? 11.461 -2.488 20.938 1 87.75 80 VAL B C 1
ATOM 2661 O O . VAL B 1 80 ? 11.836 -1.324 21.078 1 87.75 80 VAL B O 1
ATOM 2664 N N . ARG B 1 81 ? 11.5 -3.414 21.797 1 89.19 81 ARG B N 1
ATOM 2665 C CA . ARG B 1 81 ? 12.164 -3.127 23.062 1 89.19 81 ARG B CA 1
ATOM 2666 C C . ARG B 1 81 ? 13.664 -3.424 22.984 1 89.19 81 ARG B C 1
ATOM 2668 O O . ARG B 1 81 ? 14.062 -4.441 22.406 1 89.19 81 ARG B O 1
ATOM 2675 N N . ARG B 1 82 ? 14.477 -2.521 23.344 1 86.62 82 ARG B N 1
ATOM 2676 C CA . ARG B 1 82 ? 15.922 -2.691 23.422 1 86.62 82 ARG B CA 1
ATOM 2677 C C . ARG B 1 82 ? 16.406 -2.602 24.875 1 86.62 82 ARG B C 1
ATOM 2679 O O . ARG B 1 82 ? 16.297 -1.547 25.5 1 86.62 82 ARG B O 1
ATOM 2686 N N . GLN B 1 83 ? 16.859 -3.695 25.297 1 85.75 83 GLN B N 1
ATOM 2687 C CA . GLN B 1 83 ? 17.281 -3.797 26.703 1 85.75 83 GLN B CA 1
ATOM 2688 C C . GLN B 1 83 ? 18.219 -2.652 27.078 1 85.75 83 GLN B C 1
ATOM 2690 O O . GLN B 1 83 ? 19.203 -2.398 26.391 1 85.75 83 GLN B O 1
ATOM 2695 N N . GLY B 1 84 ? 17.859 -1.983 28.109 1 87.5 84 GLY B N 1
ATOM 2696 C CA . GLY B 1 84 ? 18.688 -0.919 28.656 1 87.5 84 GLY B CA 1
ATOM 2697 C C . GLY B 1 84 ? 18.531 0.399 27.922 1 87.5 84 GLY B C 1
ATOM 2698 O O . GLY B 1 84 ? 19.031 1.428 28.375 1 87.5 84 GLY B O 1
ATOM 2699 N N . LEU B 1 85 ? 17.859 0.438 26.844 1 87.5 85 LEU B N 1
ATOM 2700 C CA . LEU B 1 85 ? 17.781 1.65 26.031 1 87.5 85 LEU B CA 1
ATOM 2701 C C . LEU B 1 85 ? 16.344 2.168 25.969 1 87.5 85 LEU B C 1
ATOM 2703 O O . LEU B 1 85 ? 16.125 3.377 25.875 1 87.5 85 LEU B O 1
ATOM 2707 N N . GLY B 1 86 ? 15.359 1.192 26.078 1 91 86 GLY B N 1
ATOM 2708 C CA . GLY B 1 86 ? 13.961 1.603 26.047 1 91 86 GLY B CA 1
ATOM 2709 C C . GLY B 1 86 ? 13.18 0.975 24.906 1 91 86 GLY B C 1
ATOM 2710 O O . GLY B 1 86 ? 13.578 -0.057 24.375 1 91 86 GLY B O 1
ATOM 2711 N N . THR B 1 87 ? 11.938 1.484 24.688 1 92.19 87 THR B N 1
ATOM 2712 C CA . THR B 1 87 ? 11.047 0.998 23.641 1 92.19 87 THR B CA 1
ATOM 2713 C C . THR B 1 87 ? 11.039 1.956 22.453 1 92.19 87 THR B C 1
ATOM 2715 O O . THR B 1 87 ? 10.938 3.172 22.625 1 92.19 87 THR B O 1
ATOM 2718 N N . PHE B 1 88 ? 11.25 1.38 21.266 1 91.44 88 PHE B N 1
ATOM 2719 C CA . PHE B 1 88 ? 11.352 2.189 20.062 1 91.44 88 PHE B CA 1
ATOM 2720 C C . PHE B 1 88 ? 10.266 1.813 19.062 1 91.44 88 PHE B C 1
ATOM 2722 O O . PHE B 1 88 ? 9.781 0.678 19.062 1 91.44 88 PHE B O 1
ATOM 2729 N N . VAL B 1 89 ? 9.914 2.812 18.281 1 90.5 89 VAL B N 1
ATOM 2730 C CA . VAL B 1 89 ? 9.047 2.523 17.141 1 90.5 89 VAL B CA 1
ATOM 2731 C C . VAL B 1 89 ? 9.82 1.711 16.094 1 90.5 89 VAL B C 1
ATOM 2733 O O . VAL B 1 89 ? 10.961 2.043 15.766 1 90.5 89 VAL B O 1
ATOM 2736 N N . ALA B 1 90 ? 9.219 0.623 15.648 1 87 90 ALA B N 1
ATOM 2737 C CA . ALA B 1 90 ? 9.859 -0.239 14.656 1 87 90 ALA B CA 1
ATOM 2738 C C . ALA B 1 90 ? 10.102 0.509 13.352 1 87 90 ALA B C 1
ATOM 2740 O O . ALA B 1 90 ? 9.305 1.364 12.961 1 87 90 ALA B O 1
ATOM 2741 N N . GLU B 1 91 ? 11.234 0.197 12.711 1 86.5 91 GLU B N 1
ATOM 2742 C CA . GLU B 1 91 ? 11.547 0.748 11.398 1 86.5 91 GLU B CA 1
ATOM 2743 C C . GLU B 1 91 ? 11.195 -0.241 10.289 1 86.5 91 GLU B C 1
ATOM 2745 O O . GLU B 1 91 ? 11.75 -1.341 10.234 1 86.5 91 GLU B O 1
ATOM 2750 N N . PRO B 1 92 ? 10.344 0.176 9.5 1 89.25 92 PRO B N 1
ATOM 2751 C CA . PRO B 1 92 ? 10.031 -0.739 8.398 1 89.25 92 PRO B CA 1
ATOM 2752 C C . PRO B 1 92 ? 11.18 -0.853 7.391 1 89.25 92 PRO B C 1
ATOM 2754 O O . PRO B 1 92 ? 12.016 0.048 7.293 1 89.25 92 PRO B O 1
ATOM 2757 N N . VAL B 1 93 ? 11.25 -2.006 6.754 1 91.44 93 VAL B N 1
ATOM 2758 C CA . VAL B 1 93 ? 12.102 -2.146 5.578 1 91.44 93 VAL B CA 1
ATOM 2759 C C . VAL B 1 93 ? 11.594 -1.235 4.461 1 91.44 93 VAL B C 1
ATOM 2761 O O . VAL B 1 93 ? 10.422 -1.299 4.086 1 91.44 93 VAL B O 1
ATOM 2764 N N . LYS B 1 94 ? 12.461 -0.399 4.051 1 92.75 94 LYS B N 1
ATOM 2765 C CA . LYS B 1 94 ? 12.125 0.521 2.969 1 92.75 94 LYS B CA 1
ATOM 2766 C C . LYS B 1 94 ? 12.672 0.028 1.633 1 92.75 94 LYS B C 1
ATOM 2768 O O . LYS B 1 94 ? 13.891 -0.043 1.444 1 92.75 94 LYS B O 1
ATOM 2773 N N . GLN B 1 95 ? 11.797 -0.331 0.794 1 95.06 95 GLN B N 1
ATOM 2774 C CA . GLN B 1 95 ? 12.242 -0.666 -0.555 1 95.06 95 GLN B CA 1
ATOM 2775 C C . GLN B 1 95 ? 12.219 0.562 -1.461 1 95.06 95 GLN B C 1
ATOM 2777 O O . GLN B 1 95 ? 11.156 1.133 -1.718 1 95.06 95 GLN B O 1
ATOM 2782 N N . ASP B 1 96 ? 13.375 0.905 -1.943 1 94.81 96 ASP B N 1
ATOM 2783 C CA . ASP B 1 96 ? 13.531 2.008 -2.887 1 94.81 96 ASP B CA 1
ATOM 2784 C C . ASP B 1 96 ? 13.203 1.563 -4.312 1 94.81 96 ASP B C 1
ATOM 2786 O O . ASP B 1 96 ? 13.953 0.794 -4.918 1 94.81 96 ASP B O 1
ATOM 2790 N N . LEU B 1 97 ? 12.117 2.123 -4.895 1 94.56 97 LEU B N 1
ATOM 2791 C CA . LEU B 1 97 ? 11.68 1.725 -6.227 1 94.56 97 LEU B CA 1
ATOM 2792 C C . LEU B 1 97 ? 12.562 2.344 -7.301 1 94.56 97 LEU B C 1
ATOM 2794 O O . LEU B 1 97 ? 12.531 1.921 -8.461 1 94.56 97 LEU B O 1
ATOM 2798 N N . GLU B 1 98 ? 13.383 3.271 -6.914 1 90.44 98 GLU B N 1
ATOM 2799 C CA . GLU B 1 98 ? 14.273 3.914 -7.875 1 90.44 98 GLU B CA 1
ATOM 2800 C C . GLU B 1 98 ? 15.414 2.982 -8.281 1 90.44 98 GLU B C 1
ATOM 2802 O O . GLU B 1 98 ? 16.078 3.211 -9.289 1 90.44 98 GLU B O 1
ATOM 2807 N N . SER B 1 99 ? 15.648 1.999 -7.539 1 89.38 99 SER B N 1
ATOM 2808 C CA . SER B 1 99 ? 16.797 1.115 -7.75 1 89.38 99 SER B CA 1
ATOM 2809 C C . SER B 1 99 ? 16.453 0 -8.734 1 89.38 99 SER B C 1
ATOM 2811 O O . SER B 1 99 ? 17.266 -0.891 -8.977 1 89.38 99 SER B O 1
ATOM 2813 N N . GLY B 1 100 ? 15.289 0.036 -9.273 1 92.06 100 GLY B N 1
ATOM 2814 C CA . GLY B 1 100 ? 14.883 -1.028 -10.172 1 92.06 100 GLY B CA 1
ATOM 2815 C C . GLY B 1 100 ? 14.258 -2.213 -9.461 1 92.06 100 GLY B C 1
ATOM 2816 O O . GLY B 1 100 ? 14 -2.152 -8.258 1 92.06 100 GLY B O 1
ATOM 2817 N N . VAL B 1 101 ? 14.125 -3.26 -10.25 1 93.69 101 VAL B N 1
ATOM 2818 C CA . VAL B 1 101 ? 13.484 -4.441 -9.68 1 93.69 101 VAL B CA 1
ATOM 2819 C C . VAL B 1 101 ? 14.461 -5.168 -8.758 1 93.69 101 VAL B C 1
ATOM 2821 O O . VAL B 1 101 ? 15.602 -5.43 -9.141 1 93.69 101 VAL B O 1
ATOM 2824 N N . ARG B 1 102 ? 13.992 -5.441 -7.602 1 92.44 102 ARG B N 1
ATOM 2825 C CA . ARG B 1 102 ? 14.773 -6.219 -6.645 1 92.44 102 ARG B CA 1
ATOM 2826 C C . ARG B 1 102 ? 13.922 -7.32 -6.016 1 92.44 102 ARG B C 1
ATOM 2828 O O . ARG B 1 102 ? 12.711 -7.16 -5.844 1 92.44 102 ARG B O 1
ATOM 2835 N N . THR B 1 103 ? 14.602 -8.383 -5.73 1 91.56 103 THR B N 1
ATOM 2836 C CA . THR B 1 103 ? 13.914 -9.438 -4.988 1 91.56 103 THR B CA 1
ATOM 2837 C C . THR B 1 103 ? 13.742 -9.047 -3.525 1 91.56 103 THR B C 1
ATOM 2839 O O . THR B 1 103 ? 14.406 -8.125 -3.041 1 91.56 103 THR B O 1
ATOM 2842 N N . ILE B 1 104 ? 12.828 -9.742 -2.893 1 91.19 104 ILE B N 1
ATOM 2843 C CA . ILE B 1 104 ? 12.609 -9.484 -1.476 1 91.19 104 ILE B CA 1
ATOM 2844 C C . ILE B 1 104 ? 13.891 -9.742 -0.694 1 91.19 104 ILE B C 1
ATOM 2846 O O . ILE B 1 104 ? 14.234 -8.992 0.22 1 91.19 104 ILE B O 1
ATOM 2850 N N . THR B 1 105 ? 14.617 -10.758 -1.053 1 89.44 105 THR B N 1
ATOM 2851 C CA . THR B 1 105 ? 15.867 -11.102 -0.382 1 89.44 105 THR B CA 1
ATOM 2852 C C . THR B 1 105 ? 16.891 -9.984 -0.552 1 89.44 105 THR B C 1
ATOM 2854 O O . THR B 1 105 ? 17.547 -9.586 0.412 1 89.44 105 THR B O 1
ATOM 2857 N N . GLU B 1 106 ? 17.062 -9.555 -1.768 1 89.94 106 GLU B N 1
ATOM 2858 C CA . GLU B 1 106 ? 17.984 -8.445 -2.033 1 89.94 106 GLU B CA 1
ATOM 2859 C C . GLU B 1 106 ? 17.625 -7.227 -1.185 1 89.94 106 GLU B C 1
ATOM 2861 O O . GLU B 1 106 ? 18.516 -6.582 -0.623 1 89.94 106 GLU B O 1
ATOM 2866 N N . VAL B 1 107 ? 16.391 -6.906 -1.064 1 92.62 107 VAL B N 1
ATOM 2867 C CA . VAL B 1 107 ? 15.938 -5.734 -0.321 1 92.62 107 VAL B CA 1
ATOM 2868 C C . VAL B 1 107 ? 16.203 -5.93 1.169 1 92.62 107 VAL B C 1
ATOM 2870 O O . VAL B 1 107 ? 16.797 -5.062 1.819 1 92.62 107 VAL B O 1
ATOM 2873 N N . LEU B 1 108 ? 15.812 -7.07 1.693 1 90.94 108 LEU B N 1
ATOM 2874 C CA . LEU B 1 108 ? 15.992 -7.344 3.115 1 90.94 108 LEU B CA 1
ATOM 2875 C C . LEU B 1 108 ? 17.469 -7.312 3.49 1 90.94 108 LEU B C 1
ATOM 2877 O O . LEU B 1 108 ? 17.859 -6.66 4.465 1 90.94 108 LEU B O 1
ATOM 2881 N N . LEU B 1 109 ? 18.312 -7.949 2.688 1 88.94 109 LEU B N 1
ATOM 2882 C CA . LEU B 1 109 ? 19.75 -7.988 2.951 1 88.94 109 LEU B CA 1
ATOM 2883 C C . LEU B 1 109 ? 20.359 -6.59 2.9 1 88.94 109 LEU B C 1
ATOM 2885 O O . LEU B 1 109 ? 21.219 -6.25 3.709 1 88.94 109 LEU B O 1
ATOM 2889 N N . SER B 1 110 ? 19.906 -5.805 1.966 1 89.81 110 SER B N 1
ATOM 2890 C CA . SER B 1 110 ? 20.422 -4.449 1.827 1 89.81 110 SER B CA 1
ATOM 2891 C C . SER B 1 110 ? 20.094 -3.602 3.051 1 89.81 110 SER B C 1
ATOM 2893 O O . SER B 1 110 ? 20.719 -2.568 3.289 1 89.81 110 SER B O 1
ATOM 2895 N N . ARG B 1 111 ? 19.125 -4.031 3.826 1 88.06 111 ARG B N 1
ATOM 2896 C CA . ARG B 1 111 ? 18.719 -3.297 5.02 1 88.06 111 ARG B CA 1
ATOM 2897 C C . ARG B 1 111 ? 19.203 -4 6.285 1 88.06 111 ARG B C 1
ATOM 2899 O O . ARG B 1 111 ? 18.734 -3.703 7.387 1 88.06 111 ARG B O 1
ATOM 2906 N N . GLY B 1 112 ? 20.031 -4.992 6.078 1 86.62 112 GLY B N 1
ATOM 2907 C CA . GLY B 1 112 ? 20.672 -5.676 7.191 1 86.62 112 GLY B CA 1
ATOM 2908 C C . GLY B 1 112 ? 19.812 -6.766 7.793 1 86.62 112 GLY B C 1
ATOM 2909 O O . GLY B 1 112 ? 20.062 -7.227 8.906 1 86.62 112 GLY B O 1
ATOM 2910 N N . VAL B 1 113 ? 18.812 -7.164 7.137 1 86.06 113 VAL B N 1
ATOM 2911 C CA . VAL B 1 113 ? 17.938 -8.219 7.609 1 86.06 113 VAL B CA 1
ATOM 2912 C C . VAL B 1 113 ? 18.234 -9.523 6.863 1 86.06 113 VAL B C 1
ATOM 2914 O O . VAL B 1 113 ? 18.234 -9.547 5.629 1 86.06 113 VAL B O 1
ATOM 2917 N N . THR B 1 114 ? 18.578 -10.578 7.574 1 87 114 THR B N 1
ATOM 2918 C CA . THR B 1 114 ? 18.703 -11.906 6.988 1 87 114 THR B CA 1
ATOM 2919 C C . THR B 1 114 ? 17.453 -12.734 7.23 1 87 114 THR B C 1
ATOM 2921 O O . THR B 1 114 ? 17.203 -13.18 8.352 1 87 114 THR B O 1
ATOM 2924 N N . PRO B 1 115 ? 16.734 -12.961 6.203 1 89.12 115 PRO B N 1
ATOM 2925 C CA . PRO B 1 115 ? 15.445 -13.625 6.426 1 89.12 115 PRO B CA 1
ATOM 2926 C C . PRO B 1 115 ? 15.578 -15.141 6.543 1 89.12 115 PRO B C 1
ATOM 2928 O O . PRO B 1 115 ? 16.469 -15.734 5.934 1 89.12 115 PRO B O 1
ATOM 2931 N N . ARG B 1 116 ? 14.828 -15.695 7.383 1 90.31 116 ARG B N 1
ATOM 2932 C CA . ARG B 1 116 ? 14.547 -17.125 7.336 1 90.31 116 ARG B CA 1
ATOM 2933 C C . ARG B 1 116 ? 13.383 -17.422 6.395 1 90.31 116 ARG B C 1
ATOM 2935 O O . ARG B 1 116 ? 12.32 -16.797 6.496 1 90.31 116 ARG B O 1
ATOM 2942 N N . VAL B 1 117 ? 13.617 -18.375 5.504 1 92.12 117 VAL B N 1
ATOM 2943 C CA . VAL B 1 117 ? 12.594 -18.672 4.512 1 92.12 117 VAL B CA 1
ATOM 2944 C C . VAL B 1 117 ? 12.031 -20.078 4.766 1 92.12 117 VAL B C 1
ATOM 2946 O O . VAL B 1 117 ? 12.781 -21.031 4.93 1 92.12 117 VAL B O 1
ATOM 2949 N N . GLU B 1 118 ? 10.758 -20.172 4.852 1 92.44 118 GLU B N 1
ATOM 2950 C CA . GLU B 1 118 ? 10.047 -21.438 5.008 1 92.44 118 GLU B CA 1
ATOM 2951 C C . GLU B 1 118 ? 9.047 -21.656 3.873 1 92.44 118 GLU B C 1
ATOM 2953 O O . GLU B 1 118 ? 8.242 -20.766 3.572 1 92.44 118 GLU B O 1
ATOM 2958 N N . VAL B 1 119 ? 9.141 -22.828 3.246 1 94.31 119 VAL B N 1
ATOM 2959 C CA . VAL B 1 119 ? 8.156 -23.156 2.223 1 94.31 119 VAL B CA 1
ATOM 2960 C C . VAL B 1 119 ? 6.883 -23.688 2.881 1 94.31 119 VAL B C 1
ATOM 2962 O O . VAL B 1 119 ? 6.906 -24.734 3.551 1 94.31 119 VAL B O 1
ATOM 2965 N N . LEU B 1 120 ? 5.824 -23.016 2.672 1 93.62 120 LEU B N 1
ATOM 2966 C CA . LEU B 1 120 ? 4.562 -23.391 3.295 1 93.62 120 LEU B CA 1
ATOM 2967 C C . LEU B 1 120 ? 3.82 -24.422 2.447 1 93.62 120 LEU B C 1
ATOM 2969 O O . LEU B 1 120 ? 3.176 -25.312 2.984 1 93.62 120 LEU B O 1
ATOM 2973 N N . SER B 1 121 ? 3.854 -24.234 1.151 1 94.38 121 SER B N 1
ATOM 2974 C CA . SER B 1 121 ? 3.182 -25.141 0.232 1 94.38 121 SER B CA 1
ATOM 2975 C C . SER B 1 121 ? 3.688 -24.953 -1.195 1 94.38 121 SER B C 1
ATOM 2977 O O . SER B 1 121 ? 4.266 -23.922 -1.527 1 94.38 121 SER B O 1
ATOM 2979 N N . HIS B 1 122 ? 3.611 -25.953 -1.995 1 94.5 122 HIS B N 1
ATOM 2980 C CA . HIS B 1 122 ? 3.812 -25.891 -3.438 1 94.5 122 HIS B CA 1
ATOM 2981 C C . HIS B 1 122 ? 3.008 -26.969 -4.156 1 94.5 122 HIS B C 1
ATOM 2983 O O . HIS B 1 122 ? 2.85 -28.078 -3.639 1 94.5 122 HIS B O 1
ATOM 2989 N N . ALA B 1 123 ? 2.412 -26.594 -5.266 1 96.25 123 ALA B N 1
ATOM 2990 C CA . ALA B 1 123 ? 1.619 -27.516 -6.062 1 96.25 123 ALA B CA 1
ATOM 2991 C C . ALA B 1 123 ? 1.341 -26.953 -7.453 1 96.25 123 ALA B C 1
ATOM 2993 O O . ALA B 1 123 ? 1.399 -25.734 -7.652 1 96.25 123 ALA B O 1
ATOM 2994 N N . VAL B 1 124 ? 1.136 -27.828 -8.344 1 96.25 124 VAL B N 1
ATOM 2995 C CA . VAL B 1 124 ? 0.586 -27.422 -9.633 1 96.25 124 VAL B CA 1
ATOM 2996 C C . VAL B 1 124 ? -0.923 -27.219 -9.508 1 96.25 124 VAL B C 1
ATOM 2998 O O . VAL B 1 124 ? -1.642 -28.125 -9.086 1 96.25 124 VAL B O 1
ATOM 3001 N N . VAL B 1 125 ? -1.345 -26.062 -9.852 1 93.44 125 VAL B N 1
ATOM 3002 C CA . VAL B 1 125 ? -2.754 -25.719 -9.688 1 93.44 125 VAL B CA 1
ATOM 3003 C C . VAL B 1 125 ? -3.277 -25.062 -10.961 1 93.44 125 VAL B C 1
ATOM 3005 O O . VAL B 1 125 ? -2.496 -24.672 -11.828 1 93.44 125 VAL B O 1
ATOM 3008 N N . ALA B 1 126 ? -4.652 -25.031 -11.086 1 91.06 126 ALA B N 1
ATOM 3009 C CA . ALA B 1 126 ? -5.234 -24.188 -12.117 1 91.06 126 ALA B CA 1
ATOM 3010 C C . ALA B 1 126 ? -4.859 -22.719 -11.898 1 91.06 126 ALA B C 1
ATOM 3012 O O . ALA B 1 126 ? -4.922 -22.219 -10.773 1 91.06 126 ALA B O 1
ATOM 3013 N N . ALA B 1 127 ? -4.48 -22.047 -12.969 1 90.38 127 ALA B N 1
ATOM 3014 C CA . ALA B 1 127 ? -4.066 -20.656 -12.852 1 90.38 127 ALA B CA 1
ATOM 3015 C C . ALA B 1 127 ? -5.246 -19.766 -12.469 1 90.38 127 ALA B C 1
ATOM 3017 O O . ALA B 1 127 ? -6.305 -19.828 -13.102 1 90.38 127 ALA B O 1
ATOM 3018 N N . PRO B 1 128 ? -5.062 -18.969 -11.352 1 83.31 128 PRO B N 1
ATOM 3019 C CA . PRO B 1 128 ? -6.051 -17.906 -11.195 1 83.31 128 PRO B CA 1
ATOM 3020 C C . PRO B 1 128 ? -6.227 -17.062 -12.461 1 83.31 128 PRO B C 1
ATOM 3022 O O . PRO B 1 128 ? -5.281 -16.906 -13.234 1 83.31 128 PRO B O 1
ATOM 3025 N N . GLN B 1 129 ? -7.312 -16.5 -12.656 1 80.75 129 GLN B N 1
ATOM 3026 C CA . GLN B 1 129 ? -7.676 -15.859 -13.914 1 80.75 129 GLN B CA 1
ATOM 3027 C C . GLN B 1 129 ? -6.633 -14.82 -14.32 1 80.75 129 GLN B C 1
ATOM 3029 O O . GLN B 1 129 ? -6.133 -14.844 -15.445 1 80.75 129 GLN B O 1
ATOM 3034 N N . SER B 1 130 ? -6.297 -13.977 -13.398 1 83.75 130 SER B N 1
ATOM 3035 C CA . SER B 1 130 ? -5.363 -12.906 -13.734 1 83.75 130 SER B CA 1
ATOM 3036 C C . SER B 1 130 ? -3.975 -13.461 -14.039 1 83.75 130 SER B C 1
ATOM 3038 O O . SER B 1 130 ? -3.262 -12.93 -14.891 1 83.75 130 SER B O 1
ATOM 3040 N N . VAL B 1 131 ? -3.615 -14.5 -13.391 1 90.62 131 VAL B N 1
ATOM 3041 C CA . VAL B 1 131 ? -2.318 -15.133 -13.609 1 90.62 131 VAL B CA 1
ATOM 3042 C C . VAL B 1 131 ? -2.309 -15.844 -14.961 1 90.62 131 VAL B C 1
ATOM 3044 O O . VAL B 1 131 ? -1.362 -15.703 -15.734 1 90.62 131 VAL B O 1
ATOM 3047 N N . GLY B 1 132 ? -3.406 -16.609 -15.164 1 91.31 132 GLY B N 1
ATOM 3048 C CA . GLY B 1 132 ? -3.523 -17.297 -16.453 1 91.31 132 GLY B CA 1
ATOM 3049 C C . GLY B 1 132 ? -3.5 -16.344 -17.625 1 91.31 132 GLY B C 1
ATOM 3050 O O . GLY B 1 132 ? -2.857 -16.625 -18.641 1 91.31 132 GLY B O 1
ATOM 3051 N N . ALA B 1 133 ? -4.195 -15.258 -17.484 1 87.81 133 ALA B N 1
ATOM 3052 C CA . ALA B 1 133 ? -4.223 -14.242 -18.531 1 87.81 133 ALA B CA 1
ATOM 3053 C C . ALA B 1 133 ? -2.834 -13.648 -18.766 1 87.81 133 ALA B C 1
ATOM 3055 O O . ALA B 1 133 ? -2.443 -13.398 -19.906 1 87.81 133 ALA B O 1
ATOM 3056 N N . ALA B 1 134 ? -2.08 -13.453 -17.734 1 91.75 134 ALA B N 1
ATOM 3057 C CA . ALA B 1 134 ? -0.759 -12.836 -17.828 1 91.75 134 ALA B CA 1
ATOM 3058 C C . ALA B 1 134 ? 0.256 -13.82 -18.422 1 91.75 134 ALA B C 1
ATOM 3060 O O . ALA B 1 134 ? 1.013 -13.469 -19.328 1 91.75 134 ALA B O 1
ATOM 3061 N N . LEU B 1 135 ? 0.238 -15.07 -17.969 1 95.25 135 LEU B N 1
ATOM 3062 C CA . LEU B 1 135 ? 1.263 -16.047 -18.328 1 95.25 135 LEU B CA 1
ATOM 3063 C C . LEU B 1 135 ? 0.837 -16.844 -19.547 1 95.25 135 LEU B C 1
ATOM 3065 O O . LEU B 1 135 ? 1.656 -17.547 -20.156 1 95.25 135 LEU B O 1
ATOM 3069 N N . GLY B 1 136 ? -0.412 -16.75 -19.922 1 93.69 136 GLY B N 1
ATOM 3070 C CA . GLY B 1 136 ? -0.924 -17.547 -21.016 1 93.69 136 GLY B CA 1
ATOM 3071 C C . GLY B 1 136 ? -0.936 -19.031 -20.719 1 93.69 136 GLY B C 1
ATOM 3072 O O . GLY B 1 136 ? -0.54 -19.844 -21.547 1 93.69 136 GLY B O 1
ATOM 3073 N N . ARG B 1 137 ? -1.228 -19.375 -19.469 1 93.5 137 ARG B N 1
ATOM 3074 C CA . ARG B 1 137 ? -1.206 -20.766 -19 1 93.5 137 ARG B CA 1
ATOM 3075 C C . ARG B 1 137 ? -2.482 -21.109 -18.234 1 93.5 137 ARG B C 1
ATOM 3077 O O . ARG B 1 137 ? -3.016 -20.281 -17.5 1 93.5 137 ARG B O 1
ATOM 3084 N N . SER B 1 138 ? -2.932 -22.312 -18.391 1 92.25 138 SER B N 1
ATOM 3085 C CA . SER B 1 138 ? -4.102 -22.766 -17.656 1 92.25 138 SER B CA 1
ATOM 3086 C C . SER B 1 138 ? -3.701 -23.391 -16.312 1 92.25 138 SER B C 1
ATOM 3088 O O . SER B 1 138 ? -4.512 -23.453 -15.391 1 92.25 138 SER B O 1
ATOM 3090 N N . GLU B 1 139 ? -2.467 -23.875 -16.297 1 95.69 139 GLU B N 1
ATOM 3091 C CA . GLU B 1 139 ? -1.91 -24.438 -15.078 1 95.69 139 GLU B CA 1
ATOM 3092 C C . GLU B 1 139 ? -0.578 -23.781 -14.719 1 95.69 139 GLU B C 1
ATOM 3094 O O . GLU B 1 139 ? 0.213 -23.453 -15.609 1 95.69 139 GLU B O 1
ATOM 3099 N N . VAL B 1 140 ? -0.394 -23.641 -13.43 1 96.75 140 VAL B N 1
ATOM 3100 C CA . VAL B 1 140 ? 0.836 -23 -12.969 1 96.75 140 VAL B CA 1
ATOM 3101 C C . VAL B 1 140 ? 1.356 -23.703 -11.727 1 96.75 140 VAL B C 1
ATOM 3103 O O . VAL B 1 140 ? 0.596 -24.375 -11.023 1 96.75 140 VAL B O 1
ATOM 3106 N N . LEU B 1 141 ? 2.648 -23.656 -11.555 1 97.31 141 LEU B N 1
ATOM 3107 C CA . LEU B 1 141 ? 3.242 -24.047 -10.281 1 97.31 141 LEU B CA 1
ATOM 3108 C C . LEU B 1 141 ? 3.123 -22.922 -9.258 1 97.31 141 LEU B C 1
ATOM 3110 O O . LEU B 1 141 ? 3.602 -21.812 -9.492 1 97.31 141 LEU B O 1
ATOM 3114 N N . ARG B 1 142 ? 2.422 -23.156 -8.219 1 96.12 142 ARG B N 1
ATOM 3115 C CA . ARG B 1 142 ? 2.289 -22.203 -7.121 1 96.12 142 ARG B CA 1
ATOM 3116 C C . ARG B 1 142 ? 3.203 -22.578 -5.957 1 96.12 142 ARG B C 1
ATOM 3118 O O . ARG B 1 142 ? 3.18 -23.703 -5.477 1 96.12 142 ARG B O 1
ATOM 3125 N N . ILE B 1 143 ? 4.059 -21.672 -5.543 1 95.31 143 ILE B N 1
ATOM 3126 C CA . ILE B 1 143 ? 4.922 -21.844 -4.383 1 95.31 143 ILE B CA 1
ATOM 3127 C C . ILE B 1 143 ? 4.641 -20.734 -3.367 1 95.31 143 ILE B C 1
ATOM 3129 O O . ILE B 1 143 ? 4.676 -19.547 -3.705 1 95.31 143 ILE B O 1
ATOM 3133 N N . GLN B 1 144 ? 4.348 -21.094 -2.182 1 94.81 144 GLN B N 1
ATOM 3134 C CA . GLN B 1 144 ? 4.133 -20.125 -1.113 1 94.81 144 GLN B CA 1
ATOM 3135 C C . GLN B 1 144 ? 5.242 -20.203 -0.067 1 94.81 144 GLN B C 1
ATOM 3137 O O . GLN B 1 144 ? 5.512 -21.281 0.475 1 94.81 144 GLN B O 1
ATOM 3142 N N . ARG B 1 145 ? 5.875 -19.125 0.166 1 94.94 145 ARG B N 1
ATOM 3143 C CA . ARG B 1 145 ? 6.996 -19.047 1.097 1 94.94 145 ARG B CA 1
ATOM 3144 C C . ARG B 1 145 ? 6.77 -17.953 2.143 1 94.94 145 ARG B C 1
ATOM 3146 O O . ARG B 1 145 ? 6.215 -16.906 1.837 1 94.94 145 ARG B O 1
ATOM 3153 N N . ARG B 1 146 ? 7.164 -18.234 3.361 1 95.12 146 ARG B N 1
ATOM 3154 C CA . ARG B 1 146 ? 7.133 -17.266 4.449 1 95.12 146 ARG B CA 1
ATOM 3155 C C . ARG B 1 146 ? 8.531 -16.734 4.746 1 95.12 146 ARG B C 1
ATOM 3157 O O . ARG B 1 146 ? 9.477 -17.5 4.895 1 95.12 146 ARG B O 1
ATOM 3164 N N . TYR B 1 147 ? 8.68 -15.469 4.695 1 93.38 147 TYR B N 1
ATOM 3165 C CA . TYR B 1 147 ? 9.898 -14.781 5.094 1 93.38 147 TYR B CA 1
ATOM 3166 C C . TYR B 1 147 ? 9.781 -14.234 6.512 1 93.38 147 TYR B C 1
ATOM 3168 O O . TYR B 1 147 ? 8.812 -13.539 6.836 1 93.38 147 TYR B O 1
ATOM 3176 N N . SER B 1 148 ? 10.734 -14.57 7.348 1 91.81 148 SER B N 1
ATOM 3177 C CA . SER B 1 148 ? 10.703 -14.141 8.742 1 91.81 148 SER B CA 1
ATOM 3178 C C . SER B 1 148 ? 12.039 -13.547 9.172 1 91.81 148 SER B C 1
ATOM 3180 O O . SER B 1 148 ? 13.078 -13.844 8.578 1 91.81 148 SER B O 1
ATOM 3182 N N . GLU B 1 149 ? 11.961 -12.594 10.086 1 85.81 149 GLU B N 1
ATOM 3183 C CA . GLU B 1 149 ? 13.109 -12.094 10.836 1 85.81 149 GLU B CA 1
ATOM 3184 C C . GLU B 1 149 ? 13.016 -12.477 12.312 1 85.81 149 GLU B C 1
ATOM 3186 O O . GLU B 1 149 ? 12.078 -12.078 13 1 85.81 149 GLU B O 1
ATOM 3191 N N . SER B 1 150 ? 14.031 -13.117 12.852 1 80.62 150 SER B N 1
ATOM 3192 C CA . SER B 1 150 ? 14.047 -13.539 14.25 1 80.62 150 SER B CA 1
ATOM 3193 C C . SER B 1 150 ? 12.711 -14.148 14.656 1 80.62 150 SER B C 1
ATOM 3195 O O . SER B 1 150 ? 12.125 -13.75 15.672 1 80.62 150 SER B O 1
ATOM 3197 N N . ASP B 1 151 ? 12.039 -14.953 13.828 1 80.31 151 ASP B N 1
ATOM 3198 C CA . ASP B 1 151 ? 10.844 -15.75 14.055 1 80.31 151 ASP B CA 1
ATOM 3199 C C . ASP B 1 151 ? 9.586 -14.891 13.93 1 80.31 151 ASP B C 1
ATOM 3201 O O . ASP B 1 151 ? 8.477 -15.359 14.211 1 80.31 151 ASP B O 1
ATOM 3205 N N . GLN B 1 152 ? 9.781 -13.672 13.641 1 85 152 GLN B N 1
ATOM 3206 C CA . GLN B 1 152 ? 8.633 -12.82 13.328 1 85 152 GLN B CA 1
ATOM 3207 C C . GLN B 1 152 ? 8.375 -12.781 11.828 1 85 152 GLN B C 1
ATOM 3209 O O . GLN B 1 152 ? 9.234 -12.344 11.055 1 85 152 GLN B O 1
ATOM 3214 N N . PRO B 1 153 ? 7.203 -13.211 11.438 1 92.56 153 PRO B N 1
ATOM 3215 C CA . PRO B 1 153 ? 6.922 -13.18 10 1 92.56 153 PRO B CA 1
ATOM 3216 C C . PRO B 1 153 ? 6.922 -11.758 9.43 1 92.56 153 PRO B C 1
ATOM 3218 O O . PRO B 1 153 ? 6.457 -10.828 10.086 1 92.56 153 PRO B O 1
ATOM 3221 N N . LEU B 1 154 ? 7.508 -11.633 8.25 1 92.88 154 LEU B N 1
ATOM 3222 C CA . LEU B 1 154 ? 7.586 -10.359 7.543 1 92.88 154 LEU B CA 1
ATOM 3223 C C . LEU B 1 154 ? 6.648 -10.336 6.344 1 92.88 154 LEU B C 1
ATOM 3225 O O . LEU B 1 154 ? 5.965 -9.344 6.098 1 92.88 154 LEU B O 1
ATOM 3229 N N . ALA B 1 155 ? 6.633 -11.469 5.684 1 96.12 155 ALA B N 1
ATOM 3230 C CA . ALA B 1 155 ? 5.895 -11.492 4.422 1 96.12 155 ALA B CA 1
ATOM 3231 C C . ALA B 1 155 ? 5.574 -12.922 3.992 1 96.12 155 ALA B C 1
ATOM 3233 O O . ALA B 1 155 ? 6.281 -13.859 4.363 1 96.12 155 ALA B O 1
ATOM 3234 N N . ILE B 1 156 ? 4.508 -13.023 3.322 1 95.75 156 ILE B N 1
ATOM 3235 C CA . ILE B 1 156 ? 4.172 -14.227 2.578 1 95.75 156 ILE B CA 1
ATOM 3236 C C . ILE B 1 156 ? 4.289 -13.961 1.079 1 95.75 156 ILE B C 1
ATOM 3238 O O . ILE B 1 156 ? 3.703 -13.008 0.566 1 95.75 156 ILE B O 1
ATOM 3242 N N . VAL B 1 157 ? 5.043 -14.797 0.415 1 95.38 157 VAL B N 1
ATOM 3243 C CA . VAL B 1 157 ? 5.277 -14.648 -1.018 1 95.38 157 VAL B CA 1
ATOM 3244 C C . VAL B 1 157 ? 4.688 -15.836 -1.768 1 95.38 157 VAL B C 1
ATOM 3246 O O . VAL B 1 157 ? 5.039 -16.984 -1.493 1 95.38 157 VAL B O 1
ATOM 3249 N N . THR B 1 158 ? 3.791 -15.562 -2.633 1 94.62 158 THR B N 1
ATOM 3250 C CA . THR B 1 158 ? 3.191 -16.578 -3.488 1 94.62 158 THR B CA 1
ATOM 3251 C C . THR B 1 158 ? 3.674 -16.438 -4.93 1 94.62 158 THR B C 1
ATOM 3253 O O . THR B 1 158 ? 3.35 -15.445 -5.598 1 94.62 158 THR B O 1
ATOM 3256 N N . CYS B 1 159 ? 4.391 -17.375 -5.387 1 96.31 159 CYS B N 1
ATOM 3257 C CA . CYS B 1 159 ? 4.941 -17.359 -6.738 1 96.31 159 CYS B CA 1
ATOM 3258 C C . CYS B 1 159 ? 4.105 -18.219 -7.676 1 96.31 159 CYS B C 1
ATOM 3260 O O . CYS B 1 159 ? 3.777 -19.375 -7.355 1 96.31 159 CYS B O 1
ATOM 3262 N N . TYR B 1 160 ? 3.736 -17.703 -8.75 1 96.31 160 TYR B N 1
ATOM 3263 C CA . TYR B 1 160 ? 3.131 -18.453 -9.844 1 96.31 160 TYR B CA 1
ATOM 3264 C C . TYR B 1 160 ? 4.09 -18.562 -11.023 1 96.31 160 TYR B C 1
ATOM 3266 O O . TYR B 1 160 ? 4.426 -17.547 -11.656 1 96.31 160 TYR B O 1
ATOM 3274 N N . LEU B 1 161 ? 4.5 -19.781 -11.297 1 97.44 161 LEU B N 1
ATOM 3275 C CA . LEU B 1 161 ? 5.484 -20.094 -12.328 1 97.44 161 LEU B CA 1
ATOM 3276 C C . LEU B 1 161 ? 4.902 -21.047 -13.359 1 97.44 161 LEU B C 1
ATOM 3278 O O . LEU B 1 161 ? 3.943 -21.781 -13.07 1 97.44 161 LEU B O 1
ATOM 3282 N N . PRO B 1 162 ? 5.492 -20.984 -14.578 1 96.94 162 PRO B N 1
ATOM 3283 C CA . PRO B 1 162 ? 5.117 -22.047 -15.508 1 96.94 162 PRO B CA 1
ATOM 3284 C C . PRO B 1 162 ? 5.309 -23.438 -14.906 1 96.94 162 PRO B C 1
ATOM 3286 O O . PRO B 1 162 ? 6.32 -23.703 -14.25 1 96.94 162 PRO B O 1
ATOM 3289 N N . ALA B 1 163 ? 4.355 -24.328 -15.125 1 96 163 ALA B N 1
ATOM 3290 C CA . ALA B 1 163 ? 4.359 -25.656 -14.508 1 96 163 ALA B CA 1
ATOM 3291 C C . ALA B 1 163 ? 5.406 -26.562 -15.148 1 96 163 ALA B C 1
ATOM 3293 O O . ALA B 1 163 ? 5.758 -27.609 -14.594 1 96 163 ALA B O 1
ATOM 3294 N N . ASP B 1 164 ? 5.887 -26.172 -16.266 1 95.75 164 ASP B N 1
ATOM 3295 C CA . ASP B 1 164 ? 6.762 -27.047 -17.031 1 95.75 164 ASP B CA 1
ATOM 3296 C C . ASP B 1 164 ? 8.227 -26.641 -16.891 1 95.75 164 ASP B C 1
ATOM 3298 O O . ASP B 1 164 ? 9.07 -27.016 -17.703 1 95.75 164 ASP B O 1
ATOM 3302 N N . LEU B 1 165 ? 8.578 -25.906 -15.906 1 96.06 165 LEU B N 1
ATOM 3303 C CA . LEU B 1 165 ? 9.977 -25.562 -15.656 1 96.06 165 LEU B CA 1
ATOM 3304 C C . LEU B 1 165 ? 10.773 -26.797 -15.234 1 96.06 165 LEU B C 1
ATOM 3306 O O . LEU B 1 165 ? 10.227 -27.703 -14.594 1 96.06 165 LEU B O 1
ATOM 3310 N N . PRO B 1 166 ? 12.078 -26.844 -15.586 1 96.25 166 PRO B N 1
ATOM 3311 C CA . PRO B 1 166 ? 12.906 -27.969 -15.164 1 96.25 166 PRO B CA 1
ATOM 3312 C C . PRO B 1 166 ? 12.977 -28.109 -13.641 1 96.25 166 PRO B C 1
ATOM 3314 O O . PRO B 1 166 ? 13.172 -27.125 -12.93 1 96.25 166 PRO B O 1
ATOM 3317 N N . HIS B 1 167 ? 12.836 -29.328 -13.219 1 93 167 HIS B N 1
ATOM 3318 C CA . HIS B 1 167 ? 12.797 -29.625 -11.789 1 93 167 HIS B CA 1
ATOM 3319 C C . HIS B 1 167 ? 14.07 -29.141 -11.086 1 93 167 HIS B C 1
ATOM 3321 O O . HIS B 1 167 ? 14.008 -28.641 -9.969 1 93 167 HIS B O 1
ATOM 3327 N N . ASP B 1 168 ? 15.117 -29.359 -11.703 1 92.06 168 ASP B N 1
ATOM 3328 C CA . ASP B 1 168 ? 16.391 -29 -11.102 1 92.06 168 ASP B CA 1
ATOM 3329 C C . ASP B 1 168 ? 16.484 -27.5 -10.859 1 92.06 168 ASP B C 1
ATOM 3331 O O . ASP B 1 168 ? 17.125 -27.047 -9.906 1 92.06 168 ASP B O 1
ATOM 3335 N N . ALA B 1 169 ? 15.859 -26.75 -11.75 1 93 169 ALA B N 1
ATOM 3336 C CA . ALA B 1 169 ? 15.883 -25.297 -11.602 1 93 169 ALA B CA 1
ATOM 3337 C C . ALA B 1 169 ? 14.977 -24.844 -10.461 1 93 169 ALA B C 1
ATOM 3339 O O . ALA B 1 169 ? 15.281 -23.891 -9.758 1 93 169 ALA B O 1
ATOM 3340 N N . VAL B 1 170 ? 13.867 -25.531 -10.25 1 93.88 170 VAL B N 1
ATOM 3341 C CA . VAL B 1 170 ? 12.82 -25.109 -9.32 1 93.88 170 VAL B CA 1
ATOM 3342 C C . VAL B 1 170 ? 13.102 -25.672 -7.93 1 93.88 170 VAL B C 1
ATOM 3344 O O . VAL B 1 170 ? 12.695 -25.094 -6.922 1 93.88 170 VAL B O 1
ATOM 3347 N N . GLU B 1 171 ? 13.844 -26.719 -7.77 1 92 171 GLU B N 1
ATOM 3348 C CA . GLU B 1 171 ? 14.016 -27.5 -6.551 1 92 171 GLU B CA 1
ATOM 3349 C C . GLU B 1 171 ? 14.484 -26.625 -5.395 1 92 171 GLU B C 1
ATOM 3351 O O . GLU B 1 171 ? 13.984 -26.75 -4.277 1 92 171 GLU B O 1
ATOM 3356 N N . PRO B 1 172 ? 15.414 -25.781 -5.594 1 91.38 172 PRO B N 1
ATOM 3357 C CA . PRO B 1 172 ? 15.875 -24.953 -4.477 1 91.38 172 PRO B CA 1
ATOM 3358 C C . PRO B 1 172 ? 14.773 -24.062 -3.904 1 91.38 172 PRO B C 1
ATOM 3360 O O . PRO B 1 172 ? 14.867 -23.609 -2.76 1 91.38 172 PRO B O 1
ATOM 3363 N N . LEU B 1 173 ? 13.773 -23.672 -4.727 1 92.75 173 LEU B N 1
ATOM 3364 C CA . LEU B 1 173 ? 12.656 -22.859 -4.27 1 92.75 173 LEU B CA 1
ATOM 3365 C C . LEU B 1 173 ? 11.695 -23.672 -3.412 1 92.75 173 LEU B C 1
ATOM 3367 O O . LEU B 1 173 ? 10.875 -23.109 -2.688 1 92.75 173 LEU B O 1
ATOM 3371 N N . LEU B 1 174 ? 11.812 -24.969 -3.564 1 91.19 174 LEU B N 1
ATOM 3372 C CA . LEU B 1 174 ? 10.883 -25.859 -2.887 1 91.19 174 LEU B CA 1
ATOM 3373 C C . LEU B 1 174 ? 11.453 -26.312 -1.546 1 91.19 174 LEU B C 1
ATOM 3375 O O . LEU B 1 174 ? 10.734 -26.906 -0.731 1 91.19 174 LEU B O 1
ATOM 3379 N N . SER B 1 175 ? 12.805 -26.062 -1.401 1 78.94 175 SER B N 1
ATOM 3380 C CA . SER B 1 175 ? 13.453 -26.531 -0.185 1 78.94 175 SER B CA 1
ATOM 3381 C C . SER B 1 175 ? 13.727 -25.375 0.777 1 78.94 175 SER B C 1
ATOM 3383 O O . SER B 1 175 ? 13.969 -24.25 0.349 1 78.94 175 SER B O 1
ATOM 3385 N N . ALA B 1 176 ? 13.531 -25.547 2.061 1 63.28 176 ALA B N 1
ATOM 3386 C CA . ALA B 1 176 ? 13.672 -24.562 3.127 1 63.28 176 ALA B CA 1
ATOM 3387 C C . ALA B 1 176 ? 15.133 -24.141 3.297 1 63.28 176 ALA B C 1
ATOM 3389 O O . ALA B 1 176 ? 15.43 -23.125 3.916 1 63.28 176 ALA B O 1
ATOM 3390 N N . THR B 1 177 ? 16.094 -24.875 2.783 1 59.59 177 THR B N 1
ATOM 3391 C CA . THR B 1 177 ? 17.5 -24.719 3.168 1 59.59 177 THR B CA 1
ATOM 3392 C C . THR B 1 177 ? 18.141 -23.562 2.408 1 59.59 177 THR B C 1
ATOM 3394 O O . THR B 1 177 ? 19.25 -23.125 2.75 1 59.59 177 THR B O 1
ATOM 3397 N N . SER B 1 178 ? 17.453 -23.125 1.372 1 60.78 178 SER B N 1
ATOM 3398 C CA . SER B 1 178 ? 18.203 -22.125 0.605 1 60.78 178 SER B CA 1
ATOM 3399 C C . SER B 1 178 ? 17.625 -20.734 0.785 1 60.78 178 SER B C 1
ATOM 3401 O O . SER B 1 178 ? 16.766 -20.312 0.011 1 60.78 178 SER B O 1
ATOM 3403 N N . ALA B 1 179 ? 18.016 -20.109 1.889 1 59.16 179 ALA B N 1
ATOM 3404 C CA . ALA B 1 179 ? 17.516 -18.781 2.246 1 59.16 179 ALA B CA 1
ATOM 3405 C C . ALA B 1 179 ? 17.75 -17.781 1.117 1 59.16 179 ALA B C 1
ATOM 3407 O O . ALA B 1 179 ? 17.016 -16.797 0.987 1 59.16 179 ALA B O 1
ATOM 3408 N N . THR B 1 180 ? 18.609 -18.203 0.23 1 66.25 180 THR B N 1
ATOM 3409 C CA . THR B 1 180 ? 19 -17.203 -0.76 1 66.25 180 THR B CA 1
ATOM 3410 C C . THR B 1 180 ? 18.391 -17.516 -2.119 1 66.25 180 THR B C 1
ATOM 3412 O O . THR B 1 180 ? 18.453 -16.703 -3.043 1 66.25 180 THR B O 1
ATOM 3415 N N . ALA B 1 181 ? 17.766 -18.641 -2.197 1 83.56 181 ALA B N 1
ATOM 3416 C CA . ALA B 1 181 ? 17.188 -18.938 -3.51 1 83.56 181 ALA B CA 1
ATOM 3417 C C . ALA B 1 181 ? 15.914 -18.156 -3.748 1 83.56 181 ALA B C 1
ATOM 3419 O O . ALA B 1 181 ? 14.992 -18.188 -2.922 1 83.56 181 ALA B O 1
ATOM 3420 N N . THR B 1 182 ? 15.945 -17.391 -4.781 1 88.81 182 THR B N 1
ATOM 3421 C CA . THR B 1 182 ? 14.773 -16.641 -5.215 1 88.81 182 THR B CA 1
ATOM 3422 C C . THR B 1 182 ? 14.367 -17.031 -6.633 1 88.81 182 THR B C 1
ATOM 3424 O O . THR B 1 182 ? 15.094 -17.766 -7.309 1 88.81 182 THR B O 1
ATOM 3427 N N . THR B 1 183 ? 13.172 -16.656 -7.016 1 93.88 183 THR B N 1
ATOM 3428 C CA . THR B 1 183 ? 12.758 -16.922 -8.391 1 93.88 183 THR B CA 1
ATOM 3429 C C . THR B 1 183 ? 13.703 -16.25 -9.383 1 93.88 183 THR B C 1
ATOM 3431 O O . THR B 1 183 ? 13.945 -16.781 -10.469 1 93.88 183 THR B O 1
ATOM 3434 N N . TYR B 1 184 ? 14.266 -15.156 -8.984 1 93.69 184 TYR B N 1
ATOM 3435 C CA . TYR B 1 184 ? 15.18 -14.461 -9.891 1 93.69 184 TYR B CA 1
ATOM 3436 C C . TYR B 1 184 ? 16.484 -15.227 -10.031 1 93.69 184 TYR B C 1
ATOM 3438 O O . TYR B 1 184 ? 17.062 -15.289 -11.117 1 93.69 184 TYR B O 1
ATOM 3446 N N . THR B 1 185 ? 17 -15.766 -8.945 1 90.88 185 THR B N 1
ATOM 3447 C CA . THR B 1 185 ? 18.172 -16.625 -9.078 1 90.88 185 THR B CA 1
ATOM 3448 C C . THR B 1 185 ? 17.875 -17.828 -9.969 1 90.88 185 THR B C 1
ATOM 3450 O O . THR B 1 185 ? 18.734 -18.25 -10.75 1 90.88 185 THR B O 1
ATOM 3453 N N . MET B 1 186 ? 16.703 -18.375 -9.844 1 94.06 186 MET B N 1
ATOM 3454 C CA . MET B 1 186 ? 16.297 -19.469 -10.703 1 94.06 186 MET B CA 1
ATOM 3455 C C . MET B 1 186 ? 16.328 -19.062 -12.172 1 94.06 186 MET B C 1
ATOM 3457 O O . MET B 1 186 ? 16.969 -19.703 -12.992 1 94.06 186 MET B O 1
ATOM 3461 N N . TRP B 1 187 ? 15.68 -17.938 -12.5 1 95.75 187 TRP B N 1
ATOM 3462 C CA . TRP B 1 187 ? 15.57 -17.5 -13.891 1 95.75 187 TRP B CA 1
ATOM 3463 C C . TRP B 1 187 ? 16.938 -17.109 -14.438 1 95.75 187 TRP B C 1
ATOM 3465 O O . TRP B 1 187 ? 17.344 -17.578 -15.5 1 95.75 187 TRP B O 1
ATOM 3475 N N . GLU B 1 188 ? 17.656 -16.312 -13.719 1 93.88 188 GLU B N 1
ATOM 3476 C CA . GLU B 1 188 ? 18.875 -15.695 -14.242 1 93.88 188 GLU B CA 1
ATOM 3477 C C . GLU B 1 188 ? 20.062 -16.641 -14.156 1 93.88 188 GLU B C 1
ATOM 3479 O O . GLU B 1 188 ? 20.844 -16.766 -15.109 1 93.88 188 GLU B O 1
ATOM 3484 N N . GLN B 1 189 ? 20.203 -17.328 -13.125 1 91.56 189 GLN B N 1
ATOM 3485 C CA . GLN B 1 189 ? 21.422 -18.109 -12.898 1 91.56 189 GLN B CA 1
ATOM 3486 C C . GLN B 1 189 ? 21.234 -19.547 -13.344 1 91.56 189 GLN B C 1
ATOM 3488 O O . GLN B 1 189 ? 22.141 -20.141 -13.938 1 91.56 189 GLN B O 1
ATOM 3493 N N . ARG B 1 190 ? 20.125 -20.125 -13.141 1 92.69 190 ARG B N 1
ATOM 3494 C CA . ARG B 1 190 ? 19.969 -21.547 -13.406 1 92.69 190 ARG B CA 1
ATOM 3495 C C . ARG B 1 190 ? 19.391 -21.781 -14.805 1 92.69 190 ARG B C 1
ATOM 3497 O O . ARG B 1 190 ? 19.75 -22.75 -15.477 1 92.69 190 ARG B O 1
ATOM 3504 N N . LEU B 1 191 ? 18.531 -20.906 -15.242 1 95.94 191 LEU B N 1
ATOM 3505 C CA . LEU B 1 191 ? 17.891 -21.094 -16.547 1 95.94 191 LEU B CA 1
ATOM 3506 C C . LEU B 1 191 ? 18.5 -20.188 -17.594 1 95.94 191 LEU B C 1
ATOM 3508 O O . LEU B 1 191 ? 18.234 -20.344 -18.797 1 95.94 191 LEU B O 1
ATOM 3512 N N . GLY B 1 192 ? 19.25 -19.203 -17.141 1 95 192 GLY B N 1
ATOM 3513 C CA . GLY B 1 192 ? 19.922 -18.297 -18.062 1 95 192 GLY B CA 1
ATOM 3514 C C . GLY B 1 192 ? 18.969 -17.328 -18.75 1 95 192 GLY B C 1
ATOM 3515 O O . GLY B 1 192 ? 19.25 -16.828 -19.844 1 95 192 GLY B O 1
ATOM 3516 N N . VAL B 1 193 ? 17.828 -17.125 -18.188 1 95.12 193 VAL B N 1
ATOM 3517 C CA . VAL B 1 193 ? 16.844 -16.188 -18.734 1 95.12 193 VAL B CA 1
ATOM 3518 C C . VAL B 1 193 ? 17.078 -14.797 -18.156 1 95.12 193 VAL B C 1
ATOM 3520 O O . VAL B 1 193 ? 17.172 -14.633 -16.938 1 95.12 193 VAL B O 1
ATOM 3523 N N . ARG B 1 194 ? 17.219 -13.828 -18.984 1 94.06 194 ARG B N 1
ATOM 3524 C CA . ARG B 1 194 ? 17.422 -12.453 -18.531 1 94.06 194 ARG B CA 1
ATOM 3525 C C . ARG B 1 194 ? 16.078 -11.773 -18.25 1 94.06 194 ARG B C 1
ATOM 3527 O O . ARG B 1 194 ? 15.203 -11.727 -19.109 1 94.06 194 ARG B O 1
ATOM 3534 N N . ILE B 1 195 ? 15.945 -11.305 -17.062 1 95.88 195 ILE B N 1
ATOM 3535 C CA . ILE B 1 195 ? 14.797 -10.484 -16.703 1 95.88 195 ILE B CA 1
ATOM 3536 C C . ILE B 1 195 ? 15.07 -9.023 -17.078 1 95.88 195 ILE B C 1
ATOM 3538 O O . ILE B 1 195 ? 16.078 -8.453 -16.688 1 95.88 195 ILE B O 1
ATOM 3542 N N . SER B 1 196 ? 14.18 -8.406 -17.828 1 95.81 196 SER B N 1
ATOM 3543 C CA . SER B 1 196 ? 14.383 -7.047 -18.328 1 95.81 196 SER B CA 1
ATOM 3544 C C . SER B 1 196 ? 13.641 -6.027 -17.469 1 95.81 196 SER B C 1
ATOM 3546 O O . SER B 1 196 ? 14.141 -4.926 -17.234 1 95.81 196 SER B O 1
ATOM 3548 N N . SER B 1 197 ? 12.469 -6.383 -17.078 1 96 197 SER B N 1
ATOM 3549 C CA . SER B 1 197 ? 11.617 -5.445 -16.359 1 96 197 SER B CA 1
ATOM 3550 C C . SER B 1 197 ? 10.547 -6.18 -15.555 1 96 197 SER B C 1
ATOM 3552 O O . SER B 1 197 ? 10.375 -7.391 -15.695 1 96 197 SER B O 1
ATOM 3554 N N . ALA B 1 198 ? 9.93 -5.484 -14.742 1 97.31 198 ALA B N 1
ATOM 3555 C CA . ALA B 1 198 ? 8.789 -6.012 -14 1 97.31 198 ALA B CA 1
ATOM 3556 C C . ALA B 1 198 ? 7.77 -4.914 -13.703 1 97.31 198 ALA B C 1
ATOM 3558 O O . ALA B 1 198 ? 8.148 -3.777 -13.398 1 97.31 198 ALA B O 1
ATOM 3559 N N . THR B 1 199 ? 6.527 -5.25 -13.844 1 96.12 199 THR B N 1
ATOM 3560 C CA . THR B 1 199 ? 5.457 -4.371 -13.391 1 96.12 199 THR B CA 1
ATOM 3561 C C . THR B 1 199 ? 5.137 -4.617 -11.922 1 96.12 199 THR B C 1
ATOM 3563 O O . THR B 1 199 ? 5.09 -5.766 -11.477 1 96.12 199 THR B O 1
ATOM 3566 N N . HIS B 1 200 ? 4.957 -3.506 -11.164 1 96.5 200 HIS B N 1
ATOM 3567 C CA . HIS B 1 200 ? 4.578 -3.525 -9.758 1 96.5 200 HIS B CA 1
ATOM 3568 C C . HIS B 1 200 ? 3.207 -2.896 -9.547 1 96.5 200 HIS B C 1
ATOM 3570 O O . HIS B 1 200 ? 2.951 -1.782 -10.008 1 96.5 200 HIS B O 1
ATOM 3576 N N . GLU B 1 201 ? 2.336 -3.637 -9 1 94.06 201 GLU B N 1
ATOM 3577 C CA . GLU B 1 201 ? 1.052 -3.115 -8.539 1 94.06 201 GLU B CA 1
ATOM 3578 C C . GLU B 1 201 ? 0.943 -3.172 -7.02 1 94.06 201 GLU B C 1
ATOM 3580 O O . GLU B 1 201 ? 0.96 -4.254 -6.43 1 94.06 201 GLU B O 1
ATOM 3585 N N . ILE B 1 202 ? 0.779 -2.012 -6.355 1 95.75 202 ILE B N 1
ATOM 3586 C CA . ILE B 1 202 ? 0.832 -1.888 -4.902 1 95.75 202 ILE B CA 1
ATOM 3587 C C . ILE B 1 202 ? -0.545 -1.5 -4.371 1 95.75 202 ILE B C 1
ATOM 3589 O O . ILE B 1 202 ? -1.139 -0.517 -4.82 1 95.75 202 ILE B O 1
ATOM 3593 N N . GLN B 1 203 ? -1.029 -2.248 -3.482 1 93.56 203 GLN B N 1
ATOM 3594 C CA . GLN B 1 203 ? -2.338 -2.02 -2.877 1 93.56 203 GLN B CA 1
ATOM 3595 C C . GLN B 1 203 ? -2.34 -2.422 -1.405 1 93.56 203 GLN B C 1
ATOM 3597 O O . GLN B 1 203 ? -1.404 -3.07 -0.931 1 93.56 203 GLN B O 1
ATOM 3602 N N . ALA B 1 204 ? -3.357 -1.956 -0.721 1 92.94 204 ALA B N 1
ATOM 3603 C CA . ALA B 1 204 ? -3.641 -2.473 0.616 1 92.94 204 ALA B CA 1
ATOM 3604 C C . ALA B 1 204 ? -4.828 -3.432 0.594 1 92.94 204 ALA B C 1
ATOM 3606 O O . ALA B 1 204 ? -5.699 -3.33 -0.274 1 92.94 204 ALA B O 1
ATOM 3607 N N . ALA B 1 205 ? -4.773 -4.363 1.518 1 88.81 205 ALA B N 1
ATOM 3608 C CA . ALA B 1 205 ? -5.871 -5.324 1.611 1 88.81 205 ALA B CA 1
ATOM 3609 C C . ALA B 1 205 ? -6.023 -5.848 3.037 1 88.81 205 ALA B C 1
ATOM 3611 O O . ALA B 1 205 ? -5.152 -5.621 3.883 1 88.81 205 ALA B O 1
ATOM 3612 N N . GLY B 1 206 ? -7.184 -6.438 3.242 1 87.44 206 GLY B N 1
ATOM 3613 C CA . GLY B 1 206 ? -7.32 -7.258 4.434 1 87.44 206 GLY B CA 1
ATOM 3614 C C . GLY B 1 206 ? -6.75 -8.656 4.27 1 87.44 206 GLY B C 1
ATOM 3615 O O . GLY B 1 206 ? -6.922 -9.281 3.223 1 87.44 206 GLY B O 1
ATOM 3616 N N . ALA B 1 207 ? -6.094 -9.117 5.297 1 88.12 207 ALA B N 1
ATOM 3617 C CA . ALA B 1 207 ? -5.5 -10.445 5.242 1 88.12 207 ALA B CA 1
ATOM 3618 C C . ALA B 1 207 ? -6.578 -11.523 5.164 1 88.12 207 ALA B C 1
ATOM 3620 O O . ALA B 1 207 ? -7.492 -11.562 5.988 1 88.12 207 ALA B O 1
ATOM 3621 N N . SER B 1 208 ? -6.496 -12.375 4.152 1 83.75 208 SER B N 1
ATOM 3622 C CA . SER B 1 208 ? -7.336 -13.57 4.113 1 83.75 208 SER B CA 1
ATOM 3623 C C . SER B 1 208 ? -7.02 -14.508 5.27 1 83.75 208 SER B C 1
ATOM 3625 O O . SER B 1 208 ? -5.988 -14.367 5.93 1 83.75 208 SER B O 1
ATOM 3627 N N . PRO B 1 209 ? -7.887 -15.469 5.562 1 83.94 209 PRO B N 1
ATOM 3628 C CA . PRO B 1 209 ? -7.609 -16.391 6.66 1 83.94 209 PRO B CA 1
ATOM 3629 C C . PRO B 1 209 ? -6.258 -17.094 6.52 1 83.94 209 PRO B C 1
ATOM 3631 O O . PRO B 1 209 ? -5.52 -17.219 7.496 1 83.94 209 PRO B O 1
ATOM 3634 N N . GLU B 1 210 ? -5.953 -17.516 5.332 1 85.75 210 GLU B N 1
ATOM 3635 C CA . GLU B 1 210 ? -4.688 -18.203 5.082 1 85.75 210 GLU B CA 1
ATOM 3636 C C . GLU B 1 210 ? -3.5 -17.281 5.32 1 85.75 210 GLU B C 1
ATOM 3638 O O . GLU B 1 210 ? -2.533 -17.656 5.984 1 85.75 210 GLU B O 1
ATOM 3643 N N . ILE B 1 211 ? -3.562 -16.062 4.801 1 90.88 211 ILE B N 1
ATOM 3644 C CA . ILE B 1 211 ? -2.484 -15.102 4.941 1 90.88 211 ILE B CA 1
ATOM 3645 C C . ILE B 1 211 ? -2.363 -14.664 6.398 1 90.88 211 ILE B C 1
ATOM 3647 O O . ILE B 1 211 ? -1.256 -14.555 6.93 1 90.88 211 ILE B O 1
ATOM 3651 N N . ALA B 1 212 ? -3.52 -14.43 7.02 1 90.5 212 ALA B N 1
ATOM 3652 C CA . ALA B 1 212 ? -3.545 -14.031 8.422 1 90.5 212 ALA B CA 1
ATOM 3653 C C . ALA B 1 212 ? -2.848 -15.07 9.297 1 90.5 212 ALA B C 1
ATOM 3655 O O . ALA B 1 212 ? -1.982 -14.734 10.109 1 90.5 212 ALA B O 1
ATOM 3656 N N . ALA B 1 213 ? -3.195 -16.281 9.055 1 91.44 213 ALA B N 1
ATOM 3657 C CA . ALA B 1 213 ? -2.594 -17.375 9.812 1 91.44 213 ALA B CA 1
ATOM 3658 C C . ALA B 1 213 ? -1.09 -17.453 9.578 1 91.44 213 ALA B C 1
ATOM 3660 O O . ALA B 1 213 ? -0.31 -17.594 10.516 1 91.44 213 ALA B O 1
ATOM 3661 N N . ALA B 1 214 ? -0.68 -17.297 8.367 1 93.94 214 ALA B N 1
ATOM 3662 C CA . ALA B 1 214 ? 0.726 -17.438 7.992 1 93.94 214 ALA B CA 1
ATOM 3663 C C . ALA B 1 214 ? 1.552 -16.266 8.531 1 93.94 214 ALA B C 1
ATOM 3665 O O . ALA B 1 214 ? 2.74 -16.422 8.82 1 93.94 214 ALA B O 1
ATOM 3666 N N . LEU B 1 215 ? 0.959 -15.094 8.68 1 94 215 LEU B N 1
ATOM 3667 C CA . LEU B 1 215 ? 1.674 -13.898 9.117 1 94 215 LEU B CA 1
ATOM 3668 C C . LEU B 1 215 ? 1.472 -13.664 10.609 1 94 215 LEU B C 1
ATOM 3670 O O . LEU B 1 215 ? 2.055 -12.742 11.18 1 94 215 LEU B O 1
ATOM 3674 N N . GLY B 1 216 ? 0.618 -14.461 11.227 1 89.44 216 GLY B N 1
ATOM 3675 C CA . GLY B 1 216 ? 0.304 -14.242 12.633 1 89.44 216 GLY B CA 1
ATOM 3676 C C . GLY B 1 216 ? -0.544 -13.008 12.867 1 89.44 216 GLY B C 1
ATOM 3677 O O . GLY B 1 216 ? -0.314 -12.273 13.828 1 89.44 216 GLY B O 1
ATOM 3678 N N . LEU B 1 217 ? -1.422 -12.75 11.945 1 87.88 217 LEU B N 1
ATOM 3679 C CA . LEU B 1 217 ? -2.336 -11.617 12.039 1 87.88 217 LEU B CA 1
ATOM 3680 C C . LEU B 1 217 ? -3.77 -12.086 12.258 1 87.88 217 LEU B C 1
ATOM 3682 O O . LEU B 1 217 ? -4.066 -13.273 12.109 1 87.88 217 LEU B O 1
ATOM 3686 N N . SER B 1 218 ? -4.59 -11.125 12.68 1 83.56 218 SER B N 1
ATOM 3687 C CA . SER B 1 218 ? -6.023 -11.406 12.68 1 83.56 218 SER B CA 1
ATOM 3688 C C . SER B 1 218 ? -6.598 -11.352 11.273 1 83.56 218 SER B C 1
ATOM 3690 O O . SER B 1 218 ? -6.102 -10.609 10.422 1 83.56 218 SER B O 1
ATOM 3692 N N . GLU B 1 219 ? -7.609 -12.156 11.047 1 83.56 219 GLU B N 1
ATOM 3693 C CA . GLU B 1 219 ? -8.297 -12.086 9.758 1 83.56 219 GLU B CA 1
ATOM 3694 C C . GLU B 1 219 ? -8.766 -10.672 9.461 1 83.56 219 GLU B C 1
ATOM 3696 O O . GLU B 1 219 ? -9.289 -9.984 10.336 1 83.56 219 GLU B O 1
ATOM 3701 N N . GLY B 1 220 ? -8.484 -10.18 8.289 1 81.75 220 GLY B N 1
ATOM 3702 C CA . GLY B 1 220 ? -8.922 -8.852 7.891 1 81.75 220 GLY B CA 1
ATOM 3703 C C . GLY B 1 220 ? -7.918 -7.766 8.234 1 81.75 220 GLY B C 1
ATOM 3704 O O . GLY B 1 220 ? -8.062 -6.621 7.801 1 81.75 220 GLY B O 1
ATOM 3705 N N . ALA B 1 221 ? -6.906 -8.117 9.008 1 86.5 221 ALA B N 1
ATOM 3706 C CA . ALA B 1 221 ? -5.883 -7.137 9.352 1 86.5 221 ALA B CA 1
ATOM 3707 C C . ALA B 1 221 ? -5.223 -6.574 8.094 1 86.5 221 ALA B C 1
ATOM 3709 O O . ALA B 1 221 ? -5.113 -7.27 7.078 1 86.5 221 ALA B O 1
ATOM 3710 N N . PRO B 1 222 ? -4.805 -5.375 8.18 1 90.19 222 PRO B N 1
ATOM 3711 C CA . PRO B 1 222 ? -4.191 -4.773 6.996 1 90.19 222 PRO B CA 1
ATOM 3712 C C . PRO B 1 222 ? -2.9 -5.473 6.578 1 90.19 222 PRO B C 1
ATOM 3714 O O . PRO B 1 222 ? -2.123 -5.902 7.438 1 90.19 222 PRO B O 1
ATOM 3717 N N . VAL B 1 223 ? -2.736 -5.562 5.277 1 93.38 223 VAL B N 1
ATOM 3718 C CA . VAL B 1 223 ? -1.479 -6.012 4.688 1 93.38 223 VAL B CA 1
ATOM 3719 C C . VAL B 1 223 ? -1.156 -5.168 3.455 1 93.38 223 VAL B C 1
ATOM 3721 O O . VAL B 1 223 ? -2.061 -4.656 2.793 1 93.38 223 VAL B O 1
ATOM 3724 N N . LEU B 1 224 ? 0.103 -4.934 3.24 1 95.62 224 LEU B N 1
ATOM 3725 C CA . LEU B 1 224 ? 0.579 -4.312 2.008 1 95.62 224 LEU B CA 1
ATOM 3726 C C . LEU B 1 224 ? 0.812 -5.363 0.927 1 95.62 224 LEU B C 1
ATOM 3728 O O . LEU B 1 224 ? 1.621 -6.277 1.107 1 95.62 224 LEU B O 1
ATOM 3732 N N . VAL B 1 225 ? 0.103 -5.215 -0.163 1 94.31 225 VAL B N 1
ATOM 3733 C CA . VAL B 1 225 ? 0.14 -6.238 -1.205 1 94.31 225 VAL B CA 1
ATOM 3734 C C . VAL B 1 225 ? 0.876 -5.699 -2.43 1 94.31 225 VAL B C 1
ATOM 3736 O O . VAL B 1 225 ? 0.592 -4.594 -2.896 1 94.31 225 VAL B O 1
ATOM 3739 N N . LEU B 1 226 ? 1.826 -6.426 -2.902 1 95.88 226 LEU B N 1
ATOM 3740 C CA . LEU B 1 226 ? 2.516 -6.168 -4.16 1 95.88 226 LEU B CA 1
ATOM 3741 C C . LEU B 1 226 ? 2.311 -7.316 -5.141 1 95.88 226 LEU B C 1
ATOM 3743 O O . LEU B 1 226 ? 2.568 -8.477 -4.809 1 95.88 226 LEU B O 1
ATOM 3747 N N . ARG B 1 227 ? 1.758 -7.023 -6.254 1 94.06 227 ARG B N 1
ATOM 3748 C CA . ARG B 1 227 ? 1.753 -7.949 -7.383 1 94.06 227 ARG B CA 1
ATOM 3749 C C . ARG B 1 227 ? 2.834 -7.586 -8.398 1 94.06 227 ARG B C 1
ATOM 3751 O O . ARG B 1 227 ? 2.836 -6.48 -8.938 1 94.06 227 ARG B O 1
ATOM 3758 N N . ARG B 1 228 ? 3.723 -8.477 -8.602 1 96.62 228 ARG B N 1
ATOM 3759 C CA . ARG B 1 228 ? 4.82 -8.227 -9.531 1 96.62 228 ARG B CA 1
ATOM 3760 C C . ARG B 1 228 ? 4.781 -9.211 -10.695 1 96.62 228 ARG B C 1
ATOM 3762 O O . ARG B 1 228 ? 4.73 -10.422 -10.492 1 96.62 228 ARG B O 1
ATOM 3769 N N . THR B 1 229 ? 4.738 -8.758 -11.859 1 96.81 229 THR B N 1
ATOM 3770 C CA . THR B 1 229 ? 4.918 -9.562 -13.07 1 96.81 229 THR B CA 1
ATOM 3771 C C . THR B 1 229 ? 6.262 -9.258 -13.727 1 96.81 229 THR B C 1
ATOM 3773 O O . THR B 1 229 ? 6.559 -8.102 -14.031 1 96.81 229 THR B O 1
ATOM 3776 N N . SER B 1 230 ? 7.043 -10.281 -13.898 1 97.75 230 SER B N 1
ATOM 3777 C CA . SER B 1 230 ? 8.367 -10.117 -14.477 1 97.75 230 SER B CA 1
ATOM 3778 C C . SER B 1 230 ? 8.383 -10.5 -15.953 1 97.75 230 SER B C 1
ATOM 3780 O O . SER B 1 230 ? 7.699 -11.445 -16.359 1 97.75 230 SER B O 1
ATOM 3782 N N . TYR B 1 231 ? 9.234 -9.781 -16.672 1 97.69 231 TYR B N 1
ATOM 3783 C CA . TYR B 1 231 ? 9.25 -9.961 -18.109 1 97.69 231 TYR B CA 1
ATOM 3784 C C . TYR B 1 231 ? 10.68 -10.141 -18.625 1 97.69 231 TYR B C 1
ATOM 3786 O O . TYR B 1 231 ? 11.625 -9.641 -18.016 1 97.69 231 TYR B O 1
ATOM 3794 N N . THR B 1 232 ? 10.703 -10.836 -19.75 1 95.69 232 THR B N 1
ATOM 3795 C CA . THR B 1 232 ? 11.938 -10.859 -20.531 1 95.69 232 THR B CA 1
ATOM 3796 C C . THR B 1 232 ? 12.062 -9.602 -21.391 1 95.69 232 THR B C 1
ATOM 3798 O O . THR B 1 232 ? 11.188 -8.734 -21.359 1 95.69 232 THR B O 1
ATOM 3801 N N . ASP B 1 233 ? 13.195 -9.445 -22.109 1 89.69 233 ASP B N 1
ATOM 3802 C CA . ASP B 1 233 ? 13.391 -8.336 -23.047 1 89.69 233 ASP B CA 1
ATOM 3803 C C . ASP B 1 233 ? 12.32 -8.344 -24.141 1 89.69 233 ASP B C 1
ATOM 3805 O O . ASP B 1 233 ? 11.961 -7.293 -24.672 1 89.69 233 ASP B O 1
ATOM 3809 N N . GLY B 1 234 ? 11.781 -9.383 -24.453 1 89.44 234 GLY B N 1
ATOM 3810 C CA . GLY B 1 234 ? 10.734 -9.492 -25.453 1 89.44 234 GLY B CA 1
ATOM 3811 C C . GLY B 1 234 ? 9.344 -9.32 -24.891 1 89.44 234 GLY B C 1
ATOM 3812 O O . GLY B 1 234 ? 8.352 -9.703 -25.516 1 89.44 234 GLY B O 1
ATOM 3813 N N . ASP B 1 235 ? 9.242 -8.867 -23.688 1 89.94 235 ASP B N 1
ATOM 3814 C CA . ASP B 1 235 ? 7.992 -8.586 -22.984 1 89.94 235 ASP B CA 1
ATOM 3815 C C . ASP B 1 235 ? 7.184 -9.867 -22.781 1 89.94 235 ASP B C 1
ATOM 3817 O O . ASP B 1 235 ? 5.953 -9.844 -22.797 1 89.94 235 ASP B O 1
ATOM 3821 N N . LYS B 1 236 ? 7.902 -10.922 -22.781 1 95 236 LYS B N 1
ATOM 3822 C CA . LYS B 1 236 ? 7.266 -12.18 -22.406 1 95 236 LYS B CA 1
ATOM 3823 C C . LYS B 1 236 ? 7.188 -12.32 -20.875 1 95 236 LYS B C 1
ATOM 3825 O O . LYS B 1 236 ? 8.211 -12.266 -20.188 1 95 236 LYS B O 1
ATOM 3830 N N . PRO B 1 237 ? 6 -12.539 -20.391 1 97.06 237 PRO B N 1
ATOM 3831 C CA . PRO B 1 237 ? 5.891 -12.727 -18.938 1 97.06 237 PRO B CA 1
ATOM 3832 C C . PRO B 1 237 ? 6.52 -14.031 -18.469 1 97.06 237 PRO B C 1
ATOM 3834 O O . PRO B 1 237 ? 6.367 -15.07 -19.109 1 97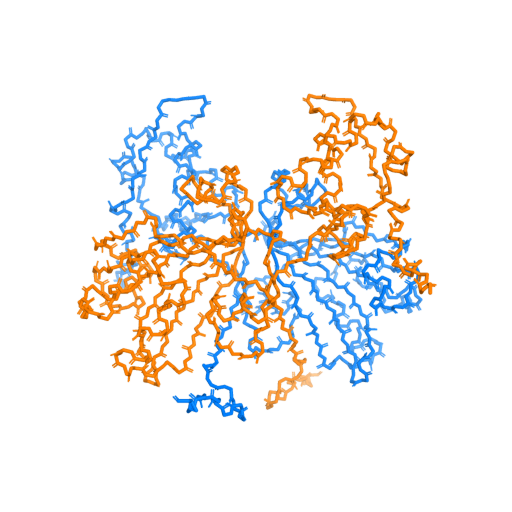.06 237 PRO B O 1
ATOM 3837 N N . LEU B 1 238 ? 7.227 -13.984 -17.375 1 97.5 238 LEU B N 1
ATOM 3838 C CA . LEU B 1 238 ? 7.938 -15.133 -16.828 1 97.5 238 LEU B CA 1
ATOM 3839 C C . LEU B 1 238 ? 7.23 -15.672 -15.594 1 97.5 238 LEU B C 1
ATOM 3841 O O . LEU B 1 238 ? 7.148 -16.891 -15.398 1 97.5 238 LEU B O 1
ATOM 3845 N N . GLU B 1 239 ? 6.762 -14.812 -14.766 1 97.81 239 GLU B N 1
ATOM 3846 C CA . GLU B 1 239 ? 6.188 -15.172 -13.477 1 97.81 239 GLU B CA 1
ATOM 3847 C C . GLU B 1 239 ? 5.281 -14.055 -12.953 1 97.81 239 GLU B C 1
ATOM 3849 O O . GLU B 1 239 ? 5.391 -12.906 -13.375 1 97.81 239 GLU B O 1
ATOM 3854 N N . VAL B 1 240 ? 4.375 -14.414 -12.156 1 96.31 240 VAL B N 1
ATOM 3855 C CA . VAL B 1 240 ? 3.596 -13.5 -11.32 1 96.31 240 VAL B CA 1
ATOM 3856 C C . VAL B 1 240 ? 3.814 -13.836 -9.852 1 96.31 240 VAL B C 1
ATOM 3858 O O . VAL B 1 240 ? 3.656 -14.984 -9.438 1 96.31 240 VAL B O 1
ATOM 3861 N N . VAL B 1 241 ? 4.23 -12.875 -9.117 1 96.38 241 VAL B N 1
ATOM 3862 C CA . VAL B 1 241 ? 4.5 -13.086 -7.695 1 96.38 241 VAL B CA 1
ATOM 3863 C C . VAL B 1 241 ? 3.68 -12.109 -6.863 1 96.38 241 VAL B C 1
ATOM 3865 O O . VAL B 1 241 ? 3.637 -10.914 -7.164 1 96.38 241 VAL B O 1
ATOM 3868 N N . LEU B 1 242 ? 3.018 -12.609 -5.922 1 94.31 242 LEU B N 1
ATOM 3869 C CA . LEU B 1 242 ? 2.27 -11.805 -4.969 1 94.31 242 LEU B CA 1
ATOM 3870 C C . LEU B 1 242 ? 2.992 -11.742 -3.627 1 94.31 242 LEU B C 1
ATOM 3872 O O . LEU B 1 242 ? 3.395 -12.773 -3.084 1 94.31 242 LEU B O 1
ATOM 3876 N N . PHE B 1 243 ? 3.148 -10.531 -3.139 1 96.06 243 PHE B N 1
ATOM 3877 C CA . PHE B 1 243 ? 3.738 -10.297 -1.826 1 96.06 243 PHE B CA 1
ATOM 3878 C C . PHE B 1 243 ? 2.695 -9.758 -0.854 1 96.06 243 PHE B C 1
ATOM 3880 O O . PHE B 1 243 ? 1.961 -8.82 -1.178 1 96.06 243 PHE B O 1
ATOM 3887 N N . HIS B 1 244 ? 2.57 -10.367 0.263 1 95.75 244 HIS B N 1
ATOM 3888 C CA . HIS B 1 244 ? 1.824 -9.828 1.396 1 95.75 244 HIS B CA 1
ATOM 3889 C C . HIS B 1 244 ? 2.756 -9.469 2.549 1 95.75 244 HIS B C 1
ATOM 3891 O O . HIS B 1 244 ? 3.285 -10.359 3.223 1 95.75 244 HIS B O 1
ATOM 3897 N N . HIS B 1 245 ? 2.91 -8.211 2.766 1 96.56 245 HIS B N 1
ATOM 3898 C CA . HIS B 1 245 ? 3.811 -7.738 3.812 1 96.56 245 HIS B CA 1
ATOM 3899 C C . HIS B 1 245 ? 3.035 -7.305 5.051 1 96.56 245 HIS B C 1
ATOM 3901 O O . HIS B 1 245 ? 1.959 -6.711 4.941 1 96.56 245 HIS B O 1
ATOM 3907 N N . ARG B 1 246 ? 3.633 -7.625 6.191 1 92.81 246 ARG B N 1
ATOM 3908 C CA . ARG B 1 246 ? 3.123 -6.973 7.395 1 92.81 246 ARG B CA 1
ATOM 3909 C C . ARG B 1 246 ? 3.223 -5.453 7.273 1 92.81 246 ARG B C 1
ATOM 3911 O O . ARG B 1 246 ? 4.254 -4.926 6.855 1 92.81 246 ARG B O 1
ATOM 3918 N N . PRO B 1 247 ? 2.17 -4.84 7.625 1 87.12 247 PRO B N 1
ATOM 3919 C CA . PRO B 1 247 ? 2.082 -3.412 7.309 1 87.12 247 PRO B CA 1
ATOM 3920 C C . PRO B 1 247 ? 3.094 -2.57 8.086 1 87.12 247 PRO B C 1
ATOM 3922 O O . PRO B 1 247 ? 3.551 -1.536 7.586 1 87.12 247 PRO B O 1
ATOM 3925 N N . GLU B 1 248 ? 3.463 -2.959 9.266 1 85.44 248 GLU B N 1
ATOM 3926 C CA . GLU B 1 248 ? 4.375 -2.18 10.102 1 85.44 248 GLU B CA 1
ATOM 3927 C C . GLU B 1 248 ? 5.828 -2.469 9.742 1 85.44 248 GLU B C 1
ATOM 3929 O O . GLU B 1 248 ? 6.738 -1.8 10.242 1 85.44 248 GLU B O 1
ATOM 3934 N N . ARG B 1 249 ? 6.051 -3.381 8.828 1 88.75 249 ARG B N 1
ATOM 3935 C CA . ARG B 1 249 ? 7.414 -3.855 8.633 1 88.75 249 ARG B CA 1
ATOM 3936 C C . ARG B 1 249 ? 7.898 -3.557 7.215 1 88.75 249 ARG B C 1
ATOM 3938 O O . ARG B 1 249 ? 9.055 -3.811 6.883 1 88.75 249 ARG B O 1
ATOM 3945 N N . TYR B 1 250 ? 7.047 -3.016 6.426 1 92.81 250 TYR B N 1
ATOM 3946 C CA . TYR B 1 250 ? 7.461 -2.85 5.039 1 92.81 250 TYR B CA 1
ATOM 3947 C C . TYR B 1 250 ? 6.844 -1.595 4.43 1 92.81 250 TYR B C 1
ATOM 3949 O O . TYR B 1 250 ? 5.676 -1.29 4.676 1 92.81 250 TYR B O 1
ATOM 3957 N N . GLU B 1 251 ? 7.617 -0.87 3.656 1 93.88 251 GLU B N 1
ATOM 3958 C CA . GLU B 1 251 ? 7.191 0.319 2.922 1 93.88 251 GLU B CA 1
ATOM 3959 C C . GLU B 1 251 ? 7.906 0.422 1.577 1 93.88 251 GLU B C 1
ATOM 3961 O O . GLU B 1 251 ? 9.047 -0.026 1.438 1 93.88 251 GLU B O 1
ATOM 3966 N N . PHE B 1 252 ? 7.203 0.967 0.589 1 96.69 252 PHE B N 1
ATOM 3967 C CA . PHE B 1 252 ? 7.832 1.345 -0.671 1 96.69 252 PHE B CA 1
ATOM 3968 C C . PHE B 1 252 ? 8.125 2.84 -0.705 1 96.69 252 PHE B C 1
ATOM 3970 O O . PHE B 1 252 ? 7.324 3.645 -0.217 1 96.69 252 PHE B O 1
ATOM 3977 N N . CYS B 1 253 ? 9.195 3.201 -1.243 1 95.88 253 CYS B N 1
ATOM 3978 C CA . CYS B 1 253 ? 9.547 4.613 -1.358 1 95.88 253 CYS B CA 1
ATOM 3979 C C . CYS B 1 253 ? 10.055 4.934 -2.758 1 95.88 253 CYS B C 1
ATOM 3981 O O . CYS B 1 253 ? 10.719 4.105 -3.387 1 95.88 253 CYS B O 1
ATOM 3983 N N . VAL B 1 254 ? 9.75 6.133 -3.219 1 95.69 254 VAL B N 1
ATOM 3984 C CA . VAL B 1 254 ? 10.25 6.594 -4.512 1 95.69 254 VAL B CA 1
ATOM 3985 C C . VAL B 1 254 ? 10.227 8.117 -4.562 1 95.69 254 VAL B C 1
ATOM 3987 O O . VAL B 1 254 ? 9.336 8.75 -3.986 1 95.69 254 VAL B O 1
ATOM 3990 N N . THR B 1 255 ? 11.195 8.711 -5.141 1 95 255 THR B N 1
ATOM 3991 C CA . THR B 1 255 ? 11.211 10.133 -5.457 1 95 255 THR B CA 1
ATOM 3992 C C . THR B 1 255 ? 10.922 10.359 -6.938 1 95 255 THR B C 1
ATOM 3994 O O . THR B 1 255 ? 11.586 9.773 -7.801 1 95 255 THR B O 1
ATOM 3997 N N . LEU B 1 256 ? 9.938 11.141 -7.219 1 94.19 256 LEU B N 1
ATOM 3998 C CA . LEU B 1 256 ? 9.5 11.367 -8.594 1 94.19 256 LEU B CA 1
ATOM 3999 C C . LEU B 1 256 ? 9.664 12.828 -8.984 1 94.19 256 LEU B C 1
ATOM 4001 O O . LEU B 1 256 ? 9.422 13.727 -8.164 1 94.19 256 LEU B O 1
ATOM 4005 N N . PRO B 1 257 ? 10.031 13.07 -10.203 1 93.62 257 PRO B N 1
ATOM 4006 C CA . PRO B 1 257 ? 10.055 14.445 -10.703 1 93.62 257 PRO B CA 1
ATOM 4007 C C . PRO B 1 257 ? 8.664 14.977 -11.047 1 93.62 257 PRO B C 1
ATOM 4009 O O . PRO B 1 257 ? 7.781 14.195 -11.43 1 93.62 257 PRO B O 1
ATOM 4012 N N . ARG B 1 258 ? 8.414 16.234 -10.898 1 91.5 258 ARG B N 1
ATOM 4013 C CA . ARG B 1 258 ? 7.152 16.859 -11.281 1 91.5 258 ARG B CA 1
ATOM 4014 C C . ARG B 1 258 ? 7.023 16.938 -12.805 1 91.5 258 ARG B C 1
ATOM 4016 O O . ARG B 1 258 ? 5.949 16.688 -13.352 1 91.5 258 ARG B O 1
ATOM 4023 N N . THR B 1 259 ? 8.023 17.391 -13.453 1 77.5 259 THR B N 1
ATOM 4024 C CA . THR B 1 259 ? 8.055 17.453 -14.906 1 77.5 259 THR B CA 1
ATOM 4025 C C . THR B 1 259 ? 8.914 16.344 -15.484 1 77.5 259 THR B C 1
ATOM 4027 O O . THR B 1 259 ? 10.055 16.141 -15.062 1 77.5 259 THR B O 1
ATOM 4030 N N . MET B 1 260 ? 8.25 15.484 -16.125 1 67.81 260 MET B N 1
ATOM 4031 C CA . MET B 1 260 ? 9.008 14.391 -16.734 1 67.81 260 MET B CA 1
ATOM 4032 C C . MET B 1 260 ? 9.859 14.891 -17.891 1 67.81 260 MET B C 1
ATOM 4034 O O . MET B 1 260 ? 9.461 15.82 -18.609 1 67.81 260 MET B O 1
ATOM 4038 N N . PRO B 1 261 ? 11.031 14.352 -17.969 1 53 261 PRO B N 1
ATOM 4039 C CA . PRO B 1 261 ? 11.836 14.68 -19.141 1 53 261 PRO B CA 1
ATOM 4040 C C . PRO B 1 261 ? 11.117 14.359 -20.453 1 53 261 PRO B C 1
ATOM 4042 O O . PRO B 1 261 ? 10.469 13.312 -20.562 1 53 261 PRO B O 1
ATOM 4045 N N . GLY B 1 262 ? 10.57 15.414 -21.391 1 52.5 262 GLY B N 1
ATOM 4046 C CA . GLY B 1 262 ? 9.914 15.422 -22.688 1 52.5 262 GLY B CA 1
ATOM 4047 C C . GLY B 1 262 ? 8.484 15.922 -22.625 1 52.5 262 GLY B C 1
ATOM 4048 O O . GLY B 1 262 ? 7.848 16.141 -23.656 1 52.5 262 GLY B O 1
ATOM 4049 N N . GLN B 1 263 ? 7.699 15.578 -21.672 1 48 263 GLN B N 1
ATOM 4050 C CA . GLN B 1 263 ? 6.316 16.047 -21.672 1 48 263 GLN B CA 1
ATOM 4051 C C . GLN B 1 263 ? 6.234 17.531 -21.328 1 48 263 GLN B C 1
ATOM 4053 O O . GLN B 1 263 ? 6.578 17.922 -20.203 1 48 263 GLN B O 1
ATOM 4058 N N . ARG B 1 264 ? 6.438 18.375 -22.375 1 35.59 264 ARG B N 1
ATOM 4059 C CA . ARG B 1 264 ? 6.117 19.797 -22.312 1 35.59 264 ARG B CA 1
ATOM 4060 C C . ARG B 1 264 ? 4.734 20.031 -21.719 1 35.59 264 ARG B C 1
ATOM 4062 O O . ARG B 1 264 ? 3.783 19.328 -22.047 1 35.59 264 ARG B O 1
ATOM 4069 N N . ALA B 1 265 ? 4.578 20.625 -20.5 1 37.28 265 ALA B N 1
ATOM 4070 C CA . ALA B 1 265 ? 3.361 21.141 -19.875 1 37.28 265 ALA B CA 1
ATOM 4071 C C . ALA B 1 265 ? 2.451 21.797 -20.906 1 37.28 265 ALA B C 1
ATOM 4073 O O . ALA B 1 265 ? 2.818 22.812 -21.516 1 37.28 265 ALA B O 1
ATOM 4074 N N . GLY B 1 266 ? 1.719 21.047 -21.594 1 31.27 266 GLY B N 1
ATOM 4075 C CA . GLY B 1 266 ? 0.742 21.781 -22.375 1 31.27 266 GLY B CA 1
ATOM 4076 C C . GLY B 1 266 ? -0.072 22.766 -21.562 1 31.27 266 GLY B C 1
ATOM 4077 O O . GLY B 1 266 ? -1.01 22.375 -20.875 1 31.27 266 GLY B O 1
ATOM 4078 N N . MET B 1 267 ? 0.59 23.703 -20.938 1 31.92 267 MET B N 1
ATOM 4079 C CA . MET B 1 267 ? -0.19 24.891 -20.625 1 31.92 267 MET B CA 1
ATOM 4080 C C . MET B 1 267 ? -1.063 25.297 -21.812 1 31.92 267 MET B C 1
ATOM 4082 O O . MET B 1 267 ? -0.555 25.547 -22.906 1 31.92 267 MET B O 1
ATOM 4086 N N . THR B 1 268 ? -2.27 24.766 -21.969 1 26.17 268 THR B N 1
ATOM 4087 C CA . THR B 1 268 ? -3.213 25.438 -22.859 1 26.17 268 THR B CA 1
ATOM 4088 C C . THR B 1 268 ? -3.244 26.938 -22.594 1 26.17 268 THR B C 1
ATOM 4090 O O . THR B 1 268 ? -3.469 27.359 -21.453 1 26.17 268 THR B O 1
ATOM 4093 N N . GLU B 1 269 ? -2.549 27.703 -23.375 1 23.8 269 GLU B N 1
ATOM 4094 C CA . GLU B 1 269 ? -2.846 29.062 -23.828 1 23.8 269 GLU B CA 1
ATOM 4095 C C . GLU B 1 269 ? -4.312 29.203 -24.234 1 23.8 269 GLU B C 1
ATOM 4097 O O . GLU B 1 269 ? -4.719 28.703 -25.297 1 23.8 269 GLU B O 1
ATOM 4102 N N . ARG B 1 270 ? -5.441 28.766 -23.719 1 18.58 270 ARG B N 1
ATOM 4103 C CA . ARG B 1 270 ? -6.48 29.734 -24.062 1 18.58 270 ARG B CA 1
ATOM 4104 C C . ARG B 1 270 ? -6.344 31.016 -23.234 1 18.58 270 ARG B C 1
ATOM 4106 O O . ARG B 1 270 ? -6.02 30.953 -22.047 1 18.58 270 ARG B O 1
#